Protein AF-A0A1V5U793-F1 (afdb_monomer_lite)

Foldseek 3Di:
DLLLCCLVVVPDQDAAADEALPPPDDDPDQVVCQSPQFPPQDNDPVHDDDLLLSVVVVCCQFQQSWAFNQAFIDGRDSPHHDYPDDDPVSVVVVVVSVVVCVVFPFGAFQAEEEQEDEVVLLVQDQAAFPVCDRPALDDPSPDQSGLLRVQSVLLQVLCQQLFTARYYYYYLVNLNSDALRRHQEYEHGACRPPDPVSVVSVVRRLQRNREYEYEQHDPPCCVVQQKDFADKDAFFKKAFDDDDDLCNVVRVDMFGADIPQRIFGIAHRQWDAGMDTPGRQKTWDADPRAIYMYGRGRQQRTQCVVCPPPPGDDCPRRGPSSSVVSSSVCVVSGPGQKGKPAAGWHWGQGPVRKIKIKGWQDPTSDFFAKDKIWMKGFQAQADPVQKDWPADKDFPDDDRGMTIIIDIAGGSDMIMMIGHDPDPPDD

Secondary structure (DSSP, 8-state):
-HHHHHHH-TT-----B---TT--S--S-HHHHHHS-TTS-SSSTTS---HHHHHHHHHIIIIISEEE-SS-EE-------B-S---HHHHHHHHHHHHHHHHS-EEEESSEEEEE--HHHHHH-----GGGTTT-S--TT----SHHHHHHHHHHHHHHHTTBBP-EEE-GGGGGG--TTTEEEEEE---TT--HHHHHHHHHHHHTT-EEEEES--TT-HHHHTEEEEEEEE--EEEEPSSSSTTGGGTT-EEE---TT-EEEEEESSPEEEEESSS--EEEEE-SS-EEEEESS-GGGTTGGGGTT--SS----S-HHHHHHHHHHHHHH---SEEESSSEEEEEEETTS-EEEEEE---TTSPP--B--EEEE--TT--GGGEEESS--EEEEE-SS-EEEE--B-TT-EEEEEE--------

Structure (mmCIF, N/CA/C/O backbone):
data_AF-A0A1V5U793-F1
#
_entry.id   AF-A0A1V5U793-F1
#
loop_
_atom_site.group_PDB
_atom_site.id
_atom_site.type_symbol
_atom_site.label_atom_id
_atom_site.label_alt_id
_atom_site.label_comp_id
_atom_site.label_asym_id
_atom_site.label_entity_id
_atom_site.label_seq_id
_atom_site.pdbx_PDB_ins_code
_atom_site.Cartn_x
_atom_site.Cartn_y
_atom_site.Cartn_z
_atom_site.occupancy
_atom_site.B_iso_or_equiv
_atom_site.auth_seq_id
_atom_site.auth_comp_id
_atom_site.auth_asym_id
_atom_site.auth_atom_id
_atom_site.pdbx_PDB_model_num
ATOM 1 N N . MET A 1 1 ? 9.840 0.104 7.501 1.00 56.47 1 MET A N 1
ATOM 2 C CA . MET A 1 1 ? 11.126 -0.149 8.192 1.00 56.47 1 MET A CA 1
ATOM 3 C C . MET A 1 1 ? 10.964 -0.915 9.509 1.00 56.47 1 MET A C 1
ATOM 5 O O . MET A 1 1 ? 11.476 -2.018 9.599 1.00 56.47 1 MET A O 1
ATOM 9 N N . ALA A 1 2 ? 10.231 -0.424 10.521 1.00 69.25 2 ALA A N 1
ATOM 10 C CA . ALA A 1 2 ? 10.080 -1.166 11.789 1.00 69.25 2 ALA A CA 1
ATOM 11 C C . ALA A 1 2 ? 9.472 -2.575 11.601 1.00 69.25 2 ALA A C 1
ATOM 13 O O . ALA A 1 2 ? 9.986 -3.555 12.139 1.00 69.25 2 ALA A O 1
ATOM 14 N N . ALA A 1 3 ? 8.425 -2.684 10.775 1.00 73.44 3 ALA A N 1
ATOM 15 C CA . ALA A 1 3 ? 7.807 -3.964 10.429 1.00 73.44 3 ALA A CA 1
ATOM 16 C C . ALA A 1 3 ? 8.773 -4.924 9.707 1.00 73.44 3 ALA A C 1
ATOM 18 O O . ALA A 1 3 ? 8.816 -6.102 10.050 1.00 73.44 3 ALA A O 1
ATOM 19 N N . SER A 1 4 ? 9.582 -4.429 8.759 1.00 74.19 4 SER A N 1
ATOM 20 C CA . SER A 1 4 ? 10.545 -5.249 8.009 1.00 74.19 4 SER A CA 1
ATOM 21 C C . SER A 1 4 ? 11.715 -5.719 8.875 1.00 74.19 4 SER A C 1
ATOM 23 O O . SER A 1 4 ? 12.072 -6.890 8.819 1.00 74.19 4 SER A O 1
ATOM 25 N N . VAL A 1 5 ? 12.240 -4.870 9.766 1.00 76.12 5 VAL A N 1
ATOM 26 C CA . VAL A 1 5 ? 13.254 -5.284 10.755 1.00 76.12 5 VAL A CA 1
ATOM 27 C C . VAL A 1 5 ? 12.708 -6.390 11.657 1.00 76.12 5 VAL A C 1
ATOM 29 O O . VAL A 1 5 ? 13.386 -7.383 11.900 1.00 76.12 5 VAL A O 1
ATOM 32 N N . ARG A 1 6 ? 11.460 -6.271 12.126 1.00 79.56 6 ARG A N 1
ATOM 33 C CA . ARG A 1 6 ? 10.839 -7.306 12.967 1.00 79.56 6 ARG A CA 1
ATOM 34 C C . ARG A 1 6 ? 10.412 -8.564 12.220 1.00 79.56 6 ARG A C 1
ATOM 36 O O . ARG A 1 6 ? 10.172 -9.573 12.875 1.00 79.56 6 ARG A O 1
ATOM 43 N N . LEU A 1 7 ? 10.283 -8.531 10.895 1.00 81.44 7 LEU A N 1
ATOM 44 C CA . LEU A 1 7 ? 10.085 -9.757 10.121 1.00 81.44 7 LEU A CA 1
ATOM 45 C C . LEU A 1 7 ? 11.304 -10.670 10.232 1.00 81.44 7 LEU A C 1
ATOM 47 O O . LEU A 1 7 ? 11.138 -11.865 10.453 1.00 81.44 7 LEU A O 1
ATOM 51 N N . GLU A 1 8 ? 12.505 -10.102 10.127 1.00 75.62 8 GLU A N 1
ATOM 52 C CA . GLU A 1 8 ? 13.755 -10.865 10.220 1.00 75.62 8 GLU A CA 1
ATOM 53 C C . GLU A 1 8 ? 14.187 -11.083 11.677 1.00 75.62 8 GLU A C 1
ATOM 55 O O . GLU A 1 8 ? 14.657 -12.157 12.054 1.00 75.62 8 GLU A O 1
ATOM 60 N N . TYR A 1 9 ? 13.948 -10.093 12.540 1.00 78.94 9 TYR A N 1
ATOM 61 C CA . TYR A 1 9 ? 14.388 -10.089 13.933 1.00 78.94 9 TYR A CA 1
ATOM 62 C C . TYR A 1 9 ? 13.216 -9.927 14.906 1.00 78.94 9 TYR A C 1
ATOM 64 O O . TYR A 1 9 ? 13.189 -9.012 15.726 1.00 78.94 9 TYR A O 1
ATOM 72 N N . GLY A 1 10 ? 12.237 -10.835 14.859 1.00 74.50 10 GLY A N 1
ATOM 73 C CA . GLY A 1 10 ? 10.977 -10.723 15.617 1.00 74.50 10 GLY A CA 1
ATOM 74 C C . GLY A 1 10 ? 11.086 -10.619 17.146 1.00 74.50 10 GLY A C 1
ATOM 75 O O . GLY A 1 10 ? 10.102 -10.280 17.796 1.00 74.50 10 GLY A O 1
ATOM 76 N N . LYS A 1 11 ? 12.266 -10.880 17.727 1.00 80.62 11 LYS A N 1
ATOM 77 C CA . LYS A 1 11 ? 12.548 -10.714 19.165 1.00 80.62 11 LYS A CA 1
ATOM 78 C C . LYS A 1 11 ? 13.169 -9.361 19.524 1.00 80.62 11 LYS A C 1
ATOM 80 O O . LYS A 1 11 ? 13.278 -9.049 20.709 1.00 80.62 11 LYS A O 1
ATOM 85 N N . VAL A 1 12 ? 13.629 -8.591 18.537 1.00 81.19 12 VAL A N 1
ATOM 86 C CA . VAL A 1 12 ? 14.253 -7.290 18.780 1.00 81.19 12 VAL A CA 1
ATOM 87 C C . VAL A 1 12 ? 13.184 -6.318 19.235 1.00 81.19 12 VAL A C 1
ATOM 89 O O . VAL A 1 12 ? 12.188 -6.099 18.540 1.00 81.19 12 VAL A O 1
ATOM 92 N N . LYS A 1 13 ? 13.428 -5.716 20.401 1.00 82.69 13 LYS A N 1
ATOM 93 C CA . LYS A 1 13 ? 12.599 -4.619 20.860 1.00 82.69 13 LYS A CA 1
ATOM 94 C C . LYS A 1 13 ? 12.983 -3.335 20.135 1.00 82.69 13 LYS A C 1
ATOM 96 O O . LYS A 1 13 ? 14.158 -2.984 20.075 1.00 82.69 13 LYS A O 1
ATOM 101 N N . LEU A 1 14 ? 11.988 -2.647 19.596 1.00 77.50 14 LEU A N 1
ATOM 102 C CA . LEU A 1 14 ? 12.117 -1.356 18.937 1.00 77.50 14 LEU A CA 1
ATOM 103 C C . LEU A 1 14 ? 11.331 -0.327 19.740 1.00 77.50 14 LEU A C 1
ATOM 105 O O . LEU A 1 14 ? 10.108 -0.434 19.856 1.00 77.50 14 LEU A O 1
ATOM 109 N N . TYR A 1 15 ? 12.053 0.674 20.231 1.00 80.81 15 TYR A N 1
ATOM 110 C CA . TYR A 1 15 ? 11.516 1.833 20.930 1.00 80.81 15 TYR A CA 1
ATOM 111 C C . TYR A 1 15 ? 11.723 3.065 20.050 1.00 80.81 15 TYR A C 1
ATOM 113 O O . TYR A 1 15 ? 12.804 3.657 20.081 1.00 80.81 15 TYR A O 1
ATOM 121 N N . PRO A 1 16 ? 10.740 3.420 19.202 1.00 77.25 16 PRO A N 1
ATOM 122 C CA . PRO A 1 16 ? 10.901 4.534 18.285 1.00 77.25 16 PRO A CA 1
ATOM 123 C C . PRO A 1 16 ? 11.096 5.840 19.048 1.00 77.25 16 PRO A C 1
ATOM 125 O O . PRO A 1 16 ? 10.426 6.083 20.057 1.00 77.25 16 PRO A O 1
ATOM 128 N N . GLU A 1 17 ? 11.989 6.693 18.553 1.00 74.19 17 GLU A N 1
ATOM 129 C CA . GLU A 1 17 ? 12.136 8.038 19.093 1.00 74.19 17 GLU A CA 1
ATOM 130 C C . GLU A 1 17 ? 11.014 8.946 18.554 1.00 74.19 17 GLU A C 1
ATOM 132 O O . GLU A 1 17 ? 10.833 9.127 17.347 1.00 74.19 17 GLU A O 1
ATOM 137 N N . ILE A 1 18 ? 10.222 9.508 19.464 1.00 74.31 18 ILE A N 1
ATOM 138 C CA . ILE A 1 18 ? 9.242 10.556 19.203 1.00 74.31 18 ILE A CA 1
ATOM 139 C C . ILE A 1 18 ? 9.900 11.881 19.550 1.00 74.31 18 ILE A C 1
ATOM 141 O O . ILE A 1 18 ? 10.110 12.212 20.717 1.00 74.31 18 ILE A O 1
ATOM 145 N N . TYR A 1 19 ? 10.179 12.671 18.522 1.00 67.19 19 TYR A N 1
ATOM 146 C CA . TYR A 1 19 ? 10.748 13.992 18.716 1.00 67.19 19 TYR A CA 1
ATOM 147 C C . TYR A 1 19 ? 9.677 15.008 19.120 1.00 67.19 19 TYR A C 1
ATOM 149 O O . TYR A 1 19 ? 8.578 15.020 18.560 1.00 67.19 19 TYR A O 1
ATOM 157 N N . THR A 1 20 ? 10.013 15.850 20.098 1.00 62.53 20 THR A N 1
ATOM 158 C CA . THR A 1 20 ? 9.179 16.926 20.650 1.00 62.53 20 THR A CA 1
ATOM 159 C C . THR A 1 20 ? 9.938 18.262 20.548 1.00 62.53 20 THR A C 1
ATOM 161 O O . THR A 1 20 ? 11.169 18.256 20.455 1.00 62.53 20 THR A O 1
ATOM 164 N N . PRO A 1 21 ? 9.246 19.420 20.530 1.00 56.38 21 PRO A N 1
ATOM 165 C CA . PRO A 1 21 ? 9.846 20.720 20.189 1.00 56.38 21 PRO A CA 1
ATOM 166 C C . PRO A 1 21 ? 10.982 21.180 21.122 1.00 56.38 21 PRO A C 1
ATOM 168 O O . PRO A 1 21 ? 11.791 22.009 20.724 1.00 56.38 21 PRO A O 1
ATOM 171 N N . ASN A 1 22 ? 11.093 20.618 22.330 1.00 53.22 22 ASN A N 1
ATOM 172 C CA . ASN A 1 22 ? 12.146 20.939 23.302 1.00 53.22 22 ASN A CA 1
ATOM 173 C C . ASN A 1 22 ? 13.391 20.032 23.209 1.00 53.22 22 ASN A C 1
ATOM 175 O O . ASN A 1 22 ? 14.230 20.019 24.112 1.00 53.22 22 ASN A O 1
ATOM 179 N N . ASN A 1 23 ? 13.540 19.270 22.124 1.00 52.50 23 ASN A N 1
ATOM 180 C CA . ASN A 1 23 ? 14.726 18.455 21.880 1.00 52.50 23 ASN A CA 1
ATOM 181 C C . ASN A 1 23 ? 15.894 19.339 21.422 1.00 52.50 23 ASN A C 1
ATOM 183 O O . ASN A 1 23 ? 16.125 19.508 20.231 1.00 52.50 23 ASN A O 1
ATOM 187 N N . GLY A 1 24 ? 16.618 19.909 22.390 1.00 45.47 24 GLY A N 1
ATOM 188 C CA . GLY A 1 24 ? 17.767 20.785 22.166 1.00 45.47 24 GLY A CA 1
ATOM 189 C C . GLY A 1 24 ? 18.736 20.282 21.086 1.00 45.47 24 GLY A C 1
ATOM 190 O O . GLY A 1 24 ? 19.243 19.159 21.164 1.00 45.47 24 GLY A O 1
ATOM 191 N N . GLY A 1 25 ? 18.995 21.161 20.114 1.00 49.38 25 GLY A N 1
ATOM 192 C CA . GLY A 1 25 ? 19.961 20.992 19.028 1.00 49.38 25 GLY A CA 1
ATOM 193 C C . GLY A 1 25 ? 19.456 20.167 17.841 1.00 49.38 25 GLY A C 1
ATOM 194 O O . GLY A 1 25 ? 18.827 19.124 18.006 1.00 49.38 25 GLY A O 1
ATOM 195 N N . ILE A 1 26 ? 19.799 20.622 16.631 1.00 49.03 26 ILE A N 1
ATOM 196 C CA . ILE A 1 26 ? 19.670 19.843 15.393 1.00 49.03 26 ILE A CA 1
ATOM 197 C C . ILE A 1 26 ? 20.497 18.568 15.586 1.00 49.03 26 ILE A C 1
ATOM 199 O O . ILE A 1 26 ? 21.712 18.640 15.770 1.00 49.03 26 ILE A O 1
ATOM 203 N N . CYS A 1 27 ? 19.851 17.402 15.599 1.00 46.81 27 CYS A N 1
ATOM 204 C CA . CYS A 1 27 ? 20.588 16.147 15.571 1.00 46.81 27 CYS A CA 1
ATOM 205 C C . CYS A 1 27 ? 21.292 16.045 14.207 1.00 46.81 27 CYS A C 1
ATOM 207 O O . CYS A 1 27 ? 20.613 16.155 13.187 1.00 46.81 27 CYS A O 1
ATOM 209 N N . PRO A 1 28 ? 22.622 15.855 14.159 1.00 41.47 28 PRO A N 1
ATOM 210 C CA . PRO A 1 28 ? 23.355 15.766 12.897 1.00 41.47 28 PRO A CA 1
ATOM 211 C C . PRO A 1 28 ? 23.113 14.442 12.153 1.00 41.47 28 PRO A C 1
ATOM 213 O O . PRO A 1 28 ? 23.589 14.278 11.034 1.00 41.47 28 PRO A O 1
ATOM 216 N N . ASP A 1 29 ? 22.394 13.493 12.760 1.00 43.62 29 ASP A N 1
ATOM 217 C CA . ASP A 1 29 ? 22.025 12.231 12.130 1.00 43.62 29 ASP A CA 1
ATOM 218 C C . ASP A 1 29 ? 20.860 12.445 11.146 1.00 43.62 29 ASP A C 1
ATOM 220 O O . ASP A 1 29 ? 19.750 12.838 11.515 1.00 43.62 29 ASP A O 1
ATOM 224 N N . ALA A 1 30 ? 21.109 12.166 9.866 1.00 35.91 30 ALA A N 1
ATOM 225 C CA . ALA A 1 30 ? 20.111 12.283 8.812 1.00 35.91 30 ALA A CA 1
ATOM 226 C C . ALA A 1 30 ? 18.932 11.310 9.001 1.00 35.91 30 ALA A C 1
ATOM 228 O O . ALA A 1 30 ? 17.816 11.641 8.610 1.00 35.91 30 ALA A O 1
ATOM 229 N N . ALA A 1 31 ? 19.130 10.143 9.625 1.00 39.19 31 ALA A N 1
ATOM 230 C CA . ALA A 1 31 ? 18.045 9.224 9.969 1.00 39.19 31 ALA A CA 1
ATOM 231 C C . ALA A 1 31 ? 17.141 9.803 11.070 1.00 39.19 31 ALA A C 1
ATOM 233 O O . ALA A 1 31 ? 15.921 9.635 11.032 1.00 39.19 31 ALA A O 1
ATOM 234 N N . VAL A 1 32 ? 17.721 10.573 11.993 1.00 43.75 32 VAL A N 1
ATOM 235 C CA . VAL A 1 32 ? 16.984 11.339 13.004 1.00 43.75 32 VAL A CA 1
ATOM 236 C C . VAL A 1 32 ? 16.239 12.515 12.373 1.00 43.75 32 VAL A C 1
ATOM 238 O O . VAL A 1 32 ? 15.061 12.715 12.664 1.00 43.75 32 VAL A O 1
ATOM 241 N N . ALA A 1 33 ? 16.863 13.244 11.445 1.00 35.78 33 ALA A N 1
ATOM 242 C CA . ALA A 1 33 ? 16.194 14.292 10.672 1.00 35.78 33 ALA A CA 1
ATOM 243 C C . ALA A 1 33 ? 15.023 13.755 9.816 1.00 35.78 33 ALA A C 1
ATOM 245 O O . ALA A 1 33 ? 14.050 14.472 9.611 1.00 35.78 33 ALA A O 1
ATOM 246 N N . ARG A 1 34 ? 15.071 12.482 9.378 1.00 39.66 34 ARG A N 1
ATOM 247 C CA . ARG A 1 34 ? 13.971 11.772 8.683 1.00 39.66 34 ARG A CA 1
ATOM 248 C C . ARG A 1 34 ? 12.814 11.370 9.615 1.00 39.66 34 ARG A C 1
ATOM 250 O O . ARG A 1 34 ? 11.687 11.228 9.155 1.00 39.66 34 ARG A O 1
ATOM 257 N N . ALA A 1 35 ? 13.075 11.166 10.910 1.00 40.72 35 ALA A N 1
ATOM 258 C CA . ALA A 1 35 ? 12.051 10.944 11.942 1.00 40.72 35 ALA A CA 1
ATOM 259 C C . ALA A 1 35 ? 11.513 12.263 12.549 1.00 40.72 35 ALA A C 1
ATOM 261 O O . ALA A 1 35 ? 10.553 12.271 13.339 1.00 40.72 35 ALA A O 1
ATOM 262 N N . TRP A 1 36 ? 12.128 13.387 12.172 1.00 39.53 36 TRP A N 1
ATOM 263 C CA . TRP A 1 36 ? 11.588 14.733 12.291 1.00 39.53 36 TRP A CA 1
ATOM 264 C C . TRP A 1 36 ? 10.764 15.088 11.056 1.00 39.53 36 TRP A C 1
ATOM 266 O O . TRP A 1 36 ? 11.062 14.633 9.954 1.00 39.53 36 TRP A O 1
ATOM 276 N N . PRO A 1 37 ? 9.762 15.965 11.204 1.00 39.75 37 PRO A N 1
ATOM 277 C CA . PRO A 1 37 ? 9.169 16.606 10.057 1.00 39.75 37 PRO A CA 1
ATOM 278 C C . PRO A 1 37 ? 10.225 17.314 9.201 1.00 39.75 37 PRO A C 1
ATOM 280 O O . PRO A 1 37 ? 10.932 18.203 9.681 1.00 39.75 37 PRO A O 1
ATOM 283 N N . SER A 1 38 ? 10.329 16.921 7.936 1.00 33.53 38 SER A N 1
ATOM 284 C CA . SER A 1 38 ? 11.509 17.123 7.095 1.00 33.53 38 SER A CA 1
ATOM 285 C C . SER A 1 38 ? 11.662 18.533 6.490 1.00 33.53 38 SER A C 1
ATOM 287 O O . SER A 1 38 ? 12.107 18.684 5.356 1.00 33.53 38 SER A O 1
ATOM 289 N N . LEU A 1 39 ? 11.311 19.593 7.222 1.00 36.50 39 LEU A N 1
ATOM 290 C CA . LEU A 1 39 ? 11.436 20.977 6.735 1.00 36.50 39 LEU A CA 1
ATOM 291 C C . LEU A 1 39 ? 11.905 21.989 7.789 1.00 36.50 39 LEU A C 1
ATOM 293 O O . LEU A 1 39 ? 11.764 23.188 7.578 1.00 36.50 39 LEU A O 1
ATOM 297 N N . GLY A 1 40 ? 12.417 21.558 8.952 1.00 39.47 40 GLY A N 1
ATOM 298 C CA . GLY A 1 40 ? 12.721 22.512 10.036 1.00 39.47 40 GLY A CA 1
ATOM 299 C C . GLY A 1 40 ? 11.495 23.349 10.439 1.00 39.47 40 GLY A C 1
ATOM 300 O O . GLY A 1 40 ? 11.620 24.406 11.046 1.00 39.47 40 GLY A O 1
ATOM 301 N N . MET A 1 41 ? 10.305 22.867 10.068 1.00 43.66 41 MET A N 1
ATOM 302 C CA . MET A 1 41 ? 9.052 23.607 10.090 1.00 43.66 41 MET A CA 1
ATOM 303 C C . MET A 1 41 ? 8.485 23.773 11.486 1.00 43.66 41 MET A C 1
ATOM 305 O O . MET A 1 41 ? 7.477 24.434 11.631 1.00 43.66 41 MET A O 1
ATOM 309 N N . TRP A 1 42 ? 9.091 23.175 12.506 1.00 52.41 42 TRP A N 1
ATOM 310 C CA . TRP A 1 42 ? 8.576 23.212 13.865 1.00 52.41 42 TRP A CA 1
ATOM 311 C C . TRP A 1 42 ? 9.754 23.458 14.803 1.00 52.41 42 TRP A C 1
ATOM 313 O O . TRP A 1 42 ? 10.694 22.666 14.853 1.00 52.41 42 TRP A O 1
ATOM 323 N N . GLY A 1 43 ? 9.724 24.596 15.494 1.00 45.25 43 GLY A N 1
ATOM 324 C CA . GLY A 1 43 ? 10.858 25.100 16.281 1.00 45.25 43 GLY A CA 1
ATOM 325 C C . GLY A 1 43 ? 10.838 26.610 16.549 1.00 45.25 43 GLY A C 1
ATOM 326 O O . GLY A 1 43 ? 11.667 27.100 17.311 1.00 45.25 43 GLY A O 1
ATOM 327 N N . GLY A 1 44 ? 9.886 27.348 15.963 1.00 50.41 44 GLY A N 1
ATOM 328 C CA . GLY A 1 44 ? 9.642 28.768 16.234 1.00 50.41 44 GLY A CA 1
ATOM 329 C C . GLY A 1 44 ? 8.239 29.026 16.791 1.00 50.41 44 GLY A C 1
ATOM 330 O O . GLY A 1 44 ? 7.370 28.157 16.739 1.00 50.41 44 GLY A O 1
ATOM 331 N N . LYS A 1 45 ? 8.003 30.245 17.296 1.00 48.97 45 LYS A N 1
ATOM 332 C CA . LYS A 1 45 ? 6.682 30.719 17.768 1.00 48.97 45 LYS A CA 1
ATOM 333 C C . LYS A 1 45 ? 5.566 30.544 16.727 1.00 48.97 45 LYS A C 1
ATOM 335 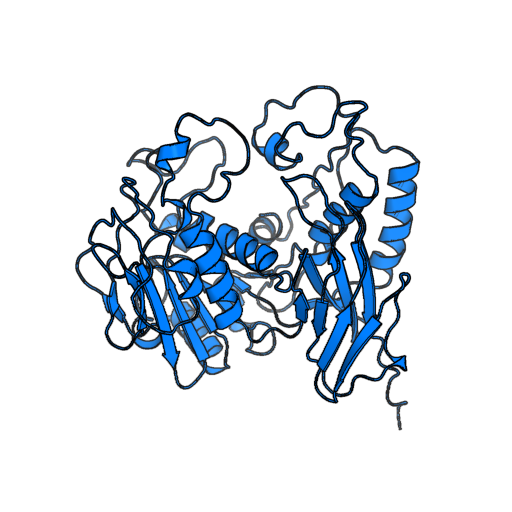O O . LYS A 1 45 ? 4.415 30.378 17.113 1.00 48.97 45 LYS A O 1
ATOM 340 N N . ASP A 1 46 ? 5.929 30.568 15.448 1.00 49.28 46 ASP A N 1
ATOM 341 C CA . ASP A 1 46 ? 4.996 30.603 14.318 1.00 49.28 46 ASP A CA 1
ATOM 342 C C . ASP A 1 46 ? 4.567 29.209 13.834 1.00 49.28 46 ASP A C 1
ATOM 344 O O . ASP A 1 46 ? 3.621 29.094 13.063 1.00 49.28 46 ASP A O 1
ATOM 348 N N . PHE A 1 47 ? 5.220 28.147 14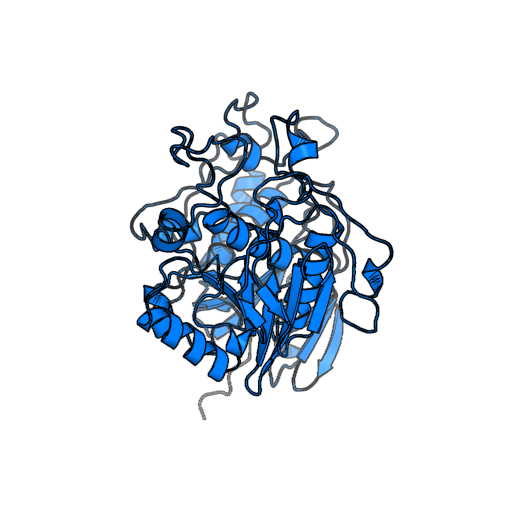.321 1.00 56.31 47 PHE A N 1
ATOM 349 C CA . PHE A 1 47 ? 4.864 26.764 14.011 1.00 56.31 47 PHE A CA 1
ATOM 350 C C . PHE A 1 47 ? 5.030 25.882 15.265 1.00 56.31 47 PHE A C 1
ATOM 352 O O . PHE A 1 47 ? 6.113 25.329 15.512 1.00 56.31 47 PHE A O 1
ATOM 359 N N . PRO A 1 48 ? 3.976 25.763 16.101 1.00 62.44 48 PRO A N 1
ATOM 360 C CA . PRO A 1 48 ? 3.996 24.994 17.348 1.00 62.44 48 PRO A CA 1
ATOM 361 C C . PRO A 1 48 ? 3.741 23.496 17.128 1.00 62.44 48 PRO A C 1
ATOM 363 O O . PRO A 1 48 ? 2.661 23.121 16.703 1.00 62.44 48 PRO A O 1
ATOM 366 N N . PHE A 1 49 ? 4.687 22.615 17.468 1.00 71.88 49 PHE A N 1
ATOM 367 C CA . PHE A 1 49 ? 4.551 21.165 17.239 1.00 71.88 49 PHE A CA 1
ATOM 368 C C . PHE A 1 49 ? 3.365 20.565 18.037 1.00 71.88 49 PHE A C 1
ATOM 370 O O . PHE A 1 49 ? 3.476 20.378 19.264 1.00 71.88 49 PHE A O 1
ATOM 377 N N . PRO A 1 50 ? 2.227 20.237 17.393 1.00 78.81 50 PRO A N 1
ATOM 378 C CA . PRO A 1 50 ? 0.992 19.984 18.122 1.00 78.81 50 PRO A CA 1
ATOM 379 C C . PRO A 1 50 ? 1.024 18.634 18.846 1.00 78.81 50 PRO A C 1
ATOM 381 O O . PRO A 1 50 ? 1.794 17.721 18.524 1.00 78.81 50 PRO A O 1
ATOM 384 N N . VAL A 1 51 ? 0.193 18.491 19.882 1.00 85.44 51 VAL A N 1
ATOM 385 C CA . VAL A 1 51 ? 0.061 17.223 20.623 1.00 85.44 51 VAL A CA 1
ATOM 386 C C . VAL A 1 51 ? -0.462 16.112 19.712 1.00 85.44 51 VAL A C 1
ATOM 388 O O . VAL A 1 51 ? 0.052 14.995 19.752 1.00 85.44 51 VAL A O 1
ATOM 391 N N . SER A 1 52 ? -1.424 16.434 18.846 1.00 84.75 52 SER A N 1
ATOM 392 C CA . SER A 1 52 ? -2.049 15.494 17.914 1.00 84.75 52 SER A CA 1
ATOM 393 C C . SER A 1 52 ? -1.056 14.856 16.942 1.00 84.75 52 SER A C 1
ATOM 395 O O . SER A 1 52 ? -1.168 13.665 16.673 1.00 84.75 52 SER A O 1
ATOM 397 N N . LEU A 1 53 ? -0.020 15.578 16.500 1.00 81.69 53 LEU A N 1
ATOM 398 C CA . LEU A 1 53 ? 1.024 15.019 15.638 1.00 81.69 53 LEU A CA 1
ATOM 399 C C . LEU A 1 53 ? 1.801 13.879 16.319 1.00 81.69 53 LEU A C 1
ATOM 401 O O . LEU A 1 53 ? 2.116 12.875 15.681 1.00 81.69 53 LEU A O 1
ATOM 405 N N . THR A 1 54 ? 2.075 13.982 17.626 1.00 84.06 54 THR A N 1
ATOM 406 C CA . THR A 1 54 ? 2.644 12.855 18.389 1.00 84.06 54 THR A CA 1
ATOM 407 C C . THR A 1 54 ? 1.687 11.673 18.429 1.00 84.06 54 THR A C 1
ATOM 409 O O . THR A 1 54 ? 2.128 10.540 18.268 1.00 84.06 54 THR A O 1
ATOM 412 N N . LEU A 1 55 ? 0.395 11.925 18.629 1.00 89.62 55 LEU A N 1
ATOM 413 C CA . LEU A 1 55 ? -0.610 10.868 18.699 1.00 89.62 55 LEU A CA 1
ATOM 414 C C . LEU A 1 55 ? -0.768 10.132 17.361 1.00 89.62 55 LEU A C 1
ATOM 416 O O . LEU A 1 55 ? -0.732 8.906 17.367 1.00 89.62 55 LEU A O 1
ATOM 420 N N . LYS A 1 56 ? -0.827 10.850 16.230 1.00 89.12 56 LYS A N 1
ATOM 421 C CA . LYS A 1 56 ? -0.808 10.266 14.874 1.00 89.12 56 LYS A CA 1
ATOM 422 C C . LYS A 1 56 ? 0.393 9.333 14.679 1.00 89.12 56 LYS A C 1
ATOM 424 O O . LYS A 1 56 ? 0.253 8.179 14.300 1.00 89.12 56 LYS A O 1
ATOM 429 N N . ARG A 1 57 ? 1.595 9.779 15.070 1.00 85.31 57 ARG A N 1
ATOM 430 C CA . ARG A 1 57 ? 2.817 8.948 15.005 1.00 85.31 57 ARG A CA 1
ATOM 431 C C . ARG A 1 57 ? 2.704 7.684 15.856 1.00 85.31 57 ARG A C 1
ATOM 433 O O . ARG A 1 57 ? 3.114 6.616 15.414 1.00 85.31 57 ARG A O 1
ATOM 440 N N . VAL A 1 58 ? 2.151 7.790 17.065 1.00 89.19 58 VAL A N 1
ATOM 441 C CA . VAL A 1 58 ? 1.897 6.626 17.928 1.00 89.19 58 VAL A CA 1
ATOM 442 C C . VAL A 1 58 ? 0.930 5.654 17.249 1.00 89.19 58 VAL A C 1
ATOM 444 O O . VAL A 1 58 ? 1.207 4.458 17.238 1.00 89.19 58 VAL A O 1
ATOM 447 N N . LEU A 1 59 ? -0.156 6.148 16.649 1.00 92.19 59 LEU A N 1
ATOM 448 C CA . LEU A 1 59 ? -1.131 5.333 15.917 1.00 92.19 59 LEU A CA 1
ATOM 449 C C . LEU A 1 59 ? -0.509 4.633 14.703 1.00 92.19 59 LEU A C 1
ATOM 451 O O . LEU A 1 59 ? -0.700 3.431 14.542 1.00 92.19 59 LEU A O 1
ATOM 455 N N . GLU A 1 60 ? 0.301 5.327 13.906 1.00 88.25 60 GLU A N 1
ATOM 456 C CA . GLU A 1 60 ? 1.032 4.744 12.771 1.00 88.25 60 GLU A CA 1
ATOM 457 C C . GLU A 1 60 ? 2.052 3.676 13.216 1.00 88.25 60 GLU A C 1
ATOM 459 O O . GLU A 1 60 ? 2.202 2.645 12.559 1.00 88.25 60 GLU A O 1
ATOM 464 N N . TYR A 1 61 ? 2.714 3.836 14.368 1.00 87.25 61 TYR A N 1
ATOM 465 C CA . TYR A 1 61 ? 3.540 2.754 14.916 1.00 87.25 61 TYR A CA 1
ATOM 466 C C . TYR A 1 61 ? 2.691 1.569 15.376 1.00 87.25 61 TYR A C 1
ATOM 468 O O . TYR A 1 61 ? 2.954 0.442 14.964 1.00 87.25 61 TYR A O 1
ATOM 476 N N . VAL A 1 62 ? 1.673 1.813 16.201 1.00 91.19 62 VAL A N 1
ATOM 477 C CA . VAL A 1 62 ? 0.845 0.761 16.811 1.00 91.19 62 VAL A CA 1
ATOM 478 C C . VAL A 1 62 ? 0.080 -0.028 15.751 1.00 91.19 62 VAL A C 1
ATOM 480 O O . VAL A 1 62 ? 0.149 -1.255 15.747 1.00 91.19 62 VAL A O 1
ATOM 483 N N . TYR A 1 63 ? -0.602 0.667 14.840 1.00 93.50 63 TYR A N 1
ATOM 484 C CA . TYR A 1 63 ? -1.533 0.083 13.873 1.00 93.50 63 TYR A CA 1
ATOM 485 C C . TYR A 1 63 ? -1.030 0.069 12.426 1.00 93.50 63 TYR A C 1
ATOM 487 O O . TYR A 1 63 ? -1.555 -0.706 11.635 1.00 93.50 63 TYR A O 1
ATOM 495 N N . GLY A 1 64 ? -0.030 0.877 12.064 1.00 89.12 64 GLY A N 1
ATOM 496 C CA . GLY A 1 64 ? 0.543 0.913 10.708 1.00 89.12 64 GLY A CA 1
ATOM 497 C C . GLY A 1 64 ? 1.802 0.055 10.526 1.00 89.12 64 GLY A C 1
ATOM 498 O O . GLY A 1 64 ? 2.141 -0.319 9.406 1.00 89.12 64 GLY A O 1
ATOM 499 N N . SER A 1 65 ? 2.495 -0.330 11.605 1.00 89.12 65 SER A N 1
ATOM 500 C CA . SER A 1 65 ? 3.700 -1.179 11.531 1.00 89.12 65 SER A CA 1
ATOM 501 C C . SER A 1 65 ? 3.372 -2.674 11.602 1.00 89.12 65 SER A C 1
ATOM 503 O O . SER A 1 65 ? 3.834 -3.386 12.495 1.00 89.12 65 SER A O 1
ATOM 505 N N . ILE A 1 66 ? 2.575 -3.151 10.647 1.00 92.38 66 ILE A N 1
ATOM 506 C CA . ILE A 1 66 ? 2.050 -4.521 10.618 1.00 92.38 66 ILE A CA 1
ATOM 507 C C . ILE A 1 66 ? 3.023 -5.463 9.899 1.00 92.38 66 ILE A C 1
ATOM 509 O O . ILE A 1 66 ? 3.571 -5.126 8.845 1.00 92.38 66 ILE A O 1
ATOM 513 N N . ARG A 1 67 ? 3.189 -6.682 10.421 1.00 93.88 67 ARG A N 1
ATOM 514 C CA . ARG A 1 67 ? 3.883 -7.777 9.725 1.00 93.88 67 ARG A CA 1
ATOM 515 C C . ARG A 1 67 ? 3.093 -9.085 9.761 1.00 93.88 67 ARG A C 1
ATOM 517 O O . ARG A 1 67 ? 2.372 -9.326 10.723 1.00 93.88 67 ARG A O 1
ATOM 524 N N . HIS A 1 68 ? 3.288 -9.952 8.768 1.00 95.12 68 HIS A N 1
ATOM 525 C CA . HIS A 1 68 ? 2.731 -11.311 8.752 1.00 95.12 68 HIS A CA 1
ATOM 526 C C . HIS A 1 68 ? 3.847 -12.368 8.729 1.00 95.12 68 HIS A C 1
ATOM 528 O O . HIS A 1 68 ? 4.712 -12.361 7.849 1.00 95.12 68 HIS A O 1
ATOM 534 N N . ASP A 1 69 ? 3.841 -13.295 9.689 1.00 92.69 69 ASP A N 1
ATOM 535 C CA . ASP A 1 69 ? 4.895 -14.315 9.855 1.00 92.69 69 ASP A CA 1
ATOM 536 C C . ASP A 1 69 ? 4.564 -15.680 9.224 1.00 92.69 69 ASP A C 1
ATOM 538 O O . ASP A 1 69 ? 5.310 -16.647 9.380 1.00 92.69 69 ASP A O 1
ATOM 542 N N . GLY A 1 70 ? 3.447 -15.751 8.498 1.00 92.69 70 GLY A N 1
ATOM 543 C CA . GLY A 1 70 ? 2.942 -16.975 7.880 1.00 92.69 70 GLY A CA 1
ATOM 544 C C . GLY A 1 70 ? 1.931 -17.721 8.748 1.00 92.69 70 GLY A C 1
ATOM 545 O O . GLY A 1 70 ? 1.434 -18.759 8.321 1.00 92.69 70 GLY A O 1
ATOM 546 N N . LYS A 1 71 ? 1.619 -17.206 9.939 1.00 94.12 71 LYS A N 1
ATOM 547 C CA . LYS A 1 71 ? 0.540 -17.712 10.789 1.00 94.12 71 LYS A CA 1
ATOM 548 C C . LYS A 1 71 ? -0.410 -16.600 11.189 1.00 94.12 71 LYS A C 1
ATOM 550 O O . LYS A 1 71 ? -1.609 -16.745 10.998 1.00 94.12 71 LYS A O 1
ATOM 555 N N . ASP A 1 72 ? 0.147 -15.507 11.702 1.00 94.88 72 ASP A N 1
ATOM 556 C CA . ASP A 1 72 ? -0.626 -14.435 12.311 1.00 94.88 72 ASP A CA 1
ATOM 557 C C . ASP A 1 72 ? -0.133 -13.055 11.860 1.00 94.88 72 ASP A C 1
ATOM 559 O O . ASP A 1 72 ? 1.017 -12.860 11.438 1.00 94.88 72 ASP A O 1
ATOM 563 N N . PHE A 1 73 ? -1.018 -12.068 11.995 1.00 96.12 73 PHE A N 1
ATOM 564 C CA . PHE A 1 73 ? -0.657 -10.660 11.915 1.00 96.12 73 PHE A CA 1
ATOM 565 C C . PHE A 1 73 ? -0.092 -10.192 13.252 1.00 96.12 73 PHE A C 1
ATOM 567 O O . PHE A 1 73 ? -0.682 -10.400 14.309 1.00 96.12 73 PHE A O 1
ATOM 574 N N . HIS A 1 74 ? 1.040 -9.501 13.195 1.00 94.25 74 HIS A N 1
ATOM 575 C CA . HIS A 1 74 ? 1.687 -8.916 14.359 1.00 94.25 74 HIS A CA 1
ATOM 576 C C . HIS A 1 74 ? 1.715 -7.406 14.206 1.00 94.25 74 HIS A C 1
ATOM 578 O O . HIS A 1 74 ? 2.300 -6.870 13.260 1.00 94.25 74 HIS A O 1
ATOM 584 N N . TYR A 1 75 ? 1.102 -6.743 15.174 1.00 92.56 75 TYR A N 1
ATOM 585 C CA . TYR A 1 75 ? 1.147 -5.302 15.355 1.00 92.56 75 TYR A CA 1
ATOM 586 C C . TYR A 1 75 ? 2.306 -4.919 16.276 1.00 92.56 75 TYR A C 1
ATOM 588 O O . TYR A 1 75 ? 2.976 -5.777 16.861 1.00 92.56 75 TYR A O 1
ATOM 596 N N . TRP A 1 76 ? 2.583 -3.625 16.401 1.00 87.62 76 TRP A N 1
ATOM 597 C CA . TRP A 1 76 ? 3.629 -3.171 17.305 1.00 87.62 76 TRP A CA 1
ATOM 598 C C . TRP A 1 76 ? 3.149 -3.265 18.762 1.00 87.62 76 TRP A C 1
ATOM 600 O O . TRP A 1 76 ? 2.192 -2.608 19.162 1.00 87.62 76 TRP A O 1
ATOM 610 N N . THR A 1 77 ? 3.833 -4.086 19.562 1.00 83.69 77 THR A N 1
ATOM 611 C CA . THR A 1 77 ? 3.458 -4.405 20.955 1.00 83.69 77 THR A CA 1
ATOM 612 C C . THR A 1 77 ? 4.606 -4.194 21.941 1.00 83.69 77 THR A C 1
ATOM 614 O O . THR A 1 77 ? 4.648 -4.815 22.999 1.00 83.69 77 THR A O 1
ATOM 617 N N . ASP A 1 78 ? 5.594 -3.368 21.597 1.00 80.81 78 ASP A N 1
ATOM 618 C CA . ASP A 1 78 ? 6.725 -3.121 22.509 1.00 80.81 78 ASP A CA 1
ATOM 619 C C . ASP A 1 78 ? 6.422 -2.044 23.540 1.00 80.81 78 ASP A C 1
ATOM 621 O O . ASP A 1 78 ? 7.158 -1.909 24.517 1.00 80.81 78 ASP A O 1
ATOM 625 N N . PHE A 1 79 ? 5.323 -1.316 23.330 1.00 77.19 79 PHE A N 1
ATOM 626 C CA . PHE A 1 79 ? 4.711 -0.427 24.306 1.00 77.19 79 PHE A CA 1
ATOM 627 C C . PHE A 1 79 ? 5.667 0.630 24.883 1.00 77.19 79 PHE A C 1
ATOM 629 O O . PHE A 1 79 ? 5.507 1.053 26.025 1.00 77.19 79 PHE A O 1
ATOM 636 N N . GLY A 1 80 ? 6.660 1.075 24.108 1.00 79.81 80 GLY A N 1
ATOM 637 C CA . GLY A 1 80 ? 7.586 2.119 24.536 1.00 79.81 80 GLY A CA 1
ATOM 638 C C . GLY A 1 80 ? 7.992 3.065 23.414 1.00 79.81 80 GLY A C 1
ATOM 639 O O . GLY A 1 80 ? 8.248 2.654 22.287 1.00 79.81 80 GLY A O 1
ATOM 640 N N . PHE A 1 81 ? 8.098 4.342 23.752 1.00 82.00 81 PHE A N 1
ATOM 641 C CA . PHE A 1 81 ? 8.634 5.372 22.875 1.00 82.00 81 PHE A CA 1
ATOM 642 C C . PHE A 1 81 ? 9.723 6.122 23.619 1.00 82.00 81 PHE A C 1
ATOM 644 O O . PHE A 1 81 ? 9.577 6.426 24.806 1.00 82.00 81 PHE A O 1
ATOM 651 N N . HIS A 1 82 ? 10.803 6.440 22.922 1.00 77.31 82 HIS A N 1
ATOM 652 C CA . HIS A 1 82 ? 11.825 7.322 23.457 1.00 77.31 82 HIS A CA 1
ATOM 653 C C . HIS A 1 82 ? 11.440 8.765 23.144 1.00 77.31 82 HIS A C 1
ATOM 655 O O . HIS A 1 82 ? 11.074 9.088 22.025 1.00 77.31 82 HIS A O 1
ATOM 661 N N . SER A 1 83 ? 11.503 9.648 24.128 1.00 75.00 83 SER A N 1
ATOM 662 C CA . SER A 1 83 ? 11.442 11.094 23.920 1.00 75.00 83 SER A CA 1
ATOM 663 C C . SER A 1 83 ? 12.338 11.720 24.971 1.00 75.00 83 SER A C 1
ATOM 665 O O . SER A 1 83 ? 12.318 11.271 26.120 1.00 75.00 83 SER A O 1
ATOM 667 N N . ARG A 1 84 ? 13.125 12.741 24.609 1.00 67.69 84 ARG A N 1
ATOM 668 C CA . ARG A 1 84 ? 13.985 13.411 25.598 1.00 67.69 84 ARG A CA 1
ATOM 669 C C . ARG A 1 84 ? 13.152 14.144 26.649 1.00 67.69 84 ARG A C 1
ATOM 671 O O . ARG A 1 84 ? 13.549 14.181 27.808 1.00 67.69 84 ARG A O 1
ATOM 678 N N . THR A 1 85 ? 11.985 14.662 26.253 1.00 71.12 85 THR A N 1
ATOM 679 C CA . THR A 1 85 ? 11.072 15.384 27.146 1.00 71.12 85 THR A CA 1
ATOM 680 C C . THR A 1 85 ? 9.614 15.033 26.848 1.00 71.12 85 THR A C 1
ATOM 682 O O . THR A 1 85 ? 9.122 15.230 25.731 1.00 71.12 85 THR A O 1
ATOM 685 N N . TRP A 1 86 ? 8.898 14.565 27.873 1.00 79.62 86 TRP A N 1
ATOM 686 C CA . TRP A 1 86 ? 7.443 14.406 27.861 1.00 79.62 86 TRP A CA 1
ATOM 687 C C . TRP A 1 86 ? 6.780 15.566 28.601 1.00 79.62 86 TRP A C 1
ATOM 689 O O . TRP A 1 86 ? 6.732 15.607 29.827 1.00 79.62 86 TRP A O 1
ATOM 699 N N . GLU A 1 87 ? 6.248 16.518 27.842 1.00 84.25 87 GLU A N 1
ATOM 700 C CA . GLU A 1 87 ? 5.399 17.578 28.386 1.00 84.25 87 GLU A CA 1
ATOM 701 C C . GLU A 1 87 ? 4.095 16.982 28.929 1.00 84.25 87 GLU A C 1
ATOM 703 O O . GLU A 1 87 ? 3.514 16.083 28.312 1.00 84.25 87 GLU A O 1
ATOM 708 N N . ARG A 1 88 ? 3.595 17.519 30.050 1.00 88.38 88 ARG A N 1
ATOM 709 C CA . ARG A 1 88 ? 2.399 17.004 30.737 1.00 88.38 88 ARG A CA 1
ATOM 710 C C . ARG A 1 88 ? 1.210 16.799 29.794 1.00 88.38 88 ARG A C 1
ATOM 712 O O . ARG A 1 88 ? 0.649 15.710 29.768 1.00 88.38 88 ARG A O 1
ATOM 719 N N . ALA A 1 89 ? 0.866 17.806 28.988 1.00 89.25 89 ALA A N 1
ATOM 720 C CA . ALA A 1 89 ? -0.264 17.732 28.058 1.00 89.25 89 ALA A CA 1
ATOM 721 C C . ALA A 1 89 ? -0.116 16.587 27.039 1.00 89.25 89 ALA A C 1
ATOM 723 O O . ALA A 1 89 ? -1.081 15.894 26.726 1.00 89.25 89 ALA A O 1
ATOM 724 N N . ARG A 1 90 ? 1.107 16.351 26.553 1.00 88.25 90 ARG A N 1
ATOM 725 C CA . ARG A 1 90 ? 1.412 15.287 25.592 1.00 88.25 90 ARG A CA 1
ATOM 726 C C . ARG A 1 90 ? 1.355 13.910 26.244 1.00 88.25 90 ARG A C 1
ATOM 728 O O . ARG A 1 90 ? 0.831 12.979 25.642 1.00 88.25 90 ARG A O 1
ATOM 735 N N . TYR A 1 91 ? 1.847 13.796 27.476 1.00 89.75 91 TYR A N 1
ATOM 736 C CA . TYR A 1 91 ? 1.781 12.558 28.246 1.00 89.75 91 TYR A CA 1
ATOM 737 C C . TYR A 1 91 ? 0.336 12.193 28.617 1.00 89.75 91 TYR A C 1
ATOM 739 O O . TYR A 1 91 ? -0.083 11.060 28.409 1.00 89.75 91 TYR A O 1
ATOM 747 N N . GLU A 1 92 ? -0.471 13.154 29.078 1.00 93.94 92 GLU A N 1
ATOM 748 C CA . GLU A 1 92 ? -1.898 12.937 29.357 1.00 93.94 92 GLU A CA 1
ATOM 749 C C . GLU A 1 92 ? -2.670 12.515 28.098 1.00 93.94 92 GLU A C 1
ATOM 751 O O . GLU A 1 92 ? -3.505 11.611 28.151 1.00 93.94 92 GLU A O 1
ATOM 756 N N . ALA A 1 93 ? -2.375 13.133 26.953 1.00 92.75 93 ALA A N 1
ATOM 757 C CA . ALA A 1 93 ? -2.989 12.766 25.684 1.00 92.75 93 ALA A CA 1
ATOM 758 C C . ALA A 1 93 ? -2.564 11.363 25.215 1.00 92.75 93 ALA A C 1
ATOM 760 O O . ALA A 1 93 ? -3.408 10.590 24.759 1.00 92.75 93 ALA A O 1
ATOM 761 N N . LEU A 1 94 ? -1.287 11.004 25.397 1.00 92.06 94 LEU A N 1
ATOM 762 C CA . LEU A 1 94 ? -0.791 9.651 25.151 1.00 92.06 94 LEU A CA 1
ATOM 763 C C . LEU A 1 94 ? -1.521 8.628 26.027 1.00 92.06 94 LEU A C 1
ATOM 765 O O . LEU A 1 94 ? -1.980 7.625 25.498 1.00 92.06 94 LEU A O 1
ATOM 769 N N . LEU A 1 95 ? -1.680 8.882 27.331 1.00 93.38 95 LEU A N 1
ATOM 770 C CA . LEU A 1 95 ? -2.386 7.971 28.242 1.00 93.38 95 LEU A CA 1
ATOM 771 C C . LEU A 1 95 ? -3.849 7.756 27.833 1.00 93.38 95 LEU A C 1
ATOM 773 O O . LEU A 1 95 ? -4.331 6.624 27.856 1.00 93.38 95 LEU A O 1
ATOM 777 N N . LYS A 1 96 ? -4.550 8.820 27.417 1.00 94.38 96 LYS A N 1
ATOM 778 C CA . LYS A 1 96 ? -5.925 8.718 26.899 1.00 94.38 96 LYS A CA 1
ATOM 779 C C . LYS A 1 96 ? -5.988 7.848 25.645 1.00 94.38 96 LYS A C 1
ATOM 781 O O . LYS A 1 96 ? -6.792 6.920 25.590 1.00 94.38 96 LYS A O 1
ATOM 786 N N . LEU A 1 97 ? -5.108 8.107 24.675 1.00 94.50 97 LEU A N 1
ATOM 787 C CA . LEU A 1 97 ? -4.998 7.299 23.460 1.00 94.50 97 LEU A CA 1
ATOM 788 C C . LEU A 1 97 ? -4.657 5.837 23.782 1.00 94.50 97 LEU A C 1
ATOM 790 O O . LEU A 1 97 ? -5.208 4.913 23.186 1.00 94.50 97 LEU A O 1
ATOM 794 N N . TRP A 1 98 ? -3.781 5.616 24.759 1.00 94.38 98 TRP A N 1
ATOM 795 C CA . TRP A 1 98 ? -3.385 4.280 25.183 1.00 94.38 98 TRP A CA 1
ATOM 796 C C . TRP A 1 98 ? -4.534 3.485 25.787 1.00 94.38 98 TRP A C 1
ATOM 798 O O . TRP A 1 98 ? -4.602 2.276 25.594 1.00 94.38 98 TRP A O 1
ATOM 808 N N . GLY A 1 99 ? -5.468 4.155 26.468 1.00 94.75 99 GLY A N 1
ATOM 809 C CA . GLY A 1 99 ? -6.704 3.533 26.938 1.00 94.75 99 GLY A CA 1
ATOM 810 C C . GLY A 1 99 ? -7.514 2.913 25.795 1.00 94.75 99 GLY A C 1
ATOM 811 O O . GLY A 1 99 ? -8.015 1.799 25.938 1.00 94.75 99 GLY A O 1
ATOM 812 N N . PHE A 1 100 ? -7.585 3.586 24.640 1.00 94.12 100 PHE A N 1
ATOM 813 C CA . PHE A 1 100 ? -8.186 3.016 23.430 1.00 94.12 100 PHE A CA 1
ATOM 814 C C . PHE A 1 100 ? -7.372 1.826 22.907 1.00 94.12 100 PHE A C 1
ATOM 816 O O . PHE A 1 100 ? -7.937 0.757 22.690 1.00 94.12 100 PHE A O 1
ATOM 823 N N . ILE A 1 101 ? -6.050 1.979 22.769 1.00 94.88 101 ILE A N 1
ATOM 824 C CA . ILE A 1 101 ? -5.156 0.924 22.256 1.00 94.88 101 ILE A CA 1
ATOM 825 C C . ILE A 1 101 ? -5.236 -0.354 23.099 1.00 94.88 101 ILE A C 1
ATOM 827 O O . ILE A 1 101 ? -5.356 -1.451 22.560 1.00 94.88 101 ILE A O 1
ATOM 831 N N . ALA A 1 102 ? -5.212 -0.221 24.424 1.00 94.62 102 ALA A N 1
ATOM 832 C CA . ALA A 1 102 ? -5.289 -1.352 25.341 1.00 94.62 102 ALA A CA 1
ATOM 833 C C . ALA A 1 102 ? -6.654 -2.057 25.295 1.00 94.62 102 ALA A C 1
ATOM 835 O O . ALA A 1 102 ? -6.723 -3.271 25.478 1.00 94.62 102 ALA A O 1
ATOM 836 N N . LYS A 1 103 ? -7.738 -1.309 25.051 1.00 95.00 103 LYS A N 1
ATOM 837 C CA . LYS A 1 103 ? -9.099 -1.853 24.954 1.00 95.00 103 LYS A CA 1
ATOM 838 C C . LYS A 1 103 ? -9.372 -2.533 23.610 1.00 95.00 103 LYS A C 1
ATOM 840 O O . LYS A 1 103 ? -10.179 -3.457 23.561 1.00 95.00 103 LYS A O 1
ATOM 845 N N . HIS A 1 104 ? -8.704 -2.087 22.548 1.00 95.31 104 HIS A N 1
ATOM 846 C CA . HIS A 1 104 ? -8.934 -2.532 21.174 1.00 95.31 104 HIS A CA 1
ATOM 847 C C . HIS A 1 104 ? -7.652 -3.081 20.529 1.00 95.31 104 HIS A C 1
ATOM 849 O O . HIS A 1 104 ? -7.189 -2.540 19.523 1.00 95.31 104 HIS A O 1
ATOM 855 N N . PRO A 1 105 ? -7.054 -4.157 21.080 1.00 95.50 105 PRO A N 1
ATOM 856 C CA . PRO A 1 105 ? -5.887 -4.775 20.466 1.00 95.50 105 PRO A CA 1
ATOM 857 C C . PRO A 1 105 ? -6.243 -5.267 19.059 1.00 95.50 105 PRO A C 1
ATOM 859 O O . PRO A 1 105 ? -7.206 -6.017 18.877 1.00 95.50 105 PRO A O 1
ATOM 862 N N . ALA A 1 106 ? -5.470 -4.836 18.062 1.00 96.12 106 ALA A N 1
ATOM 863 C CA . ALA A 1 106 ? -5.699 -5.214 16.675 1.00 96.12 106 ALA A CA 1
ATOM 864 C C . ALA A 1 106 ? -5.366 -6.691 16.438 1.00 96.12 106 ALA A C 1
ATOM 866 O O . ALA A 1 106 ? -4.333 -7.193 16.882 1.00 96.12 106 ALA A O 1
ATOM 867 N N . LYS A 1 107 ? -6.242 -7.364 15.695 1.00 96.31 107 LYS A N 1
ATOM 868 C CA . LYS A 1 107 ? -6.098 -8.760 15.284 1.00 96.31 107 LYS A CA 1
ATOM 869 C C . LYS A 1 107 ? -5.580 -8.877 13.858 1.00 96.31 107 LYS A C 1
ATOM 871 O O . LYS A 1 107 ? -4.708 -9.692 13.590 1.00 96.31 107 LYS A O 1
ATOM 876 N N . ARG A 1 108 ? -6.136 -8.092 12.929 1.00 96.19 108 ARG A N 1
ATOM 877 C CA . ARG A 1 108 ? -5.762 -8.111 11.504 1.00 96.19 108 ARG A CA 1
ATOM 878 C C . ARG A 1 108 ? -6.189 -6.831 10.786 1.00 96.19 108 ARG A C 1
ATOM 880 O O . ARG A 1 108 ? -7.204 -6.243 11.172 1.00 96.19 108 ARG A O 1
ATOM 887 N N . PRO A 1 109 ? -5.490 -6.419 9.716 1.00 95.88 109 PRO A N 1
ATOM 888 C CA . PRO A 1 109 ? -5.939 -5.304 8.898 1.00 95.88 109 PRO A CA 1
ATOM 889 C C . PRO A 1 109 ? -7.211 -5.688 8.135 1.00 95.88 109 PRO A C 1
ATOM 891 O O . PRO A 1 109 ? -7.428 -6.852 7.791 1.00 95.88 109 PRO A O 1
ATOM 894 N N . LEU A 1 110 ? -8.051 -4.704 7.816 1.00 94.25 110 LEU A N 1
ATOM 895 C CA . LEU A 1 110 ? -9.104 -4.906 6.824 1.00 94.25 110 LEU A CA 1
ATOM 896 C C . LEU A 1 110 ? -8.466 -4.986 5.440 1.00 94.25 110 LEU A C 1
ATOM 898 O O . LEU A 1 110 ? -8.141 -3.934 4.894 1.00 94.25 110 LEU A O 1
ATOM 902 N N . LYS A 1 111 ? -8.287 -6.211 4.923 1.00 92.81 111 LYS A N 1
ATOM 903 C CA . LYS A 1 111 ? -7.783 -6.565 3.579 1.00 92.81 111 LYS A CA 1
ATOM 904 C C . LYS A 1 111 ? -7.015 -5.425 2.891 1.00 92.81 111 LYS A C 1
ATOM 906 O O . LYS A 1 111 ? -7.628 -4.547 2.279 1.00 92.81 111 LYS A O 1
ATOM 911 N N . ALA A 1 112 ? -5.692 -5.452 3.014 1.00 93.75 112 ALA A N 1
ATOM 912 C CA . ALA A 1 112 ? -4.799 -4.370 2.599 1.00 93.75 112 ALA A CA 1
ATOM 913 C C . ALA A 1 112 ? -3.656 -4.876 1.705 1.00 93.75 112 ALA A C 1
ATOM 915 O O . ALA A 1 112 ? -3.475 -6.084 1.541 1.00 93.75 112 ALA A O 1
ATOM 916 N N . CYS A 1 113 ? -2.844 -3.956 1.178 1.00 96.94 113 CYS A N 1
ATOM 917 C CA . CYS A 1 113 ? -1.633 -4.309 0.444 1.00 96.94 113 CYS A CA 1
ATOM 918 C C . CYS A 1 113 ? -0.645 -5.085 1.327 1.00 96.94 113 CYS A C 1
ATOM 920 O O . CYS A 1 113 ? -0.358 -4.682 2.458 1.00 96.94 113 CYS A O 1
ATOM 922 N N . ALA A 1 114 ? -0.054 -6.139 0.771 1.00 97.62 114 ALA A N 1
ATOM 923 C CA . ALA A 1 114 ? 1.119 -6.789 1.334 1.00 97.62 114 ALA A CA 1
ATOM 924 C C . ALA A 1 114 ? 2.374 -6.357 0.573 1.00 97.62 114 ALA A C 1
ATOM 926 O O . ALA A 1 114 ? 2.402 -6.389 -0.659 1.00 97.62 114 ALA A O 1
ATOM 927 N N . PHE A 1 115 ? 3.427 -6.000 1.301 1.00 96.25 115 PHE A N 1
ATOM 928 C CA . PHE A 1 115 ? 4.709 -5.577 0.742 1.00 96.25 115 PHE A CA 1
ATOM 929 C C . PHE A 1 115 ? 5.746 -6.663 0.992 1.00 96.25 115 PHE A C 1
ATOM 931 O O . PHE A 1 115 ? 6.112 -6.927 2.142 1.00 96.25 115 PHE A O 1
ATOM 938 N N . LEU A 1 116 ? 6.192 -7.323 -0.079 1.00 95.31 116 LEU A N 1
ATOM 939 C CA . LEU A 1 116 ? 7.176 -8.390 0.025 1.00 95.31 116 LEU A CA 1
ATOM 940 C C . LEU A 1 116 ? 8.563 -7.799 0.320 1.00 95.31 116 LEU A C 1
ATOM 942 O O . LEU A 1 116 ? 9.178 -7.162 -0.529 1.00 95.31 116 LEU A O 1
ATOM 946 N N . CYS A 1 117 ? 9.069 -8.049 1.523 1.00 89.81 117 CYS A N 1
ATOM 947 C CA . CYS A 1 117 ? 10.432 -7.739 1.938 1.00 89.81 117 CYS A CA 1
ATOM 948 C C . CYS A 1 117 ? 11.263 -9.028 1.899 1.00 89.81 117 CYS A C 1
ATOM 950 O O . CYS A 1 117 ? 10.890 -10.034 2.504 1.00 89.81 117 CYS A O 1
ATOM 952 N N . SER A 1 118 ? 12.378 -9.029 1.169 1.00 86.62 118 SER A N 1
ATOM 953 C CA . SER A 1 118 ? 13.214 -10.222 1.017 1.00 86.62 118 SER A CA 1
ATOM 954 C C . SER A 1 118 ? 14.682 -9.844 0.903 1.00 86.62 118 SER A C 1
ATOM 956 O O . SER A 1 118 ? 15.122 -9.372 -0.142 1.00 86.62 118 SER A O 1
ATOM 958 N N . GLU A 1 119 ? 15.447 -10.134 1.957 1.00 84.00 119 GLU A N 1
ATOM 959 C CA . GLU A 1 119 ? 16.896 -9.917 1.980 1.00 84.00 119 GLU A CA 1
ATOM 960 C C . GLU A 1 119 ? 17.603 -10.632 0.819 1.00 84.00 119 GLU A C 1
ATOM 962 O O . GLU A 1 119 ? 18.527 -10.090 0.228 1.00 84.00 119 GLU A O 1
ATOM 967 N N . GLU A 1 120 ? 17.150 -11.829 0.438 1.00 86.00 120 GLU A N 1
ATOM 968 C CA . GLU A 1 120 ? 17.723 -12.561 -0.700 1.00 86.00 120 GLU A CA 1
ATOM 969 C C . GLU A 1 120 ? 17.501 -11.826 -2.028 1.00 86.00 120 GLU A C 1
ATOM 971 O O . GLU A 1 120 ? 18.408 -11.787 -2.854 1.00 86.00 120 GLU A O 1
ATOM 976 N N . CYS A 1 121 ? 16.328 -11.207 -2.219 1.00 89.00 121 CYS A N 1
ATOM 977 C CA . CYS A 1 121 ? 16.073 -10.404 -3.418 1.00 89.00 121 CYS A CA 1
ATOM 978 C C . CYS A 1 121 ? 16.994 -9.182 -3.416 1.00 89.00 121 CYS A C 1
ATOM 980 O O . CYS A 1 121 ? 17.642 -8.921 -4.423 1.00 89.00 121 CYS A O 1
ATOM 982 N N . CYS A 1 122 ? 17.155 -8.513 -2.268 1.00 86.50 122 CYS A N 1
ATOM 983 C CA . CYS A 1 122 ? 18.125 -7.430 -2.126 1.00 86.50 122 CYS A CA 1
ATOM 984 C C . CYS A 1 122 ? 19.552 -7.909 -2.445 1.00 86.50 122 CYS A C 1
ATOM 986 O O . CYS A 1 122 ? 20.208 -7.326 -3.293 1.00 86.50 122 CYS A O 1
ATOM 988 N N . ARG A 1 123 ? 20.037 -9.007 -1.855 1.00 83.94 123 ARG A N 1
ATOM 989 C CA . ARG A 1 123 ? 21.408 -9.516 -2.074 1.00 83.94 123 ARG A CA 1
ATOM 990 C C . ARG A 1 123 ? 21.683 -9.931 -3.525 1.00 83.94 123 ARG A C 1
ATOM 992 O O . ARG A 1 123 ? 22.804 -9.749 -4.017 1.00 83.94 123 ARG A O 1
ATOM 999 N N . ASN A 1 124 ? 20.689 -10.507 -4.200 1.00 87.69 124 ASN A N 1
ATOM 1000 C CA . ASN A 1 124 ? 20.823 -10.996 -5.572 1.00 87.69 124 ASN A CA 1
ATOM 1001 C C . ASN A 1 124 ? 20.629 -9.897 -6.620 1.00 87.69 124 ASN A C 1
ATOM 1003 O O . ASN A 1 124 ? 21.243 -9.979 -7.684 1.00 87.69 124 ASN A O 1
ATOM 1007 N N . HIS A 1 125 ? 19.841 -8.865 -6.321 1.00 89.31 125 HIS A N 1
ATOM 1008 C CA . HIS A 1 125 ? 19.622 -7.737 -7.220 1.00 89.31 125 HIS A CA 1
ATOM 1009 C C . HIS A 1 125 ? 20.859 -6.834 -7.283 1.00 89.31 125 HIS A C 1
ATOM 1011 O O . HIS A 1 125 ? 21.400 -6.416 -6.259 1.00 89.31 125 HIS A O 1
ATOM 1017 N N . LYS A 1 126 ? 21.353 -6.556 -8.493 1.00 84.56 126 LYS A N 1
ATOM 1018 C CA . LYS A 1 126 ? 22.619 -5.822 -8.707 1.00 84.56 126 LYS A CA 1
ATOM 1019 C C . LYS A 1 126 ? 22.429 -4.385 -9.189 1.00 84.56 126 LYS A C 1
ATOM 1021 O O . LYS A 1 126 ? 23.415 -3.688 -9.410 1.00 84.56 126 LYS A O 1
ATOM 1026 N N . VAL A 1 127 ? 21.186 -3.932 -9.349 1.00 83.06 127 VAL A N 1
ATOM 1027 C CA . VAL A 1 127 ? 20.894 -2.554 -9.757 1.00 83.06 127 VAL A CA 1
ATOM 1028 C C . VAL A 1 127 ? 20.968 -1.648 -8.532 1.00 83.06 127 VAL A C 1
ATOM 1030 O O . VAL A 1 127 ? 20.039 -1.578 -7.732 1.00 83.06 127 VAL A O 1
ATOM 1033 N N . CYS A 1 128 ? 22.101 -0.970 -8.377 1.00 74.88 128 CYS A N 1
ATOM 1034 C CA . CYS A 1 128 ? 22.368 -0.051 -7.274 1.00 74.88 128 CYS A CA 1
ATOM 1035 C C . CYS A 1 128 ? 22.479 1.391 -7.780 1.00 74.88 128 CYS A C 1
ATOM 1037 O O . CYS A 1 128 ? 22.686 1.640 -8.972 1.00 74.88 128 CYS A O 1
ATOM 1039 N N . TYR A 1 129 ? 22.338 2.351 -6.870 1.00 72.75 129 TYR A N 1
ATOM 1040 C CA . TYR A 1 129 ? 22.374 3.767 -7.227 1.00 72.75 129 TYR A CA 1
ATOM 1041 C C . TYR A 1 129 ? 23.776 4.224 -7.632 1.00 72.75 129 TYR A C 1
ATOM 1043 O O . TYR A 1 129 ? 24.783 3.637 -7.229 1.00 72.75 129 TYR A O 1
ATOM 1051 N N . ASP A 1 130 ? 23.847 5.282 -8.439 1.00 68.56 130 ASP A N 1
ATOM 1052 C CA . ASP A 1 130 ? 25.112 5.819 -8.968 1.00 68.56 130 ASP A CA 1
ATOM 1053 C C . ASP A 1 130 ? 26.049 6.279 -7.841 1.00 68.56 130 ASP A C 1
ATOM 1055 O O . ASP A 1 130 ? 27.270 6.189 -7.956 1.00 68.56 130 ASP A O 1
ATOM 1059 N N . GLU A 1 131 ? 25.456 6.662 -6.710 1.00 62.47 131 GLU A N 1
ATOM 1060 C CA . GLU A 1 131 ? 26.115 7.121 -5.487 1.00 62.47 131 GLU A CA 1
ATOM 1061 C C . GLU A 1 131 ? 26.985 6.039 -4.810 1.00 62.47 131 GLU A C 1
ATOM 1063 O O . GLU A 1 131 ? 27.906 6.375 -4.069 1.00 62.47 131 GLU A O 1
ATOM 1068 N N . TYR A 1 132 ? 26.728 4.748 -5.067 1.00 59.03 132 TYR A N 1
ATOM 1069 C CA . TYR A 1 132 ? 27.342 3.633 -4.327 1.00 59.03 132 TYR A CA 1
ATOM 1070 C C . TYR A 1 132 ? 28.432 2.864 -5.097 1.00 59.03 132 TYR A C 1
ATOM 1072 O O . TYR A 1 132 ? 28.956 1.868 -4.602 1.00 59.03 132 TYR A O 1
ATOM 1080 N N . GLY A 1 133 ? 28.845 3.340 -6.278 1.00 55.25 133 GLY A N 1
ATOM 1081 C CA . GLY A 1 133 ? 29.848 2.652 -7.103 1.00 55.25 133 GLY A CA 1
ATOM 1082 C C . GLY A 1 133 ? 29.390 1.257 -7.563 1.00 55.25 133 GLY A C 1
ATOM 1083 O O . GLY A 1 133 ? 28.293 0.804 -7.261 1.00 55.25 133 GLY A O 1
ATOM 1084 N N . GLU A 1 134 ? 30.193 0.571 -8.376 1.00 55.12 134 GLU A N 1
ATOM 1085 C CA . GLU A 1 134 ? 29.826 -0.757 -8.914 1.00 55.12 134 GLU A CA 1
ATOM 1086 C C . GLU A 1 134 ? 30.225 -1.924 -8.004 1.00 55.12 134 GLU A C 1
ATOM 1088 O O . GLU A 1 134 ? 29.827 -3.058 -8.260 1.00 55.12 134 GLU A O 1
ATOM 1093 N N . LYS A 1 135 ? 31.065 -1.679 -6.989 1.00 52.69 135 LYS A N 1
ATOM 1094 C CA . LYS A 1 135 ? 31.847 -2.762 -6.383 1.00 52.69 135 LYS A CA 1
ATOM 1095 C C . LYS A 1 135 ? 31.248 -3.397 -5.146 1.00 52.69 135 LYS A C 1
ATOM 1097 O O . LYS A 1 135 ? 31.464 -4.584 -4.999 1.00 52.69 135 LYS A O 1
ATOM 1102 N N . ASP A 1 136 ? 30.467 -2.688 -4.342 1.00 52.75 136 ASP A N 1
ATOM 1103 C CA . ASP A 1 136 ? 29.753 -3.277 -3.212 1.00 52.75 136 ASP A CA 1
ATOM 1104 C C . ASP A 1 136 ? 28.645 -2.309 -2.800 1.00 52.75 136 ASP A C 1
ATOM 1106 O O . ASP A 1 136 ? 28.926 -1.227 -2.291 1.00 52.75 136 ASP A O 1
ATOM 1110 N N . CYS A 1 137 ? 27.376 -2.687 -2.978 1.00 51.91 137 CYS A N 1
ATOM 1111 C CA . CYS A 1 137 ? 26.218 -1.888 -2.541 1.00 51.91 137 CYS A CA 1
ATOM 1112 C C . CYS A 1 137 ? 26.061 -1.868 -1.002 1.00 51.91 137 CYS A C 1
ATOM 1114 O O . CYS A 1 137 ? 24.970 -1.719 -0.465 1.00 51.91 137 CYS A O 1
ATOM 1116 N N . TYR A 1 138 ? 27.168 -2.070 -0.286 1.00 48.81 138 TYR A N 1
ATOM 1117 C CA . TYR A 1 138 ? 27.281 -2.097 1.157 1.00 48.81 138 TYR A CA 1
ATOM 1118 C C . TYR A 1 138 ? 28.025 -0.839 1.594 1.00 48.81 138 TYR A C 1
ATOM 1120 O O . TYR A 1 138 ? 29.257 -0.802 1.604 1.00 48.81 138 TYR A O 1
ATOM 1128 N N . THR A 1 139 ? 27.289 0.211 1.956 1.00 48.56 139 THR A N 1
ATOM 1129 C CA . THR A 1 139 ? 27.902 1.318 2.689 1.00 48.56 139 THR A CA 1
ATOM 1130 C C . THR A 1 139 ? 27.827 1.080 4.196 1.00 48.56 139 THR A C 1
ATOM 1132 O O . THR A 1 139 ? 26.810 0.603 4.701 1.00 48.56 139 THR A O 1
ATOM 1135 N N . PRO A 1 140 ? 28.869 1.461 4.958 1.00 39.91 140 PRO A N 1
ATOM 1136 C CA . PRO A 1 140 ? 28.877 1.353 6.420 1.00 39.91 140 PRO A CA 1
ATOM 1137 C C . PRO A 1 140 ? 27.818 2.214 7.132 1.00 39.91 140 PRO A C 1
ATOM 1139 O O . PRO A 1 140 ? 27.668 2.095 8.343 1.00 39.91 140 PRO A O 1
ATOM 1142 N N . PHE A 1 141 ? 27.116 3.098 6.412 1.00 41.44 141 PHE A N 1
ATOM 1143 C CA . PHE A 1 141 ? 26.184 4.074 6.985 1.00 41.44 141 PHE A CA 1
ATOM 1144 C C . PHE A 1 141 ? 24.736 3.574 7.113 1.00 41.44 141 PHE A C 1
ATOM 1146 O O . PHE A 1 141 ? 23.893 4.314 7.609 1.00 41.44 141 PHE A O 1
ATOM 1153 N N . GLY A 1 142 ? 24.440 2.327 6.723 1.00 47.94 142 GLY A N 1
ATOM 1154 C CA . GLY A 1 142 ? 23.110 1.737 6.925 1.00 47.94 142 GLY A CA 1
ATOM 1155 C C . GLY A 1 142 ? 22.007 2.330 6.036 1.00 47.94 142 GLY A C 1
ATOM 1156 O O . GLY A 1 142 ? 20.852 2.380 6.456 1.00 47.94 142 GLY A O 1
ATOM 1157 N N . ASP A 1 143 ? 22.356 2.796 4.834 1.00 54.19 143 ASP A N 1
ATOM 1158 C CA . ASP A 1 143 ? 21.389 3.229 3.817 1.00 54.19 143 ASP A CA 1
ATOM 1159 C C . ASP A 1 143 ? 20.750 2.038 3.069 1.00 54.19 143 ASP A C 1
ATOM 1161 O O . ASP A 1 143 ? 21.202 0.898 3.183 1.00 54.19 143 ASP A O 1
ATOM 1165 N N . LEU A 1 144 ? 19.694 2.323 2.291 1.00 59.53 144 LEU A N 1
ATOM 1166 C CA . LEU A 1 144 ? 19.011 1.361 1.414 1.00 59.53 144 LEU A CA 1
ATOM 1167 C C . LEU A 1 144 ? 20.016 0.638 0.501 1.00 59.53 144 LEU A C 1
ATOM 1169 O O . LEU A 1 144 ? 20.766 1.282 -0.232 1.00 59.53 144 LEU A O 1
ATOM 1173 N N . PHE A 1 145 ? 19.969 -0.692 0.499 1.00 66.38 145 PHE A N 1
ATOM 1174 C CA . PHE A 1 145 ? 20.916 -1.575 -0.176 1.00 66.38 145 PHE A CA 1
ATOM 1175 C C . PHE A 1 145 ? 20.896 -1.398 -1.701 1.00 66.38 145 PHE A C 1
ATOM 1177 O O . PHE A 1 145 ? 21.938 -1.258 -2.336 1.00 66.38 145 PHE A O 1
ATOM 1184 N N . ASN A 1 146 ? 19.707 -1.397 -2.307 1.00 81.31 146 ASN A N 1
ATOM 1185 C CA . ASN A 1 146 ? 19.495 -1.229 -3.747 1.00 81.31 146 ASN A CA 1
ATOM 1186 C C . ASN A 1 146 ? 18.015 -0.941 -4.055 1.00 81.31 146 ASN A C 1
ATOM 1188 O O . ASN A 1 146 ? 17.206 -0.766 -3.138 1.00 81.31 146 ASN A O 1
ATOM 1192 N N . THR A 1 147 ? 17.638 -0.894 -5.338 1.00 86.88 147 THR A N 1
ATOM 1193 C CA . THR A 1 147 ? 16.245 -0.612 -5.725 1.00 86.88 147 THR A CA 1
ATOM 1194 C C . THR A 1 147 ? 15.269 -1.679 -5.228 1.00 86.88 147 THR A C 1
ATOM 1196 O O . THR A 1 147 ? 14.133 -1.345 -4.907 1.00 86.88 147 THR A O 1
ATOM 1199 N N . ALA A 1 148 ? 15.705 -2.931 -5.032 1.00 89.06 148 ALA A N 1
ATOM 1200 C CA . ALA A 1 148 ? 14.847 -3.991 -4.503 1.00 89.06 148 ALA A CA 1
ATOM 1201 C C . ALA A 1 148 ? 14.418 -3.764 -3.044 1.00 89.06 148 ALA A C 1
ATOM 1203 O O . ALA A 1 148 ? 13.329 -4.194 -2.660 1.00 89.06 148 ALA A O 1
ATOM 1204 N N . GLU A 1 149 ? 15.227 -3.066 -2.243 1.00 84.31 149 GLU A N 1
ATOM 1205 C CA . GLU A 1 149 ? 14.822 -2.628 -0.903 1.00 84.31 149 GLU A CA 1
ATOM 1206 C C . GLU A 1 149 ? 13.927 -1.378 -0.943 1.00 84.31 149 GLU A C 1
ATOM 1208 O O . GLU A 1 149 ? 13.000 -1.249 -0.141 1.00 84.31 149 GLU A O 1
ATOM 1213 N N . GLU A 1 150 ? 14.182 -0.459 -1.879 1.00 83.56 150 GLU A N 1
ATOM 1214 C CA . GLU A 1 150 ? 13.502 0.840 -1.950 1.00 83.56 150 GLU A CA 1
ATOM 1215 C C . GLU A 1 150 ? 12.084 0.739 -2.529 1.00 83.56 150 GLU A C 1
ATOM 1217 O O . GLU A 1 150 ? 11.156 1.346 -1.987 1.00 83.56 150 GLU A O 1
ATOM 1222 N N . VAL A 1 151 ? 11.871 -0.043 -3.594 1.00 87.81 151 VAL A N 1
ATOM 1223 C CA . VAL A 1 151 ? 10.584 -0.044 -4.313 1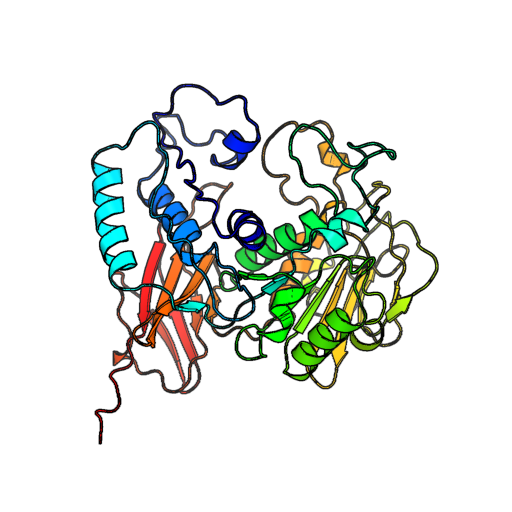.00 87.81 151 VAL A CA 1
ATOM 1224 C C . VAL A 1 151 ? 9.381 -0.529 -3.488 1.00 87.81 151 VAL A C 1
ATOM 1226 O O . VAL A 1 151 ? 8.308 0.059 -3.646 1.00 87.81 151 VAL A O 1
ATOM 1229 N N . PRO A 1 152 ? 9.483 -1.501 -2.551 1.00 89.38 152 PRO A N 1
ATOM 1230 C CA . PRO A 1 152 ? 8.362 -1.825 -1.668 1.00 89.38 152 PRO A CA 1
ATOM 1231 C C . PRO A 1 152 ? 8.025 -0.681 -0.702 1.00 89.38 152 PRO A C 1
ATOM 1233 O O . PRO A 1 152 ? 6.850 -0.442 -0.428 1.00 89.38 152 PRO A O 1
ATOM 1236 N N . ALA A 1 153 ? 9.032 0.046 -0.203 1.00 85.62 153 ALA A N 1
ATOM 1237 C CA . ALA A 1 153 ? 8.821 1.201 0.670 1.00 85.62 153 ALA A CA 1
ATOM 1238 C C . ALA A 1 153 ? 8.185 2.373 -0.095 1.00 85.62 153 ALA A C 1
ATOM 1240 O O . ALA A 1 153 ? 7.227 2.974 0.390 1.00 85.62 153 ALA A O 1
ATOM 1241 N N . TYR A 1 154 ? 8.650 2.627 -1.320 1.00 87.75 154 TYR A N 1
ATOM 1242 C CA . TYR A 1 154 ? 8.039 3.580 -2.244 1.00 87.75 154 TYR A CA 1
ATOM 1243 C C . TYR A 1 154 ? 6.570 3.242 -2.527 1.00 87.75 154 TYR A C 1
ATOM 1245 O O . TYR A 1 154 ? 5.689 4.090 -2.394 1.00 87.75 154 TYR A O 1
ATOM 1253 N N . ALA A 1 155 ? 6.276 1.983 -2.861 1.00 92.00 155 ALA A N 1
ATOM 1254 C CA . ALA A 1 155 ? 4.910 1.537 -3.107 1.00 92.00 155 ALA A CA 1
ATOM 1255 C C . ALA A 1 155 ? 4.023 1.671 -1.860 1.00 92.00 155 ALA A C 1
ATOM 1257 O O . ALA A 1 155 ? 2.848 2.017 -1.986 1.00 92.00 155 ALA A O 1
ATOM 1258 N N . TYR A 1 156 ? 4.572 1.427 -0.662 1.00 91.31 156 TYR A N 1
ATOM 1259 C CA . TYR A 1 156 ? 3.863 1.673 0.593 1.00 91.31 156 TYR A CA 1
ATOM 1260 C C . TYR A 1 156 ? 3.470 3.142 0.697 1.00 91.31 156 TYR A C 1
ATOM 1262 O O . TYR A 1 156 ? 2.284 3.433 0.831 1.00 91.31 156 TYR A O 1
ATOM 1270 N N . GLU A 1 157 ? 4.418 4.063 0.552 1.00 87.94 157 GLU A N 1
ATOM 1271 C CA . GLU A 1 157 ? 4.152 5.500 0.608 1.00 87.94 157 GLU A CA 1
ATOM 1272 C C . GLU A 1 157 ? 3.103 5.936 -0.424 1.00 87.94 157 GLU A C 1
ATOM 1274 O O . GLU A 1 157 ? 2.111 6.575 -0.068 1.00 87.94 157 GLU A O 1
ATOM 1279 N N . MET A 1 158 ? 3.240 5.498 -1.680 1.00 91.62 158 MET A N 1
ATOM 1280 C CA . MET A 1 158 ? 2.263 5.804 -2.727 1.00 91.62 158 MET A CA 1
ATOM 1281 C C . MET A 1 158 ? 0.879 5.223 -2.422 1.00 91.62 158 MET A C 1
ATOM 1283 O O . MET A 1 158 ? -0.122 5.873 -2.711 1.00 91.62 158 MET A O 1
ATOM 1287 N N . SER A 1 159 ? 0.790 4.049 -1.788 1.00 92.62 159 SER A N 1
ATOM 1288 C CA . SER A 1 159 ? -0.497 3.491 -1.349 1.00 92.62 159 SER A CA 1
ATOM 1289 C C . SER A 1 159 ? -1.156 4.343 -0.259 1.00 92.62 159 SER A C 1
ATOM 1291 O O . SER A 1 159 ? -2.374 4.532 -0.281 1.00 92.62 159 SER A O 1
ATOM 1293 N N . ARG A 1 160 ? -0.360 4.919 0.659 1.00 89.88 160 ARG A N 1
ATOM 1294 C CA . ARG A 1 160 ? -0.857 5.829 1.703 1.00 89.88 160 ARG A CA 1
ATOM 1295 C C . ARG A 1 160 ? -1.406 7.110 1.083 1.00 89.88 160 ARG A C 1
ATOM 1297 O O . ARG A 1 160 ? -2.534 7.478 1.388 1.00 89.88 160 ARG A O 1
ATOM 1304 N N . ILE A 1 161 ? -0.659 7.727 0.163 1.00 89.69 161 ILE A N 1
ATOM 1305 C CA . ILE A 1 161 ? -1.093 8.936 -0.562 1.00 89.69 161 ILE A CA 1
ATOM 1306 C C . ILE A 1 161 ? -2.321 8.643 -1.435 1.00 89.69 161 ILE A C 1
ATOM 1308 O O . ILE A 1 161 ? -3.211 9.480 -1.574 1.00 89.69 161 ILE A O 1
ATOM 1312 N N . ALA A 1 162 ? -2.418 7.430 -1.987 1.00 92.00 162 ALA A N 1
ATOM 1313 C CA . ALA A 1 162 ? -3.582 6.989 -2.746 1.00 92.00 162 ALA A CA 1
ATOM 1314 C C . ALA A 1 162 ? -4.851 6.803 -1.889 1.00 92.00 162 ALA A C 1
ATOM 1316 O O . ALA A 1 162 ? -5.911 6.526 -2.459 1.00 92.00 162 ALA A O 1
ATOM 1317 N N . GLY A 1 163 ? -4.751 6.961 -0.562 1.00 93.88 163 GLY A N 1
ATOM 1318 C CA . GLY A 1 163 ? -5.851 6.835 0.389 1.00 93.88 163 GLY A CA 1
ATOM 1319 C C . GLY A 1 163 ? -6.215 5.388 0.718 1.00 93.88 163 GLY A C 1
ATOM 1320 O O . GLY A 1 163 ? -7.319 5.110 1.188 1.00 93.88 163 GLY A O 1
ATOM 1321 N N . MET A 1 164 ? -5.317 4.439 0.452 1.00 95.19 164 MET A N 1
ATOM 1322 C CA . MET A 1 164 ? -5.540 3.029 0.762 1.00 95.19 164 MET A CA 1
ATOM 1323 C C . MET A 1 164 ? -5.317 2.742 2.249 1.00 95.19 164 MET A C 1
ATOM 1325 O O . MET A 1 164 ? -4.598 3.467 2.943 1.00 95.19 164 MET A O 1
ATOM 1329 N N . ASN A 1 165 ? -5.912 1.649 2.738 1.00 95.44 165 ASN A N 1
ATOM 1330 C CA . ASN A 1 165 ? -5.642 1.153 4.084 1.00 95.44 165 ASN A CA 1
ATOM 1331 C C . ASN A 1 165 ? -4.136 0.893 4.297 1.00 95.44 165 ASN A C 1
ATOM 1333 O O . ASN A 1 165 ? -3.434 0.482 3.371 1.00 95.44 165 ASN A O 1
ATOM 1337 N N . GLY A 1 166 ? -3.651 1.108 5.521 1.00 91.75 166 GLY A N 1
ATOM 1338 C CA . GLY A 1 166 ? -2.290 0.761 5.918 1.00 91.75 166 GLY A CA 1
ATOM 1339 C C . GLY A 1 166 ? -2.035 -0.722 5.669 1.00 91.75 166 GLY A C 1
ATOM 1340 O O . GLY A 1 166 ? -2.741 -1.578 6.203 1.00 91.75 166 GLY A O 1
ATOM 1341 N N . GLY A 1 167 ? -1.066 -1.019 4.806 1.00 93.94 167 GLY A N 1
ATOM 1342 C CA . GLY A 1 167 ? -0.707 -2.394 4.487 1.00 93.94 167 GLY A CA 1
ATOM 1343 C C . GLY A 1 167 ? 0.302 -2.991 5.462 1.00 93.94 167 GLY A C 1
ATOM 1344 O O . GLY A 1 167 ? 0.614 -2.414 6.502 1.00 93.94 167 GLY A O 1
ATOM 1345 N N . PHE A 1 168 ? 0.814 -4.168 5.123 1.00 95.44 168 PHE A N 1
ATOM 1346 C CA . PHE A 1 168 ? 1.682 -4.940 6.008 1.00 95.44 168 PHE A CA 1
ATOM 1347 C C . PHE A 1 168 ? 2.896 -5.503 5.278 1.00 95.44 168 PHE A C 1
ATOM 1349 O O . PHE A 1 168 ? 2.852 -5.801 4.085 1.00 95.44 168 PHE A O 1
ATOM 1356 N N . ALA A 1 169 ? 3.993 -5.672 6.008 1.00 94.56 169 ALA A N 1
ATOM 1357 C CA . ALA A 1 169 ? 5.183 -6.318 5.482 1.00 94.56 169 ALA A CA 1
ATOM 1358 C C . ALA A 1 169 ? 5.045 -7.847 5.563 1.00 94.56 169 ALA A C 1
ATOM 1360 O O . ALA A 1 169 ? 4.538 -8.397 6.547 1.00 94.56 169 ALA A O 1
ATOM 1361 N N . VAL A 1 170 ? 5.567 -8.551 4.563 1.00 95.56 170 VAL A N 1
ATOM 1362 C CA . VAL A 1 170 ? 5.637 -10.016 4.545 1.00 95.56 170 VAL A CA 1
ATOM 1363 C C . VAL A 1 170 ? 6.955 -10.469 3.923 1.00 95.56 170 VAL A C 1
ATOM 1365 O O . VAL A 1 170 ? 7.500 -9.773 3.076 1.00 95.56 170 VAL A O 1
ATOM 1368 N N . ASN A 1 171 ? 7.479 -11.629 4.320 1.00 92.44 171 ASN A N 1
ATOM 1369 C CA . ASN A 1 171 ? 8.621 -12.252 3.644 1.00 92.44 171 ASN A CA 1
ATOM 1370 C C . ASN A 1 171 ? 8.177 -13.452 2.790 1.00 92.44 171 ASN A C 1
ATOM 1372 O O . ASN A 1 171 ? 7.063 -13.959 2.929 1.00 92.44 171 ASN A O 1
ATOM 1376 N N . ARG A 1 172 ? 9.052 -13.946 1.907 1.00 91.25 172 ARG A N 1
ATOM 1377 C CA . ARG A 1 172 ? 8.709 -15.052 0.987 1.00 91.25 172 ARG A CA 1
ATOM 1378 C C . ARG A 1 172 ? 8.265 -16.324 1.711 1.00 91.25 172 ARG A C 1
ATOM 1380 O O . ARG A 1 172 ? 7.329 -16.986 1.270 1.00 91.25 172 ARG A O 1
ATOM 1387 N N . LYS A 1 173 ? 8.894 -16.641 2.848 1.00 90.94 173 LYS A N 1
ATOM 1388 C CA . LYS A 1 173 ? 8.589 -17.844 3.642 1.00 90.94 173 LYS A CA 1
ATOM 1389 C C . LYS A 1 173 ? 7.178 -17.791 4.238 1.00 90.94 173 LYS A C 1
ATOM 1391 O O . LYS A 1 173 ? 6.560 -18.838 4.408 1.00 90.94 173 LYS A O 1
ATOM 1396 N N . SER A 1 174 ? 6.666 -16.590 4.496 1.00 94.50 174 SER A N 1
ATOM 1397 C CA . SER A 1 174 ? 5.331 -16.342 5.042 1.00 94.50 174 SER A CA 1
ATOM 1398 C C . SER A 1 174 ? 4.204 -16.374 4.003 1.00 94.50 174 SER A C 1
ATOM 1400 O O . SER A 1 174 ? 3.039 -16.393 4.396 1.00 94.50 174 SER A O 1
ATOM 1402 N N . LEU A 1 175 ? 4.500 -16.387 2.694 1.00 96.06 175 LEU A N 1
ATOM 1403 C CA . LEU A 1 175 ? 3.470 -16.312 1.641 1.00 96.06 175 LEU A CA 1
ATOM 1404 C C . LEU A 1 175 ? 2.491 -17.493 1.668 1.00 96.06 175 LEU A C 1
ATOM 1406 O O . LEU A 1 175 ? 1.310 -17.321 1.376 1.00 96.06 175 LEU A O 1
ATOM 1410 N N . ALA A 1 176 ? 2.959 -18.683 2.053 1.00 96.00 176 ALA A N 1
ATOM 1411 C CA . ALA A 1 176 ? 2.121 -19.879 2.148 1.00 96.00 176 ALA A CA 1
ATOM 1412 C C . ALA A 1 176 ? 1.004 -19.754 3.203 1.00 96.00 176 ALA A C 1
ATOM 1414 O O . ALA A 1 176 ? -0.005 -20.444 3.103 1.00 96.00 176 ALA A O 1
ATOM 1415 N N . GLY A 1 177 ? 1.183 -18.879 4.198 1.00 96.00 177 GLY A N 1
ATOM 1416 C CA . GLY A 1 177 ? 0.202 -18.624 5.252 1.00 96.00 177 GLY A CA 1
ATOM 1417 C C . GLY A 1 177 ? -0.841 -17.563 4.913 1.00 96.00 177 GLY A C 1
ATOM 1418 O O . GLY A 1 177 ? -1.719 -17.316 5.726 1.00 96.00 177 GLY A O 1
ATOM 1419 N N . LEU A 1 178 ? -0.733 -16.914 3.751 1.00 97.12 178 LEU A N 1
ATOM 1420 C CA . LEU A 1 178 ? -1.680 -15.893 3.307 1.00 97.12 178 LEU A CA 1
ATOM 1421 C C . LEU A 1 178 ? -2.737 -16.476 2.365 1.00 97.12 178 LEU A C 1
ATOM 1423 O O . LEU A 1 178 ? -2.479 -17.420 1.610 1.00 97.12 178 LEU A O 1
ATOM 1427 N N . SER A 1 179 ? -3.903 -15.844 2.349 1.00 95.75 179 SER A N 1
ATOM 1428 C CA . SER A 1 179 ? -5.009 -16.126 1.438 1.00 95.75 179 SER A CA 1
ATOM 1429 C C . SER A 1 179 ? -5.552 -14.851 0.796 1.00 95.75 179 SER A C 1
ATOM 1431 O O . SER A 1 179 ? -5.344 -13.752 1.305 1.00 95.75 179 SER A O 1
ATOM 1433 N N . GLY A 1 180 ? -6.349 -14.978 -0.265 1.00 94.69 180 GLY A N 1
ATOM 1434 C CA . GLY A 1 180 ? -7.058 -13.846 -0.883 1.00 94.69 180 GLY A CA 1
ATOM 1435 C C . GLY A 1 180 ? -8.026 -13.073 0.037 1.00 94.69 180 GLY A C 1
ATOM 1436 O O . GLY A 1 180 ? -8.556 -12.039 -0.373 1.00 94.69 180 GLY A O 1
ATOM 1437 N N . ASN A 1 181 ? -8.271 -13.533 1.270 1.00 93.56 181 ASN A N 1
ATOM 1438 C CA . ASN A 1 181 ? -9.026 -12.783 2.281 1.00 93.56 181 ASN A CA 1
ATOM 1439 C C . ASN A 1 181 ? -8.153 -11.811 3.090 1.00 93.56 181 ASN A C 1
ATOM 1441 O O . ASN A 1 181 ? -8.681 -10.856 3.658 1.00 93.56 181 ASN A O 1
ATOM 1445 N N . ASP A 1 182 ? -6.842 -12.043 3.127 1.00 95.38 182 ASP A N 1
ATOM 1446 C CA . ASP A 1 182 ? -5.886 -11.300 3.952 1.00 95.38 182 ASP A CA 1
ATOM 1447 C C . ASP A 1 182 ? -5.371 -10.038 3.247 1.00 95.38 182 ASP A C 1
ATOM 1449 O O . ASP A 1 182 ? -5.137 -9.006 3.877 1.00 95.38 182 ASP A O 1
ATOM 1453 N N . LEU A 1 183 ? -5.237 -10.111 1.921 1.00 96.25 183 LEU A N 1
ATOM 1454 C CA . LEU A 1 183 ? -4.714 -9.046 1.070 1.00 96.25 183 LEU A CA 1
ATOM 1455 C C . LEU A 1 183 ? -5.472 -8.942 -0.252 1.00 96.25 183 LEU A C 1
ATOM 1457 O O . LEU A 1 183 ? -6.039 -9.915 -0.746 1.00 96.25 183 LEU A O 1
ATOM 1461 N N . ASP A 1 184 ? -5.472 -7.751 -0.838 1.00 95.38 184 ASP A N 1
ATOM 1462 C CA . ASP A 1 184 ? -6.010 -7.479 -2.173 1.00 95.38 184 ASP A CA 1
ATOM 1463 C C . ASP A 1 184 ? -4.919 -7.223 -3.218 1.00 95.38 184 ASP A C 1
ATOM 1465 O O . ASP A 1 184 ? -5.108 -7.569 -4.383 1.00 95.38 184 ASP A O 1
ATOM 1469 N N . VAL A 1 185 ? -3.774 -6.675 -2.807 1.00 98.38 185 VAL A N 1
ATOM 1470 C CA . VAL A 1 185 ? -2.603 -6.468 -3.665 1.00 98.38 185 VAL A CA 1
ATOM 1471 C C . VAL A 1 185 ? -1.356 -7.039 -2.995 1.00 98.38 185 VAL A C 1
ATOM 1473 O O . VAL A 1 185 ? -1.094 -6.769 -1.825 1.00 98.38 185 VAL A O 1
ATOM 1476 N N . LEU A 1 186 ? -0.557 -7.794 -3.748 1.00 98.56 186 LEU A N 1
ATOM 1477 C CA . LEU A 1 186 ? 0.800 -8.176 -3.370 1.00 98.56 186 LEU A CA 1
ATOM 1478 C C . LEU A 1 186 ? 1.802 -7.355 -4.185 1.00 98.56 186 LEU A C 1
ATOM 1480 O O . LEU A 1 186 ? 1.859 -7.454 -5.413 1.00 98.56 186 LEU A O 1
ATOM 1484 N N . VAL A 1 187 ? 2.599 -6.556 -3.483 1.00 98.50 187 VAL A N 1
ATOM 1485 C CA . VAL A 1 187 ? 3.687 -5.767 -4.056 1.00 98.50 187 VAL A CA 1
ATOM 1486 C C . VAL A 1 187 ? 4.973 -6.584 -4.025 1.00 98.50 187 VAL A C 1
ATOM 1488 O O . VAL A 1 187 ? 5.394 -7.062 -2.970 1.00 98.50 187 VAL A O 1
ATOM 1491 N N . LEU A 1 188 ? 5.584 -6.743 -5.195 1.00 98.38 188 LEU A N 1
ATOM 1492 C CA . LEU A 1 188 ? 6.734 -7.597 -5.449 1.00 98.38 188 LEU A CA 1
ATOM 1493 C C . LEU A 1 188 ? 7.961 -6.729 -5.773 1.00 98.38 188 LEU A C 1
ATOM 1495 O O . LEU A 1 188 ? 7.912 -5.984 -6.756 1.00 98.38 188 LEU A O 1
ATOM 1499 N N . PRO A 1 189 ? 9.065 -6.828 -5.007 1.00 95.62 189 PRO A N 1
ATOM 1500 C CA . PRO A 1 189 ? 10.349 -6.291 -5.442 1.00 95.62 189 PRO A CA 1
ATOM 1501 C C . PRO A 1 189 ? 10.826 -7.049 -6.698 1.00 95.62 189 PRO A C 1
ATOM 1503 O O . PRO A 1 189 ? 10.229 -8.073 -7.055 1.00 95.62 189 PRO A O 1
ATOM 1506 N N . PRO A 1 190 ? 11.924 -6.610 -7.336 1.00 95.81 190 PRO A N 1
ATOM 1507 C CA . PRO A 1 190 ? 12.601 -7.393 -8.361 1.00 95.81 190 PRO A CA 1
ATOM 1508 C C . PRO A 1 190 ? 12.845 -8.822 -7.864 1.00 95.81 190 PRO A C 1
ATOM 1510 O O . PRO A 1 190 ? 13.449 -9.049 -6.812 1.00 95.81 190 PRO A O 1
ATOM 1513 N N . LEU A 1 191 ? 12.326 -9.805 -8.600 1.00 95.44 191 LEU A N 1
ATOM 1514 C CA . LEU A 1 191 ? 12.312 -11.216 -8.201 1.00 95.44 191 LEU A CA 1
ATOM 1515 C C . LEU A 1 191 ? 13.615 -11.951 -8.562 1.00 95.44 191 LEU A C 1
ATOM 1517 O O . LEU A 1 191 ? 13.618 -13.170 -8.761 1.00 95.44 191 LEU A O 1
ATOM 1521 N N . THR A 1 192 ? 14.736 -11.232 -8.621 1.00 89.38 192 THR A N 1
ATOM 1522 C CA . THR A 1 192 ? 16.055 -11.788 -8.926 1.00 89.38 192 THR A CA 1
ATOM 1523 C C . THR A 1 192 ? 16.423 -12.884 -7.923 1.00 89.38 192 THR A C 1
ATOM 1525 O O . THR A 1 192 ? 16.469 -12.667 -6.710 1.00 89.38 192 THR A O 1
ATOM 1528 N N . GLY A 1 193 ? 16.684 -14.092 -8.427 1.00 83.44 193 GLY A N 1
ATOM 1529 C CA . GLY A 1 193 ? 17.061 -15.248 -7.605 1.00 83.44 193 GLY A CA 1
ATOM 1530 C C . GLY A 1 193 ? 15.925 -15.855 -6.771 1.00 83.44 193 GLY A C 1
ATOM 1531 O O . GLY A 1 193 ? 16.192 -16.654 -5.878 1.00 83.44 193 GLY A O 1
ATOM 1532 N N . VAL A 1 194 ? 14.659 -15.516 -7.038 1.00 90.44 194 VAL A N 1
ATOM 1533 C CA . VAL A 1 194 ? 13.517 -16.113 -6.328 1.00 90.44 194 VAL A CA 1
ATOM 1534 C C . VAL A 1 194 ? 13.306 -17.571 -6.744 1.00 90.44 194 VAL A C 1
ATOM 1536 O O . VAL A 1 194 ? 13.372 -17.935 -7.918 1.00 90.44 194 VAL A O 1
ATOM 1539 N N . THR A 1 195 ? 13.031 -18.437 -5.764 1.00 91.31 195 THR A N 1
ATOM 1540 C CA . THR A 1 195 ? 12.896 -19.878 -6.001 1.00 91.31 195 THR A CA 1
ATOM 1541 C C . THR A 1 195 ? 11.574 -20.232 -6.682 1.00 91.31 195 THR A C 1
ATOM 1543 O O . THR A 1 195 ? 10.538 -19.604 -6.460 1.00 91.31 195 THR A O 1
ATOM 1546 N N . GLY A 1 196 ? 11.551 -21.345 -7.423 1.00 94.31 196 GLY A N 1
ATOM 1547 C CA . GLY A 1 196 ? 10.312 -21.854 -8.020 1.00 94.31 196 GLY A CA 1
ATOM 1548 C C . GLY A 1 196 ? 9.213 -22.191 -7.000 1.00 94.31 196 GLY A C 1
ATOM 1549 O O . GLY A 1 196 ? 8.042 -22.233 -7.368 1.00 94.31 196 GLY A O 1
ATOM 1550 N N . LYS A 1 197 ? 9.557 -22.428 -5.724 1.00 94.94 197 LYS A N 1
ATOM 1551 C CA . LYS A 1 197 ? 8.571 -22.612 -4.647 1.00 94.94 197 LYS A CA 1
ATOM 1552 C C . LYS A 1 197 ? 7.852 -21.301 -4.335 1.00 94.94 197 LYS A C 1
ATOM 1554 O O . LYS A 1 197 ? 6.627 -21.288 -4.328 1.00 94.94 197 LYS A O 1
ATOM 1559 N N . ASP A 1 198 ? 8.597 -20.218 -4.148 1.00 95.50 198 ASP A N 1
ATOM 1560 C CA . ASP A 1 198 ? 8.026 -18.907 -3.825 1.00 95.50 198 ASP A CA 1
ATOM 1561 C C . ASP A 1 198 ? 7.172 -18.374 -4.990 1.00 95.50 198 ASP A C 1
ATOM 1563 O O . ASP A 1 198 ? 6.068 -17.876 -4.777 1.00 95.50 198 ASP A O 1
ATOM 1567 N N . LEU A 1 199 ? 7.616 -18.579 -6.240 1.00 97.56 199 LEU A N 1
ATOM 1568 C CA . LEU A 1 199 ? 6.834 -18.227 -7.435 1.00 97.56 199 LEU A CA 1
ATOM 1569 C C . LEU A 1 199 ? 5.485 -18.964 -7.497 1.00 97.56 199 LEU A C 1
ATOM 1571 O O . LEU A 1 199 ? 4.488 -18.403 -7.956 1.00 97.56 199 LEU A O 1
ATOM 1575 N N . ARG A 1 200 ? 5.423 -20.220 -7.027 1.00 98.00 200 ARG A N 1
ATOM 1576 C CA . ARG A 1 200 ? 4.157 -20.965 -6.943 1.00 98.00 200 ARG A CA 1
ATOM 1577 C C . ARG A 1 200 ? 3.208 -20.369 -5.909 1.00 98.00 200 ARG A C 1
ATOM 1579 O O . ARG A 1 200 ? 2.015 -20.316 -6.192 1.00 98.00 200 ARG A O 1
ATOM 1586 N N . GLU A 1 201 ? 3.713 -19.889 -4.775 1.00 98.12 201 GLU A N 1
ATOM 1587 C CA . GLU A 1 201 ? 2.879 -19.219 -3.769 1.00 98.12 201 GLU A CA 1
ATOM 1588 C C . GLU A 1 201 ? 2.335 -17.880 -4.280 1.00 98.12 201 GLU A C 1
ATOM 1590 O O . GLU A 1 201 ? 1.146 -17.611 -4.130 1.00 98.12 201 GLU A O 1
ATOM 1595 N N . ILE A 1 202 ? 3.148 -17.089 -4.992 1.00 98.44 202 ILE A N 1
ATOM 1596 C CA . ILE A 1 202 ? 2.677 -15.858 -5.655 1.00 98.44 202 ILE A CA 1
ATOM 1597 C C . ILE A 1 202 ? 1.560 -16.184 -6.660 1.00 98.44 202 ILE A C 1
ATOM 1599 O O . ILE A 1 202 ? 0.504 -15.549 -6.664 1.00 98.44 202 ILE A O 1
ATOM 1603 N N . ARG A 1 203 ? 1.748 -17.224 -7.485 1.00 98.56 203 ARG A N 1
ATOM 1604 C CA . ARG A 1 203 ? 0.720 -17.696 -8.427 1.00 98.56 203 ARG A CA 1
ATOM 1605 C C . ARG A 1 203 ? -0.544 -18.174 -7.722 1.00 98.56 203 ARG A C 1
ATOM 1607 O O . ARG A 1 203 ? -1.632 -17.943 -8.242 1.00 98.56 203 ARG A O 1
ATOM 1614 N N . ARG A 1 204 ? -0.419 -18.870 -6.588 1.00 98.38 204 ARG A N 1
ATOM 1615 C CA . ARG A 1 204 ? -1.563 -19.329 -5.792 1.00 98.38 204 ARG A CA 1
ATOM 1616 C C . ARG A 1 204 ? -2.380 -18.136 -5.302 1.00 98.38 204 ARG A C 1
ATOM 1618 O O . ARG A 1 204 ? -3.571 -18.093 -5.585 1.00 98.38 204 ARG A O 1
ATOM 1625 N N . LEU A 1 205 ? -1.736 -17.146 -4.684 1.00 98.31 205 LEU A N 1
ATOM 1626 C CA . LEU A 1 205 ? -2.400 -15.922 -4.228 1.00 98.31 205 LEU A CA 1
ATOM 1627 C C . LEU A 1 205 ? -3.094 -15.189 -5.383 1.00 98.31 205 LEU A C 1
ATOM 1629 O O . LEU A 1 205 ? -4.254 -14.802 -5.262 1.00 98.31 205 LEU A O 1
ATOM 1633 N N . HIS A 1 206 ? -2.438 -15.070 -6.542 1.00 98.56 206 HIS A N 1
ATOM 1634 C CA . HIS A 1 206 ? -3.069 -14.450 -7.707 1.00 98.56 206 HIS A CA 1
ATOM 1635 C C . HIS A 1 206 ? -4.318 -15.207 -8.179 1.00 98.56 206 HIS A C 1
ATOM 1637 O O . HIS A 1 206 ? -5.329 -14.589 -8.502 1.00 98.56 206 HIS A O 1
ATOM 1643 N N . LYS A 1 207 ? -4.289 -16.548 -8.161 1.00 98.19 207 LYS A N 1
ATOM 1644 C CA . LYS A 1 207 ? -5.455 -17.391 -8.483 1.00 98.19 207 LYS A CA 1
ATOM 1645 C C . LYS A 1 207 ? -6.613 -17.233 -7.494 1.00 98.19 207 LYS A C 1
ATOM 1647 O O . LYS A 1 207 ? -7.751 -17.490 -7.873 1.00 98.19 207 LYS A O 1
ATOM 1652 N N . GLU A 1 208 ? -6.330 -16.809 -6.266 1.00 97.38 208 GLU A N 1
ATOM 1653 C CA . GLU A 1 208 ? -7.324 -16.474 -5.237 1.00 97.38 208 GLU A CA 1
ATOM 1654 C C . GLU A 1 208 ? -7.868 -15.040 -5.366 1.00 97.38 208 GLU A C 1
ATOM 1656 O O . GLU A 1 208 ? -8.676 -14.608 -4.547 1.00 97.38 208 GLU A O 1
ATOM 1661 N N . GLY A 1 209 ? -7.454 -14.300 -6.399 1.00 96.94 209 GLY A N 1
ATOM 1662 C CA . GLY A 1 209 ? -7.942 -12.953 -6.685 1.00 96.94 209 GLY A CA 1
ATOM 1663 C C . GLY A 1 209 ? -7.063 -11.823 -6.156 1.00 96.94 209 GLY A C 1
ATOM 1664 O O . GLY A 1 209 ? -7.491 -10.671 -6.182 1.00 96.94 209 GLY A O 1
ATOM 1665 N N . VAL A 1 210 ? -5.848 -12.122 -5.685 1.00 98.06 210 VAL A N 1
ATOM 1666 C CA . VAL A 1 210 ? -4.877 -11.095 -5.281 1.00 98.06 210 VAL A CA 1
ATOM 1667 C C . VAL A 1 210 ? -4.256 -10.452 -6.523 1.00 98.06 210 VAL A C 1
ATOM 1669 O O . VAL A 1 210 ? -3.672 -11.131 -7.371 1.00 98.06 210 VAL A O 1
ATOM 1672 N N . SER A 1 211 ? -4.353 -9.132 -6.639 1.00 98.62 211 SER A N 1
ATOM 1673 C CA . SER A 1 211 ? -3.679 -8.375 -7.695 1.00 98.62 211 SER A CA 1
ATOM 1674 C C . SER A 1 211 ? -2.172 -8.283 -7.435 1.00 98.62 211 SER A C 1
ATOM 1676 O O . SER A 1 211 ? -1.734 -8.310 -6.287 1.00 98.62 211 SER A O 1
ATOM 1678 N N . LEU A 1 212 ? -1.358 -8.153 -8.485 1.00 98.81 212 LEU A N 1
ATOM 1679 C CA . LEU A 1 212 ? 0.106 -8.077 -8.358 1.00 98.81 212 LEU A CA 1
ATOM 1680 C C . LEU A 1 212 ? 0.645 -6.732 -8.853 1.00 98.81 212 LEU A C 1
ATOM 1682 O O . LEU A 1 212 ? 0.287 -6.292 -9.945 1.00 98.81 212 LEU A O 1
ATOM 1686 N N . LEU A 1 213 ? 1.556 -6.123 -8.097 1.00 98.81 213 LEU A N 1
ATOM 1687 C CA . LEU A 1 213 ? 2.381 -5.005 -8.562 1.00 98.81 213 LEU A CA 1
ATOM 1688 C C . LEU A 1 213 ? 3.846 -5.437 -8.539 1.00 98.81 213 LEU A C 1
ATOM 1690 O O . LEU A 1 213 ? 4.386 -5.666 -7.463 1.00 98.81 213 LEU A O 1
ATOM 1694 N N . GLY A 1 214 ? 4.466 -5.574 -9.708 1.00 98.44 214 GLY A N 1
ATOM 1695 C CA . GLY A 1 214 ? 5.879 -5.922 -9.849 1.00 98.44 214 GLY A CA 1
ATOM 1696 C C . GLY A 1 214 ? 6.750 -4.726 -10.219 1.00 98.44 214 GLY A C 1
ATOM 1697 O O . GLY A 1 214 ? 6.290 -3.791 -10.882 1.00 98.44 214 GLY A O 1
ATOM 1698 N N . PHE A 1 215 ? 8.024 -4.799 -9.840 1.00 97.75 215 PHE A N 1
ATOM 1699 C CA . PHE A 1 215 ? 9.053 -3.829 -10.207 1.00 97.75 215 PHE A CA 1
ATOM 1700 C C . PHE A 1 215 ? 10.248 -4.528 -10.857 1.00 97.75 215 PHE A C 1
ATOM 1702 O O . PHE A 1 215 ? 10.746 -5.512 -10.320 1.00 97.75 215 PHE A O 1
ATOM 1709 N N . GLU A 1 216 ? 10.710 -3.977 -11.979 1.00 96.38 216 GLU A N 1
ATOM 1710 C CA . GLU A 1 216 ? 11.926 -4.280 -12.751 1.00 96.38 216 GLU A CA 1
ATOM 1711 C C . GLU A 1 216 ? 12.037 -5.704 -13.307 1.00 96.38 216 GLU A C 1
ATOM 1713 O O . GLU A 1 216 ? 12.196 -5.878 -14.512 1.00 96.38 216 GLU A O 1
ATOM 1718 N N . GLU A 1 217 ? 11.959 -6.722 -12.450 1.00 95.94 217 GLU A N 1
ATOM 1719 C CA . GLU A 1 217 ? 12.179 -8.126 -12.775 1.00 95.94 217 GLU A CA 1
ATOM 1720 C C . GLU A 1 217 ? 11.083 -9.021 -12.192 1.00 95.94 217 GLU A C 1
ATOM 1722 O O . GLU A 1 217 ? 10.918 -9.138 -10.980 1.00 95.94 217 GLU A O 1
ATOM 1727 N N . VAL A 1 218 ? 10.355 -9.707 -13.073 1.00 97.38 218 VAL A N 1
ATOM 1728 C CA . VAL A 1 218 ? 9.281 -10.655 -12.728 1.00 97.38 218 VAL A CA 1
ATOM 1729 C C . VAL A 1 218 ? 9.544 -12.029 -13.343 1.00 97.38 218 VAL A C 1
ATOM 1731 O O . VAL A 1 218 ? 8.627 -12.703 -13.816 1.00 97.38 218 VAL A O 1
ATOM 1734 N N . ALA A 1 219 ? 10.819 -12.426 -13.374 1.00 95.81 219 ALA A N 1
ATOM 1735 C CA . ALA A 1 219 ? 11.274 -13.664 -13.992 1.00 95.81 219 ALA A CA 1
ATOM 1736 C C . ALA A 1 219 ? 10.463 -14.880 -13.508 1.00 95.81 219 ALA A C 1
ATOM 1738 O O . ALA A 1 219 ? 10.310 -15.119 -12.308 1.00 95.81 219 ALA A O 1
ATOM 1739 N N . GLY A 1 220 ? 9.924 -15.648 -14.455 1.00 96.81 220 GLY A N 1
ATOM 1740 C CA . GLY A 1 220 ? 9.073 -16.805 -14.180 1.00 96.81 220 GLY A CA 1
ATOM 1741 C C . GLY A 1 220 ? 7.603 -16.482 -13.882 1.00 96.81 220 GLY A C 1
ATOM 1742 O O . GLY A 1 220 ? 6.851 -17.409 -13.560 1.00 96.81 220 GLY A O 1
ATOM 1743 N N . LEU A 1 221 ? 7.176 -15.218 -13.984 1.00 98.44 221 LEU A N 1
ATOM 1744 C CA . LEU A 1 221 ? 5.781 -14.752 -13.890 1.00 98.44 221 LEU A CA 1
ATOM 1745 C C . LEU A 1 221 ? 5.342 -13.937 -15.122 1.00 98.44 221 LEU A C 1
ATOM 1747 O O . LEU A 1 221 ? 4.309 -13.269 -15.081 1.00 98.44 221 LEU A O 1
ATOM 1751 N N . GLU A 1 222 ? 6.096 -13.974 -16.220 1.00 98.50 222 GLU A N 1
ATOM 1752 C CA . GLU A 1 222 ? 5.868 -13.146 -17.411 1.00 98.50 222 GLU A CA 1
ATOM 1753 C C . GLU A 1 222 ? 4.470 -13.334 -18.016 1.00 98.50 222 GLU A C 1
ATOM 1755 O O . GLU A 1 222 ? 3.871 -12.374 -18.500 1.00 98.50 222 GLU A O 1
ATOM 1760 N N . ASP A 1 223 ? 3.923 -14.549 -17.945 1.00 98.50 223 ASP A N 1
ATOM 1761 C CA . ASP A 1 223 ? 2.557 -14.873 -18.363 1.00 98.50 223 ASP A CA 1
ATOM 1762 C C . ASP A 1 223 ? 1.495 -14.152 -17.521 1.00 98.50 223 ASP A C 1
ATOM 1764 O O . ASP A 1 223 ? 0.484 -13.713 -18.066 1.00 98.50 223 ASP A O 1
ATOM 1768 N N . LEU A 1 224 ? 1.721 -13.981 -16.212 1.00 98.62 224 LEU A N 1
ATOM 1769 C CA . LEU A 1 224 ? 0.792 -13.238 -15.357 1.00 98.62 224 LEU A CA 1
ATOM 1770 C C . LEU A 1 224 ? 0.796 -11.751 -15.706 1.00 98.62 224 LEU A C 1
ATOM 1772 O O . LEU A 1 224 ? -0.267 -11.137 -15.766 1.00 98.62 224 LEU A O 1
ATOM 1776 N N . PHE A 1 225 ? 1.978 -11.197 -15.978 1.00 98.75 225 PHE A N 1
ATOM 1777 C CA . PHE A 1 225 ? 2.151 -9.788 -16.329 1.00 98.75 225 PHE A CA 1
ATOM 1778 C C . PHE A 1 225 ? 1.913 -9.490 -17.814 1.00 98.75 225 PHE A C 1
ATOM 1780 O O . PHE A 1 225 ? 1.927 -8.325 -18.194 1.00 98.75 225 PHE A O 1
ATOM 1787 N N . GLY A 1 226 ? 1.683 -10.502 -18.658 1.00 98.62 226 GLY A N 1
ATOM 1788 C CA . GLY A 1 226 ? 1.413 -10.325 -20.088 1.00 98.62 226 GLY A CA 1
ATOM 1789 C C . GLY A 1 226 ? 2.615 -9.796 -20.879 1.00 98.62 226 GLY A C 1
ATOM 1790 O O . GLY A 1 226 ? 2.444 -9.102 -21.888 1.00 98.62 226 GLY A O 1
ATOM 1791 N N . VAL A 1 227 ? 3.835 -10.096 -20.434 1.00 98.75 227 VAL A N 1
ATOM 1792 C CA . VAL A 1 227 ? 5.083 -9.580 -21.017 1.00 98.75 227 VAL A CA 1
ATOM 1793 C C . VAL A 1 227 ? 5.972 -10.698 -21.558 1.00 98.75 227 VAL A C 1
ATOM 1795 O O . VAL A 1 227 ? 5.707 -11.884 -21.387 1.00 98.75 227 VAL A O 1
ATOM 1798 N N . LYS A 1 228 ? 7.043 -10.318 -22.254 1.00 98.44 228 LYS A N 1
ATOM 1799 C CA . LYS A 1 228 ? 8.148 -11.203 -22.634 1.00 98.44 228 LYS A CA 1
ATOM 1800 C C . LYS A 1 228 ? 9.479 -10.513 -22.365 1.00 98.44 228 LYS A C 1
ATOM 1802 O O . LYS A 1 228 ? 9.611 -9.319 -22.642 1.00 98.44 228 LYS A O 1
ATOM 1807 N N . ALA A 1 229 ? 10.445 -11.255 -21.834 1.00 97.50 229 ALA A N 1
ATOM 1808 C CA . ALA A 1 229 ? 11.796 -10.751 -21.623 1.00 97.50 229 ALA A CA 1
ATOM 1809 C C . ALA A 1 229 ? 12.510 -10.507 -22.963 1.00 97.50 229 ALA A C 1
ATOM 1811 O O . ALA A 1 229 ? 12.228 -11.150 -23.979 1.00 97.50 229 ALA A O 1
ATOM 1812 N N . GLY A 1 230 ? 13.443 -9.566 -22.964 1.00 96.00 230 GLY A N 1
ATOM 1813 C CA . GLY A 1 230 ? 14.289 -9.234 -24.098 1.00 96.00 230 GLY A CA 1
ATOM 1814 C C . GLY A 1 230 ? 15.576 -8.566 -23.630 1.00 96.00 230 GLY A C 1
ATOM 1815 O O . GLY A 1 230 ? 15.903 -8.569 -22.448 1.00 96.00 230 GLY A O 1
ATOM 1816 N N . ARG A 1 231 ? 16.325 -7.982 -24.569 1.00 96.06 231 ARG A N 1
ATOM 1817 C CA . ARG A 1 231 ? 17.520 -7.208 -24.219 1.00 96.06 231 ARG A CA 1
ATOM 1818 C C . ARG A 1 231 ? 17.122 -5.959 -23.432 1.00 96.06 231 ARG A C 1
ATOM 1820 O O . ARG A 1 231 ? 16.226 -5.242 -23.881 1.00 96.06 231 ARG A O 1
ATOM 1827 N N . ALA A 1 232 ? 17.843 -5.682 -22.347 1.00 96.06 232 ALA A N 1
ATOM 1828 C CA . ALA A 1 232 ? 17.723 -4.438 -21.601 1.00 96.06 232 ALA A CA 1
ATOM 1829 C C . ALA A 1 232 ? 17.976 -3.210 -22.499 1.00 96.06 232 ALA A C 1
ATOM 1831 O O . ALA A 1 232 ? 18.854 -3.222 -23.371 1.00 96.06 232 ALA A O 1
ATOM 1832 N N . VAL A 1 233 ? 17.188 -2.158 -22.294 1.00 97.50 233 VAL A N 1
ATOM 1833 C CA . VAL A 1 233 ? 17.245 -0.881 -23.012 1.00 97.50 233 VAL A CA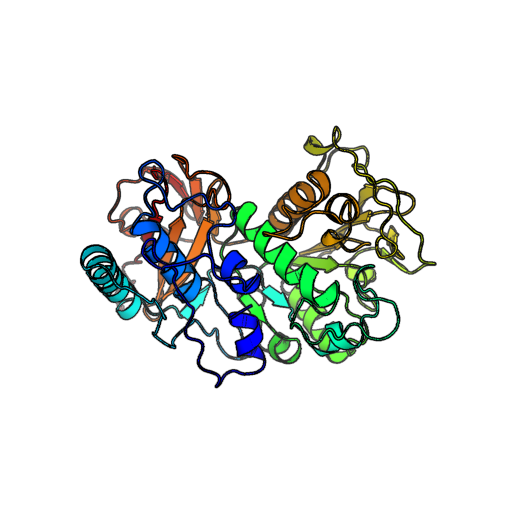 1
ATOM 1834 C C . VAL A 1 233 ? 17.176 0.242 -21.985 1.00 97.50 233 VAL A C 1
ATOM 1836 O O . VAL A 1 233 ? 16.277 0.248 -21.145 1.00 97.50 233 VAL A O 1
ATOM 1839 N N . ARG A 1 234 ? 18.126 1.180 -22.054 1.00 96.06 234 ARG A N 1
ATOM 1840 C CA . ARG A 1 234 ? 18.103 2.391 -21.229 1.00 96.06 234 ARG A CA 1
ATOM 1841 C C . ARG A 1 234 ? 16.919 3.268 -21.615 1.00 96.06 234 ARG A C 1
ATOM 1843 O O . ARG A 1 234 ? 16.649 3.436 -22.802 1.00 96.06 234 ARG A O 1
ATOM 1850 N N . VAL A 1 235 ? 16.253 3.808 -20.607 1.00 95.81 235 VAL A N 1
ATOM 1851 C CA . VAL A 1 235 ? 15.137 4.734 -20.747 1.00 95.81 235 VAL A CA 1
ATOM 1852 C C . VAL A 1 235 ? 15.621 6.122 -20.370 1.00 95.81 235 VAL A C 1
ATOM 1854 O O . VAL A 1 235 ? 16.145 6.295 -19.272 1.00 95.81 235 VAL A O 1
ATOM 1857 N N . HIS A 1 236 ? 15.433 7.087 -21.265 1.00 94.62 236 HIS A N 1
ATOM 1858 C CA . HIS A 1 236 ? 15.784 8.486 -21.023 1.00 94.62 236 HIS A CA 1
ATOM 1859 C C . HIS A 1 236 ? 14.576 9.404 -20.991 1.00 94.62 236 HIS A C 1
ATOM 1861 O O . HIS A 1 236 ? 14.631 10.471 -20.385 1.00 94.62 236 HIS A O 1
ATOM 1867 N N . ARG A 1 237 ? 13.474 9.001 -21.625 1.00 95.56 237 ARG A N 1
ATOM 1868 C CA . ARG A 1 237 ? 12.235 9.774 -21.658 1.00 95.56 237 ARG A CA 1
ATOM 1869 C C . ARG A 1 237 ? 11.054 8.878 -21.335 1.00 95.56 237 ARG A C 1
ATOM 1871 O O . ARG A 1 237 ? 10.935 7.786 -21.878 1.00 95.56 237 ARG A O 1
ATOM 1878 N N . ILE A 1 238 ? 10.157 9.377 -20.493 1.00 97.12 238 ILE A N 1
ATOM 1879 C CA . ILE A 1 238 ? 8.954 8.668 -20.064 1.00 97.12 238 ILE A CA 1
ATOM 1880 C C . ILE A 1 238 ? 7.745 9.564 -20.279 1.00 97.12 238 ILE A C 1
ATOM 1882 O O . ILE A 1 238 ? 7.722 10.715 -19.845 1.00 97.12 238 ILE A O 1
ATOM 1886 N N . GLN A 1 239 ? 6.721 9.028 -20.926 1.00 97.12 239 GLN A N 1
ATOM 1887 C CA . GLN A 1 239 ? 5.458 9.717 -21.166 1.00 97.12 239 GLN A CA 1
ATOM 1888 C C . GLN A 1 239 ? 4.287 8.744 -21.075 1.00 97.12 239 GLN A C 1
ATOM 1890 O O . GLN A 1 239 ? 4.462 7.528 -21.140 1.00 97.12 239 GLN A O 1
ATOM 1895 N N . VAL A 1 240 ? 3.080 9.278 -20.936 1.00 97.81 240 VAL A N 1
ATOM 1896 C CA . VAL A 1 240 ? 1.855 8.474 -20.951 1.00 97.81 240 VAL A CA 1
ATOM 1897 C C . VAL A 1 240 ? 1.584 7.962 -22.364 1.00 97.81 240 VAL A C 1
ATOM 1899 O O . VAL A 1 240 ? 1.674 8.725 -23.328 1.00 97.81 240 VAL A O 1
ATOM 1902 N N . SER A 1 241 ? 1.251 6.677 -22.489 1.00 96.12 241 SER A N 1
ATOM 1903 C CA . SER A 1 241 ? 0.795 6.106 -23.759 1.00 96.12 241 SER A CA 1
ATOM 1904 C C . SER A 1 241 ? -0.501 6.786 -24.226 1.00 96.12 241 SER A C 1
ATOM 1906 O O . SER A 1 241 ? -1.323 7.194 -23.408 1.00 96.12 241 SER A O 1
ATOM 1908 N N . PRO A 1 242 ? -0.739 6.927 -25.537 1.00 92.06 242 PRO A N 1
ATOM 1909 C CA . PRO A 1 242 ? -2.008 7.450 -26.022 1.00 92.06 242 PRO A CA 1
ATOM 1910 C C . PRO A 1 242 ? -3.150 6.449 -25.776 1.00 92.06 242 PRO A C 1
ATOM 1912 O O . PRO A 1 242 ? -2.998 5.249 -25.996 1.00 92.06 242 PRO A O 1
ATOM 1915 N N . GLY A 1 243 ? -4.330 6.947 -25.393 1.00 89.25 243 GLY A N 1
ATOM 1916 C CA . GLY A 1 243 ? -5.557 6.150 -25.284 1.00 89.25 243 GLY A CA 1
ATOM 1917 C C . GLY A 1 243 ? -6.347 6.385 -23.996 1.00 89.25 243 GLY A C 1
ATOM 1918 O O . GLY A 1 243 ? -5.945 7.144 -23.118 1.00 89.25 243 GLY A O 1
ATOM 1919 N N . ALA A 1 244 ? -7.502 5.726 -23.884 1.00 88.12 244 ALA A N 1
ATOM 1920 C CA . ALA A 1 244 ? -8.342 5.780 -22.690 1.00 88.12 244 ALA A CA 1
ATOM 1921 C C . ALA A 1 244 ? -7.915 4.693 -21.691 1.00 88.12 244 ALA A C 1
ATOM 1923 O O . ALA A 1 244 ? -8.208 3.513 -21.879 1.00 88.12 244 ALA A O 1
ATOM 1924 N N . HIS A 1 245 ? -7.214 5.090 -20.632 1.00 91.75 245 HIS A N 1
ATOM 1925 C CA . HIS A 1 245 ? -6.750 4.201 -19.564 1.00 91.75 245 HIS A CA 1
ATOM 1926 C C . HIS A 1 245 ? -6.581 4.984 -18.246 1.00 91.75 245 HIS A C 1
ATOM 1928 O O . HIS A 1 245 ? -6.704 6.211 -18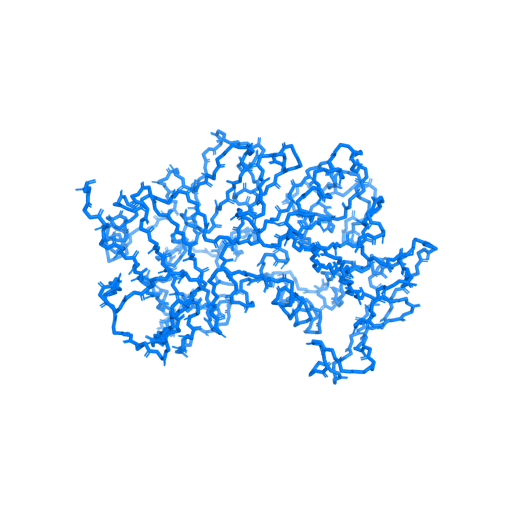.259 1.00 91.75 245 HIS A O 1
ATOM 1934 N N . PRO A 1 246 ? -6.280 4.327 -17.105 1.00 92.25 246 PRO A N 1
ATOM 1935 C CA . PRO A 1 246 ? -6.263 4.983 -15.790 1.00 92.25 246 PRO A CA 1
ATOM 1936 C C . PRO A 1 246 ? -5.302 6.171 -15.638 1.00 92.25 246 PRO A C 1
ATOM 1938 O O . PRO A 1 246 ? -5.409 6.902 -14.664 1.00 92.25 246 PRO A O 1
ATOM 1941 N N . LEU A 1 247 ? -4.362 6.368 -16.571 1.00 96.12 247 LEU A N 1
ATOM 1942 C CA . LEU A 1 247 ? -3.374 7.452 -16.519 1.00 96.12 247 LEU A CA 1
ATOM 1943 C C . LEU A 1 247 ? -3.641 8.561 -17.544 1.00 96.12 247 LEU A C 1
ATOM 1945 O O . LEU A 1 247 ? -2.811 9.453 -17.682 1.00 96.12 247 LEU A O 1
ATOM 1949 N N . ALA A 1 248 ? -4.764 8.527 -18.270 1.00 93.62 248 ALA A N 1
ATOM 1950 C CA . ALA A 1 248 ? -5.046 9.481 -19.347 1.00 93.62 248 ALA A CA 1
ATOM 1951 C C . ALA A 1 248 ? -5.000 10.952 -18.880 1.00 93.62 248 ALA A C 1
ATOM 1953 O O . ALA A 1 248 ? -4.544 11.828 -19.617 1.00 93.62 248 ALA A O 1
ATOM 1954 N N . GLU A 1 249 ? -5.389 11.225 -17.630 1.00 93.88 249 GLU A N 1
ATOM 1955 C CA . GLU A 1 249 ? -5.322 12.561 -17.014 1.00 93.88 249 GLU A CA 1
ATOM 1956 C C . GLU A 1 249 ? -3.888 13.063 -16.771 1.00 93.88 249 GLU A C 1
ATOM 1958 O O . GLU A 1 249 ? -3.678 14.245 -16.506 1.00 93.88 249 GLU A O 1
ATOM 1963 N N . LEU A 1 250 ? -2.891 12.180 -16.861 1.00 96.06 250 LEU A N 1
ATOM 1964 C CA . LEU A 1 250 ? -1.473 12.499 -16.695 1.00 96.06 250 LEU A CA 1
ATOM 1965 C C . LEU A 1 250 ? -0.772 12.764 -18.036 1.00 96.06 250 LEU A C 1
ATOM 1967 O O . LEU A 1 250 ? 0.438 12.964 -18.052 1.00 96.06 250 LEU A O 1
ATOM 1971 N N . SER A 1 251 ? -1.502 12.762 -19.158 1.00 94.75 251 SER A N 1
ATOM 1972 C CA . SER A 1 251 ? -0.947 12.854 -20.522 1.00 94.75 251 SER A CA 1
ATOM 1973 C C . SER A 1 251 ? -0.152 14.129 -20.822 1.00 94.75 251 SER A C 1
ATOM 1975 O O . SER A 1 251 ? 0.637 14.147 -21.764 1.00 94.75 251 SER A O 1
ATOM 1977 N N . SER A 1 252 ? -0.317 15.181 -20.016 1.00 94.62 252 SER A N 1
ATOM 1978 C CA . SER A 1 252 ? 0.482 16.410 -20.099 1.00 94.62 252 SER A CA 1
ATOM 1979 C C . SER A 1 252 ? 1.856 16.304 -19.431 1.00 94.62 252 SER A C 1
ATOM 1981 O O . SER A 1 252 ? 2.693 17.185 -19.626 1.00 94.62 252 SER A O 1
ATOM 1983 N N . LEU A 1 253 ? 2.098 15.262 -18.632 1.00 94.06 253 LEU A N 1
ATOM 1984 C CA . LEU A 1 253 ? 3.360 15.052 -17.937 1.00 94.06 253 LEU A CA 1
ATOM 1985 C C . LEU A 1 253 ? 4.322 14.246 -18.813 1.00 94.06 253 LEU A C 1
ATOM 1987 O O . LEU A 1 253 ? 3.960 13.271 -19.471 1.00 94.06 253 LEU A O 1
ATOM 1991 N N . THR A 1 254 ? 5.584 14.649 -18.798 1.00 94.06 254 THR A N 1
ATOM 1992 C CA . THR A 1 254 ? 6.697 13.924 -19.410 1.00 94.06 254 THR A CA 1
ATOM 1993 C C . THR A 1 254 ? 7.886 14.062 -18.483 1.00 94.06 254 THR A C 1
ATOM 1995 O O . THR A 1 254 ? 8.116 15.137 -17.932 1.00 94.06 254 THR A O 1
ATOM 1998 N N . GLU A 1 255 ? 8.630 12.980 -18.320 1.00 92.62 255 GLU A N 1
ATOM 1999 C CA . GLU A 1 255 ? 9.799 12.928 -17.454 1.00 92.62 255 GLU A CA 1
ATOM 2000 C C . GLU A 1 255 ? 11.017 12.516 -18.252 1.00 92.62 255 GLU A C 1
ATOM 2002 O O . GLU A 1 255 ? 10.915 11.816 -19.265 1.00 92.62 255 GLU A O 1
ATOM 2007 N N . TYR A 1 256 ? 12.170 12.924 -17.748 1.00 90.62 256 TYR A N 1
ATOM 2008 C CA . TYR A 1 256 ? 13.460 12.584 -18.310 1.00 90.62 256 TYR A CA 1
ATOM 2009 C C . TYR A 1 256 ? 14.322 11.976 -17.218 1.00 90.62 256 TYR A C 1
ATOM 2011 O O . TYR A 1 256 ? 14.167 12.325 -16.045 1.00 90.62 256 TYR A O 1
ATOM 2019 N N . THR A 1 257 ? 15.194 11.044 -17.591 1.00 88.44 257 THR A N 1
ATOM 2020 C CA . THR A 1 257 ? 16.214 10.570 -16.666 1.00 88.44 257 THR A CA 1
ATOM 2021 C C . THR A 1 257 ? 17.504 10.149 -17.350 1.00 88.44 257 THR A C 1
ATOM 2023 O O . THR A 1 257 ? 17.481 9.549 -18.418 1.00 88.44 257 THR A O 1
ATOM 2026 N N . ASP A 1 258 ? 18.634 10.406 -16.704 1.00 86.06 258 ASP A N 1
ATOM 2027 C CA . ASP A 1 258 ? 19.946 9.918 -17.130 1.00 86.06 258 ASP A CA 1
ATOM 2028 C C . ASP A 1 258 ? 20.536 8.855 -16.198 1.00 86.06 258 ASP A C 1
ATOM 2030 O O . ASP A 1 258 ? 21.649 8.372 -16.438 1.00 86.06 258 ASP A O 1
ATOM 2034 N N . HIS A 1 259 ? 19.792 8.405 -15.183 1.00 85.88 259 HIS A N 1
ATOM 2035 C CA . HIS A 1 259 ? 20.281 7.392 -14.251 1.00 85.88 259 HIS A CA 1
ATOM 2036 C C . HIS A 1 259 ? 20.494 6.042 -14.957 1.00 85.88 259 HIS A C 1
ATOM 2038 O O . HIS A 1 259 ? 19.635 5.537 -15.686 1.00 85.88 259 HIS A O 1
ATOM 2044 N N . ARG A 1 260 ? 21.650 5.397 -14.731 1.00 87.31 260 ARG A N 1
ATOM 2045 C CA . ARG A 1 260 ? 21.982 4.102 -15.371 1.00 87.31 260 ARG A CA 1
ATOM 2046 C C . ARG A 1 260 ? 21.039 2.946 -15.004 1.00 87.31 260 ARG A C 1
ATOM 2048 O O . ARG A 1 260 ? 20.926 1.998 -15.773 1.00 87.31 260 ARG A O 1
ATOM 2055 N N . ALA A 1 261 ? 20.369 3.037 -13.854 1.00 87.56 261 ALA A N 1
ATOM 2056 C CA . ALA A 1 261 ? 19.413 2.053 -13.357 1.00 87.56 261 ALA A CA 1
ATOM 2057 C C . ALA A 1 261 ? 18.050 2.127 -14.068 1.00 87.56 261 ALA A C 1
ATOM 2059 O O . ALA A 1 261 ? 17.272 1.180 -13.990 1.00 87.56 261 ALA A O 1
ATOM 2060 N N . ALA A 1 262 ? 17.758 3.216 -14.791 1.00 92.00 262 ALA A N 1
ATOM 2061 C CA . ALA A 1 262 ? 16.565 3.331 -15.622 1.00 92.00 262 ALA A CA 1
ATOM 2062 C C . ALA A 1 262 ? 16.735 2.501 -16.907 1.00 92.00 262 ALA A C 1
ATOM 2064 O O . ALA A 1 262 ? 16.961 3.031 -17.994 1.00 92.00 262 ALA A O 1
ATOM 2065 N N . ALA A 1 263 ? 16.682 1.175 -16.784 1.00 95.00 263 ALA A N 1
ATOM 2066 C CA . ALA A 1 263 ? 16.807 0.250 -17.902 1.00 95.00 263 ALA A CA 1
ATOM 2067 C C . ALA A 1 263 ? 15.742 -0.845 -17.814 1.00 95.00 263 ALA A C 1
ATOM 2069 O O . ALA A 1 263 ? 15.685 -1.582 -16.835 1.00 95.00 263 ALA A O 1
ATOM 2070 N N . GLY A 1 264 ? 14.907 -0.949 -18.848 1.00 96.75 264 GLY A N 1
ATOM 2071 C CA . GLY A 1 264 ? 13.839 -1.945 -18.925 1.00 96.75 264 GLY A CA 1
ATOM 2072 C C . GLY A 1 264 ? 14.197 -3.099 -19.846 1.00 96.75 264 GLY A C 1
ATOM 2073 O O . GLY A 1 264 ? 14.912 -2.914 -20.831 1.00 96.75 264 GLY A O 1
ATOM 2074 N N . GLN A 1 265 ? 13.679 -4.294 -19.561 1.00 97.38 265 GLN A N 1
ATOM 2075 C CA . GLN A 1 265 ? 13.958 -5.507 -20.347 1.00 97.38 265 GLN A CA 1
ATOM 2076 C C . GLN A 1 265 ? 12.710 -6.186 -20.914 1.00 97.38 265 GLN A C 1
ATOM 2078 O O . GLN A 1 265 ? 12.808 -6.987 -21.847 1.00 97.38 265 GLN A O 1
ATOM 2083 N N . TYR A 1 266 ? 11.526 -5.862 -20.398 1.00 98.62 266 TYR A N 1
ATOM 2084 C CA . TYR A 1 266 ? 10.284 -6.479 -20.840 1.00 98.62 266 TYR A CA 1
ATOM 2085 C C . TYR A 1 266 ? 9.637 -5.742 -22.009 1.00 98.62 266 TYR A C 1
ATOM 2087 O O . TYR A 1 266 ? 9.721 -4.523 -22.144 1.00 98.62 266 TYR A O 1
ATOM 2095 N N . ARG A 1 267 ? 8.949 -6.505 -22.858 1.00 98.50 267 ARG A N 1
ATOM 2096 C CA . ARG A 1 267 ? 8.093 -6.002 -23.937 1.00 98.50 267 ARG A CA 1
ATOM 2097 C C . ARG A 1 267 ? 6.687 -6.548 -23.756 1.00 98.50 267 ARG A C 1
ATOM 2099 O O . ARG A 1 267 ? 6.522 -7.678 -23.297 1.00 98.50 267 ARG A O 1
ATOM 2106 N N . ALA A 1 268 ? 5.691 -5.776 -24.176 1.00 98.25 268 ALA A N 1
ATOM 2107 C CA . ALA A 1 268 ? 4.312 -6.238 -24.180 1.00 98.25 268 ALA A CA 1
ATOM 2108 C C . ALA A 1 268 ? 4.161 -7.478 -25.080 1.00 98.25 268 ALA A C 1
ATOM 2110 O O . ALA A 1 268 ? 4.702 -7.535 -26.191 1.00 98.25 268 ALA A O 1
ATOM 2111 N N . LYS A 1 269 ? 3.437 -8.477 -24.576 1.00 98.19 269 LYS A N 1
ATOM 2112 C CA . LYS A 1 269 ? 2.920 -9.609 -25.354 1.00 98.19 269 LYS 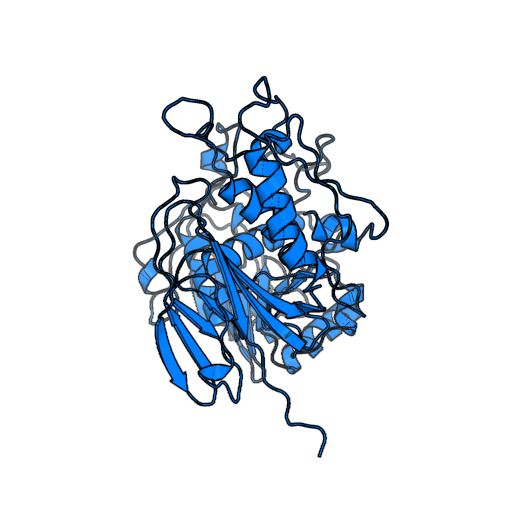A CA 1
ATOM 2113 C C . LYS A 1 269 ? 1.394 -9.545 -25.392 1.00 98.19 269 LYS A C 1
ATOM 2115 O O . LYS A 1 269 ? 0.812 -9.556 -26.467 1.00 98.19 269 LYS A O 1
ATOM 2120 N N . GLU A 1 270 ? 0.789 -9.444 -24.213 1.00 98.06 270 GLU A N 1
ATOM 2121 C CA . GLU A 1 270 ? -0.660 -9.342 -23.979 1.00 98.06 270 GLU A CA 1
ATOM 2122 C C . GLU A 1 270 ? -1.004 -8.145 -23.071 1.00 98.06 270 GLU A C 1
ATOM 2124 O O . GLU A 1 270 ? -2.159 -7.737 -22.979 1.00 98.06 270 GLU A O 1
ATOM 2129 N N . ALA A 1 271 ? -0.001 -7.555 -22.413 1.00 98.25 271 ALA A N 1
ATOM 2130 C CA . ALA A 1 271 ? -0.171 -6.401 -21.546 1.00 98.25 271 ALA A CA 1
ATOM 2131 C C . ALA A 1 271 ? -0.452 -5.108 -22.319 1.00 98.25 271 ALA A C 1
ATOM 2133 O O . ALA A 1 271 ? 0.167 -4.832 -23.349 1.00 98.25 271 ALA A O 1
ATOM 2134 N N . ALA A 1 272 ? -1.318 -4.270 -21.753 1.00 98.12 272 ALA A N 1
ATOM 2135 C CA . ALA A 1 272 ? -1.469 -2.883 -22.158 1.00 98.12 272 ALA A CA 1
ATOM 2136 C C . ALA A 1 272 ? -0.297 -2.056 -21.615 1.00 98.12 272 ALA A C 1
ATOM 2138 O O . ALA A 1 272 ? 0.085 -2.198 -20.451 1.00 98.12 272 ALA A O 1
ATOM 2139 N N . VAL A 1 273 ? 0.255 -1.177 -22.448 1.00 98.44 273 VAL A N 1
ATOM 2140 C CA . VAL A 1 273 ? 1.292 -0.222 -22.048 1.00 98.44 273 VAL A CA 1
ATOM 2141 C C . VAL A 1 273 ? 0.616 1.080 -21.631 1.00 98.44 273 VAL A C 1
ATOM 2143 O O . VAL A 1 273 ? -0.251 1.574 -22.344 1.00 98.44 273 VAL A O 1
ATOM 2146 N N . LEU A 1 274 ? 0.972 1.592 -20.454 1.00 98.31 274 LEU A N 1
ATOM 2147 C CA . LEU A 1 274 ? 0.407 2.825 -19.895 1.00 98.31 274 LEU A CA 1
ATOM 2148 C C . LEU A 1 274 ? 1.418 3.970 -19.851 1.00 98.31 274 LEU A C 1
ATOM 2150 O O . LEU A 1 274 ? 1.021 5.130 -19.937 1.00 98.31 274 LEU A O 1
ATOM 2154 N N . LEU A 1 275 ? 2.703 3.643 -19.690 1.00 98.38 275 LEU A N 1
ATOM 2155 C CA . LEU A 1 275 ? 3.813 4.580 -19.830 1.00 98.38 275 LEU A CA 1
ATOM 2156 C C . LEU A 1 275 ? 4.808 4.027 -20.848 1.00 98.38 275 LEU A C 1
ATOM 2158 O O . LEU A 1 275 ? 5.190 2.853 -20.781 1.00 98.38 275 LEU A O 1
ATOM 2162 N N . GLU A 1 276 ? 5.263 4.891 -21.743 1.00 97.50 276 GLU A N 1
ATOM 2163 C CA . GLU A 1 276 ? 6.203 4.601 -22.819 1.00 97.50 276 GLU A CA 1
ATOM 2164 C C . GLU A 1 276 ? 7.496 5.395 -22.672 1.00 97.50 276 GLU A C 1
ATOM 2166 O O . GLU A 1 276 ? 7.500 6.535 -22.209 1.00 97.50 276 GLU A O 1
ATOM 2171 N N . GLY A 1 277 ? 8.576 4.777 -23.136 1.00 96.62 277 GLY A N 1
ATOM 2172 C CA . GLY A 1 277 ? 9.870 5.390 -23.403 1.00 96.62 277 GLY A CA 1
ATOM 2173 C C . GLY A 1 277 ? 10.533 4.659 -24.568 1.00 96.62 277 GLY A C 1
ATOM 2174 O O . GLY A 1 277 ? 9.854 4.106 -25.435 1.00 96.62 277 GLY A O 1
ATOM 2175 N N . GLU A 1 278 ? 11.857 4.564 -24.563 1.00 97.88 278 GLU A N 1
ATOM 2176 C CA . GLU A 1 278 ? 12.629 3.745 -25.512 1.00 97.88 278 GLU A CA 1
ATOM 2177 C C . GLU A 1 278 ? 12.257 2.249 -25.444 1.00 97.88 278 GLU A C 1
ATOM 2179 O O . GLU A 1 278 ? 12.438 1.484 -26.397 1.00 97.88 278 GLU A O 1
ATOM 2184 N N . ILE A 1 279 ? 11.701 1.832 -24.307 1.00 98.31 279 ILE A N 1
ATOM 2185 C CA . ILE A 1 279 ? 11.003 0.570 -24.080 1.00 98.31 279 ILE A CA 1
ATOM 2186 C C . ILE A 1 279 ? 9.770 0.866 -23.202 1.00 98.31 279 ILE A C 1
ATOM 2188 O O . ILE A 1 279 ? 9.803 1.836 -22.444 1.00 98.31 279 ILE A O 1
ATOM 2192 N N . PRO A 1 280 ? 8.672 0.086 -23.277 1.00 98.38 280 PRO A N 1
ATOM 2193 C CA . PRO A 1 280 ? 7.541 0.263 -22.366 1.00 98.38 280 PRO A CA 1
ATOM 2194 C C . PRO A 1 280 ? 7.964 0.297 -20.890 1.00 98.38 280 PRO A C 1
ATOM 2196 O O . PRO A 1 280 ? 8.741 -0.550 -20.448 1.00 98.38 280 PRO A O 1
ATOM 2199 N N . VAL A 1 281 ? 7.448 1.269 -20.138 1.00 98.31 281 VAL A N 1
ATOM 2200 C CA . VAL A 1 281 ? 7.862 1.577 -18.759 1.00 98.31 281 VAL A CA 1
ATOM 2201 C C . VAL A 1 281 ? 6.878 1.032 -17.734 1.00 98.31 281 VAL A C 1
ATOM 2203 O O . VAL A 1 281 ? 7.301 0.525 -16.700 1.00 98.31 281 VAL A O 1
ATOM 2206 N N . LEU A 1 282 ? 5.578 1.103 -18.013 1.00 98.62 282 LEU A N 1
ATOM 2207 C CA . LEU A 1 282 ? 4.535 0.597 -17.123 1.00 98.62 282 LEU A CA 1
ATOM 2208 C C . LEU A 1 282 ? 3.516 -0.208 -17.916 1.00 98.62 282 LEU A C 1
ATOM 2210 O O . LEU A 1 282 ? 2.929 0.289 -18.878 1.00 98.62 282 LEU A O 1
ATOM 2214 N N . PHE A 1 283 ? 3.288 -1.436 -17.471 1.00 98.62 283 PHE A N 1
ATOM 2215 C CA . PHE A 1 283 ? 2.326 -2.361 -18.047 1.00 98.62 283 PHE A CA 1
ATOM 2216 C C . PHE A 1 283 ? 1.136 -2.573 -17.122 1.00 98.62 283 PHE A C 1
ATOM 2218 O O . PHE A 1 283 ? 1.286 -2.540 -15.901 1.00 98.62 283 PHE A O 1
ATOM 2225 N N . THR A 1 284 ? -0.014 -2.912 -17.700 1.00 98.50 284 THR A N 1
ATOM 2226 C CA . THR A 1 284 ? -1.101 -3.595 -16.991 1.00 98.50 284 THR A CA 1
ATOM 2227 C C . THR A 1 284 ? -1.583 -4.805 -17.769 1.00 98.50 284 THR A C 1
ATOM 2229 O O . THR A 1 284 ? -1.616 -4.802 -18.998 1.00 98.50 284 THR A O 1
ATOM 2232 N N . HIS A 1 285 ? -1.987 -5.845 -17.051 1.00 98.44 285 HIS A N 1
ATOM 2233 C CA . HIS A 1 285 ? -2.569 -7.038 -17.647 1.00 98.44 285 HIS A CA 1
ATOM 2234 C C . HIS A 1 285 ? -3.663 -7.598 -16.738 1.00 98.44 285 HIS A C 1
ATOM 2236 O O . HIS A 1 285 ? -3.514 -7.647 -15.516 1.00 98.44 285 HIS A O 1
ATOM 2242 N N . THR A 1 286 ? -4.785 -7.997 -17.335 1.00 97.69 286 THR A N 1
ATOM 2243 C CA . THR A 1 286 ? -5.904 -8.611 -16.612 1.00 97.69 286 THR A CA 1
ATOM 2244 C C . THR A 1 286 ? -5.951 -10.084 -16.965 1.00 97.69 286 THR A C 1
ATOM 2246 O O . THR A 1 286 ? -6.162 -10.444 -18.119 1.00 97.69 286 THR A O 1
ATOM 2249 N N . THR A 1 287 ? -5.769 -10.935 -15.963 1.00 97.88 287 THR A N 1
ATOM 2250 C CA . THR A 1 287 ? -5.952 -12.377 -16.104 1.00 97.88 287 THR A CA 1
ATOM 2251 C C . THR A 1 287 ? -7.394 -12.744 -15.750 1.00 97.88 287 THR A C 1
ATOM 2253 O O . THR A 1 287 ? -8.173 -11.918 -15.274 1.00 97.88 287 THR A O 1
ATOM 2256 N N . ARG A 1 288 ? -7.762 -14.020 -15.905 1.00 96.81 288 ARG A N 1
ATOM 2257 C CA . ARG A 1 288 ? -9.066 -14.512 -15.427 1.00 96.81 288 ARG A CA 1
ATOM 2258 C C . ARG A 1 288 ? -9.241 -14.457 -13.902 1.00 96.81 288 ARG A C 1
ATOM 2260 O O . ARG A 1 288 ? -10.348 -14.685 -13.430 1.00 96.81 288 ARG A O 1
ATOM 2267 N N . TRP A 1 289 ? -8.161 -14.249 -13.147 1.00 96.19 289 TRP A N 1
ATOM 2268 C CA . TRP A 1 289 ? -8.178 -14.280 -11.684 1.00 96.19 289 TRP A CA 1
ATOM 2269 C C . TRP A 1 289 ? -8.047 -12.897 -11.054 1.00 96.19 289 TRP A C 1
ATOM 2271 O O . TRP A 1 289 ? -8.612 -12.664 -9.994 1.00 96.19 289 TRP A O 1
ATOM 2281 N N . GLY A 1 290 ? -7.335 -11.971 -11.692 1.00 94.69 290 GLY A N 1
ATOM 2282 C CA . GLY A 1 290 ? -7.106 -10.647 -11.131 1.00 94.69 290 GLY A CA 1
ATOM 2283 C C . GLY A 1 290 ? -6.320 -9.745 -12.068 1.00 94.69 290 GLY A C 1
ATOM 2284 O O . GLY A 1 290 ? -6.125 -10.047 -13.247 1.00 94.69 290 GLY A O 1
ATOM 2285 N N . LYS A 1 291 ? -5.850 -8.625 -11.527 1.00 98.00 291 LYS A N 1
ATOM 2286 C CA . LYS A 1 291 ? -5.095 -7.623 -12.278 1.00 98.00 291 LYS A CA 1
ATOM 2287 C C . LYS A 1 291 ? -3.622 -7.682 -11.909 1.00 98.00 291 LYS A C 1
ATOM 2289 O O . LYS A 1 291 ? -3.255 -8.059 -10.798 1.00 98.00 291 LYS A O 1
ATOM 2294 N N . THR A 1 292 ? -2.778 -7.279 -12.839 1.00 98.75 292 THR A N 1
ATOM 2295 C CA . THR A 1 292 ? -1.345 -7.134 -12.616 1.00 98.75 292 THR A CA 1
ATOM 2296 C C . THR A 1 292 ? -0.858 -5.827 -13.223 1.00 98.75 292 THR A C 1
ATOM 2298 O O . THR A 1 292 ? -1.430 -5.341 -14.205 1.00 98.75 292 THR A O 1
ATOM 2301 N N . ALA A 1 293 ? 0.187 -5.253 -12.638 1.00 98.81 293 ALA A N 1
ATOM 2302 C CA . ALA A 1 293 ? 0.923 -4.144 -13.219 1.00 98.81 293 ALA A CA 1
ATOM 2303 C C . ALA A 1 293 ? 2.423 -4.321 -12.992 1.00 98.81 293 ALA A C 1
ATOM 2305 O O . ALA A 1 293 ? 2.838 -4.834 -11.955 1.00 98.81 293 ALA A O 1
ATOM 2306 N N . LEU A 1 294 ? 3.230 -3.891 -13.955 1.00 98.81 294 LEU A N 1
ATOM 2307 C CA . LEU A 1 294 ? 4.685 -4.005 -13.896 1.00 98.81 294 LEU A CA 1
ATOM 2308 C C . LEU A 1 294 ? 5.317 -2.672 -14.266 1.00 98.81 294 LEU A C 1
ATOM 2310 O O . LEU A 1 294 ? 5.137 -2.210 -15.391 1.00 98.81 294 LEU A O 1
ATOM 2314 N N . PHE A 1 295 ? 6.103 -2.105 -13.357 1.00 98.50 295 PHE A N 1
ATOM 2315 C CA . PHE A 1 295 ? 7.082 -1.088 -13.719 1.00 98.50 295 PHE A CA 1
ATOM 2316 C C . PHE A 1 295 ? 8.335 -1.788 -14.245 1.00 98.50 295 PHE A C 1
ATOM 2318 O O . PHE A 1 295 ? 8.981 -2.525 -13.514 1.00 98.50 295 PHE A O 1
ATOM 2325 N N . ASN A 1 296 ? 8.673 -1.584 -15.516 1.00 98.00 296 ASN A N 1
ATOM 2326 C CA . ASN A 1 296 ? 9.824 -2.202 -16.185 1.00 98.00 296 ASN A CA 1
ATOM 2327 C C . ASN A 1 296 ? 11.170 -1.595 -15.755 1.00 98.00 296 ASN A C 1
ATOM 2329 O O . ASN A 1 296 ? 12.215 -2.113 -16.116 1.00 98.00 296 ASN A O 1
ATOM 2333 N N . ILE A 1 297 ? 11.134 -0.478 -15.032 1.00 95.56 297 ILE A N 1
ATOM 2334 C CA . ILE A 1 297 ? 12.284 0.243 -14.477 1.00 95.56 297 ILE A CA 1
ATOM 2335 C C . ILE A 1 297 ? 11.977 0.580 -13.010 1.00 95.56 297 ILE A C 1
ATOM 2337 O O . ILE A 1 297 ? 10.794 0.636 -12.657 1.00 95.56 297 ILE A O 1
ATOM 2341 N N . PRO A 1 298 ? 12.978 0.857 -12.158 1.00 92.25 298 PRO A N 1
ATOM 2342 C CA . PRO A 1 298 ? 12.715 1.305 -10.797 1.00 92.25 298 PRO A CA 1
ATOM 2343 C C . PRO A 1 298 ? 12.153 2.734 -10.820 1.00 92.25 298 PRO A C 1
ATOM 2345 O O . PRO A 1 298 ? 12.841 3.645 -11.278 1.00 92.25 298 PRO A O 1
ATOM 2348 N N . PRO A 1 299 ? 10.933 2.998 -10.316 1.00 92.12 299 PRO A N 1
ATOM 2349 C CA . PRO A 1 299 ? 10.363 4.347 -10.375 1.00 92.12 299 PRO A CA 1
ATOM 2350 C C . PRO A 1 299 ? 11.173 5.396 -9.612 1.00 92.12 299 PRO A C 1
ATOM 2352 O O . PRO A 1 299 ? 11.151 6.580 -9.932 1.00 92.12 299 PRO A O 1
ATOM 2355 N N . THR A 1 300 ? 11.905 4.948 -8.600 1.00 86.19 300 THR A N 1
ATOM 2356 C CA . THR A 1 300 ? 12.629 5.779 -7.642 1.00 86.19 300 THR A CA 1
ATOM 2357 C C . THR A 1 300 ? 13.953 6.332 -8.169 1.00 86.19 300 THR A C 1
ATOM 2359 O O . THR A 1 300 ? 14.575 7.162 -7.504 1.00 86.19 300 THR A O 1
ATOM 2362 N N . VAL A 1 301 ? 14.395 5.901 -9.356 1.00 86.00 301 VAL A N 1
ATOM 2363 C CA . VAL A 1 301 ? 15.614 6.428 -9.994 1.00 86.00 301 VAL A CA 1
ATOM 2364 C C . VAL A 1 301 ? 15.325 7.518 -11.020 1.00 86.00 301 VAL A C 1
ATOM 2366 O O . VAL A 1 301 ? 16.241 8.233 -11.412 1.00 86.00 301 VAL A O 1
ATOM 2369 N N . VAL A 1 302 ? 14.071 7.666 -11.453 1.00 87.31 302 VAL A N 1
ATOM 2370 C CA . VAL A 1 302 ? 13.690 8.662 -12.460 1.00 87.31 302 VAL A CA 1
ATOM 2371 C C . VAL A 1 302 ? 13.808 10.053 -11.863 1.00 87.31 302 VAL A C 1
ATOM 2373 O O . VAL A 1 302 ? 13.191 10.307 -10.837 1.00 87.31 302 VAL A O 1
ATOM 2376 N N . ARG A 1 303 ? 14.568 10.939 -12.523 1.00 80.50 303 ARG A N 1
ATOM 2377 C CA . ARG A 1 303 ? 14.938 12.297 -12.077 1.00 80.50 303 ARG A CA 1
ATOM 2378 C C . ARG A 1 303 ? 15.860 12.367 -10.856 1.00 80.50 303 ARG A C 1
ATOM 2380 O O . ARG A 1 303 ? 16.095 13.450 -10.320 1.00 80.50 303 ARG A O 1
ATOM 2387 N N . ARG A 1 304 ? 16.400 11.242 -10.379 1.00 75.25 304 ARG A N 1
ATOM 2388 C CA . ARG A 1 304 ? 17.244 11.204 -9.169 1.00 75.25 304 ARG A CA 1
ATOM 2389 C C . ARG A 1 304 ? 18.497 12.059 -9.278 1.00 75.25 304 ARG A C 1
ATOM 2391 O O . ARG A 1 304 ? 18.959 12.605 -8.281 1.00 75.25 304 ARG A O 1
ATOM 2398 N N . GLU A 1 305 ? 19.004 12.227 -10.486 1.00 66.44 305 GLU A N 1
ATOM 2399 C CA . GLU A 1 305 ? 20.120 13.103 -10.805 1.00 66.44 305 GLU A CA 1
ATOM 2400 C C . GLU A 1 305 ? 19.866 14.581 -10.458 1.00 66.44 305 GLU A C 1
ATOM 2402 O O . GLU A 1 305 ? 20.804 15.268 -10.049 1.00 66.44 305 GLU A O 1
ATOM 2407 N N . ASP A 1 306 ? 18.608 15.048 -10.482 1.00 59.47 306 ASP A N 1
ATOM 2408 C CA . ASP A 1 306 ? 18.222 16.404 -10.056 1.00 59.47 306 ASP A CA 1
ATOM 2409 C C . ASP A 1 306 ? 18.501 16.639 -8.555 1.00 59.47 306 ASP A C 1
ATOM 2411 O O . ASP A 1 306 ? 18.378 17.758 -8.046 1.00 59.47 306 ASP A O 1
ATOM 2415 N N . GLN A 1 307 ? 18.858 15.583 -7.817 1.00 58.03 307 GLN A N 1
ATOM 2416 C CA . GLN A 1 307 ? 19.009 15.583 -6.367 1.00 58.03 307 GLN A CA 1
ATOM 2417 C C . GLN A 1 307 ? 20.463 15.443 -5.884 1.00 58.03 307 GLN A C 1
ATOM 2419 O O . GLN A 1 307 ? 20.681 15.483 -4.674 1.00 58.03 307 GLN A O 1
ATOM 2424 N N . PHE A 1 308 ? 21.467 15.377 -6.776 1.00 48.16 308 PHE A N 1
ATOM 2425 C CA . PHE A 1 308 ? 22.888 15.207 -6.399 1.00 48.16 308 PHE A CA 1
ATOM 2426 C C . PHE A 1 308 ? 23.424 16.276 -5.423 1.00 48.16 308 PHE A C 1
ATOM 2428 O O . PHE A 1 308 ? 24.320 15.992 -4.633 1.00 48.16 308 PHE A O 1
ATOM 2435 N N . ASN A 1 309 ? 22.860 17.491 -5.430 1.00 40.81 309 ASN A N 1
ATOM 2436 C CA . ASN A 1 309 ? 23.267 18.590 -4.540 1.00 40.81 309 ASN A CA 1
ATOM 2437 C C . ASN A 1 309 ? 22.377 18.754 -3.291 1.00 40.81 309 ASN A C 1
ATOM 2439 O O . ASN A 1 309 ? 22.540 19.722 -2.547 1.00 40.81 309 ASN A O 1
ATOM 2443 N N . ARG A 1 310 ? 21.419 17.850 -3.041 1.00 40.62 310 ARG A N 1
ATOM 2444 C CA . ARG A 1 310 ? 20.525 17.918 -1.875 1.00 40.62 310 ARG A CA 1
ATOM 2445 C C . ARG A 1 310 ? 20.922 16.879 -0.832 1.00 40.62 310 ARG A C 1
ATOM 2447 O O . ARG A 1 310 ? 20.373 15.785 -0.770 1.00 40.62 310 ARG A O 1
ATOM 2454 N N . VAL A 1 311 ? 21.865 17.246 0.032 1.00 33.88 311 VAL A N 1
ATOM 2455 C CA . VAL A 1 311 ? 22.102 16.513 1.281 1.00 33.88 311 VAL A CA 1
ATOM 2456 C C . VAL A 1 311 ? 20.991 16.900 2.262 1.00 33.88 311 VAL A C 1
ATOM 2458 O O . VAL A 1 311 ? 21.084 17.925 2.931 1.00 33.88 311 VAL A O 1
ATOM 2461 N N . GLY A 1 312 ? 19.908 16.122 2.319 1.00 37.09 312 GLY A N 1
ATOM 2462 C CA . GLY A 1 312 ? 18.878 16.265 3.354 1.00 37.09 312 GLY A CA 1
ATOM 2463 C C . GLY A 1 312 ? 17.440 16.025 2.891 1.00 37.09 312 GLY A C 1
ATOM 2464 O O . GLY A 1 312 ? 17.068 16.430 1.796 1.00 37.09 312 GLY A O 1
ATOM 2465 N N . ASN A 1 313 ? 16.665 15.431 3.813 1.00 33.28 313 ASN A N 1
ATOM 2466 C CA . ASN A 1 313 ? 15.219 15.174 3.818 1.00 33.28 313 ASN A CA 1
ATOM 2467 C C . ASN A 1 313 ? 14.670 14.327 2.666 1.00 33.28 313 ASN A C 1
ATOM 2469 O O . ASN A 1 313 ? 15.208 14.342 1.568 1.00 33.28 313 ASN A O 1
ATOM 2473 N N . GLY A 1 314 ? 13.645 13.517 2.980 1.00 42.09 314 GLY A N 1
ATOM 2474 C CA . GLY A 1 314 ? 13.014 12.562 2.068 1.00 42.09 314 GLY A CA 1
ATOM 2475 C C . GLY A 1 314 ? 12.980 13.131 0.664 1.00 42.09 314 GLY A C 1
ATOM 2476 O O . GLY A 1 314 ? 12.455 14.223 0.459 1.00 42.09 314 GLY A O 1
ATOM 2477 N N . ARG A 1 315 ? 13.661 12.435 -0.249 1.00 43.94 315 ARG A N 1
ATOM 2478 C CA . ARG A 1 315 ? 13.649 12.723 -1.673 1.00 43.94 315 ARG A CA 1
ATOM 2479 C C . ARG A 1 315 ? 12.184 12.804 -2.071 1.00 43.94 315 ARG A C 1
ATOM 2481 O O . ARG A 1 315 ? 11.595 11.753 -2.301 1.00 43.94 315 ARG A O 1
ATOM 2488 N N . ASP A 1 316 ? 11.590 14.001 -2.073 1.00 42.53 316 ASP A N 1
ATOM 2489 C CA . ASP A 1 316 ? 10.238 14.202 -2.583 1.00 42.53 316 ASP A CA 1
ATOM 2490 C C . ASP A 1 316 ? 10.240 13.514 -3.940 1.00 42.53 316 ASP A C 1
ATOM 2492 O O . ASP A 1 316 ? 11.079 13.797 -4.804 1.00 42.53 316 ASP A O 1
ATOM 2496 N N . SER A 1 317 ? 9.449 12.450 -3.988 1.00 46.84 317 SER A N 1
ATOM 2497 C CA . SER A 1 317 ? 9.643 11.329 -4.887 1.00 46.84 317 SER A CA 1
ATOM 2498 C C . SER A 1 317 ? 9.660 11.831 -6.323 1.00 46.84 317 SER A C 1
ATOM 2500 O O . SER A 1 317 ? 8.857 12.656 -6.749 1.00 46.84 317 SER A O 1
ATOM 2502 N N . ILE A 1 318 ? 10.688 11.417 -7.037 1.00 67.62 318 ILE A N 1
ATOM 2503 C CA . ILE A 1 318 ? 11.485 12.347 -7.834 1.00 67.62 318 ILE A CA 1
ATOM 2504 C C . ILE A 1 318 ? 10.802 12.724 -9.168 1.00 67.62 318 ILE A C 1
ATOM 2506 O O . ILE A 1 318 ? 11.106 13.742 -9.791 1.00 67.62 318 ILE A O 1
ATOM 2510 N N . SER A 1 319 ? 9.776 11.962 -9.545 1.00 86.06 319 SER A N 1
ATOM 2511 C CA . SER A 1 319 ? 8.948 12.170 -10.726 1.00 86.06 319 SER A CA 1
ATOM 2512 C C . SER A 1 319 ? 7.462 12.329 -10.354 1.00 86.06 319 SER A C 1
ATOM 2514 O O . SER A 1 319 ? 6.820 11.352 -9.949 1.00 86.06 319 SER A O 1
ATOM 2516 N N . PRO A 1 320 ? 6.862 13.521 -10.563 1.00 89.62 320 PRO A N 1
ATOM 2517 C CA . PRO A 1 320 ? 5.414 13.713 -10.497 1.00 89.62 320 PRO A CA 1
ATOM 2518 C C . PRO A 1 320 ? 4.610 12.689 -11.309 1.00 89.62 320 PRO A C 1
ATOM 2520 O O . PRO A 1 320 ? 3.581 12.205 -10.829 1.00 89.62 320 PRO A O 1
ATOM 2523 N N . LEU A 1 321 ? 5.073 12.333 -12.513 1.00 94.25 321 LEU A N 1
ATOM 2524 C CA . LEU A 1 321 ? 4.412 11.333 -13.352 1.00 94.25 321 LEU A CA 1
ATOM 2525 C C . LEU A 1 321 ? 4.421 9.954 -12.692 1.00 94.25 321 LEU A C 1
ATOM 2527 O O . LEU A 1 321 ? 3.362 9.340 -12.585 1.00 94.25 321 LEU A O 1
ATOM 2531 N N . LEU A 1 322 ? 5.577 9.462 -12.235 1.00 94.88 322 LEU A N 1
ATOM 2532 C CA . LEU A 1 322 ? 5.675 8.107 -11.691 1.00 94.88 322 LEU A CA 1
ATOM 2533 C C . LEU A 1 322 ? 4.944 7.960 -10.359 1.00 94.88 322 LEU A C 1
ATOM 2535 O O . LEU A 1 322 ? 4.306 6.933 -10.131 1.00 94.88 322 LEU A O 1
ATOM 2539 N N . ASN A 1 323 ? 4.946 8.994 -9.519 1.00 92.69 323 ASN A N 1
ATOM 2540 C CA . ASN A 1 323 ? 4.193 8.983 -8.265 1.00 92.69 323 ASN A CA 1
ATOM 2541 C C . ASN A 1 323 ? 2.695 8.900 -8.508 1.00 92.69 323 ASN A C 1
ATOM 2543 O O . ASN A 1 323 ? 2.023 8.022 -7.965 1.00 92.69 323 ASN A O 1
ATOM 2547 N N . ARG A 1 324 ? 2.168 9.791 -9.356 1.00 94.62 324 ARG A N 1
ATOM 2548 C CA . ARG A 1 324 ? 0.742 9.785 -9.686 1.00 94.62 324 ARG A CA 1
ATOM 2549 C C . ARG A 1 324 ? 0.361 8.502 -10.416 1.00 94.62 324 ARG A C 1
ATOM 2551 O O . ARG A 1 324 ? -0.656 7.910 -10.078 1.00 94.62 324 ARG A O 1
ATOM 2558 N N . ALA A 1 325 ? 1.200 8.017 -11.331 1.00 97.12 325 ALA A N 1
ATOM 2559 C CA . ALA A 1 325 ? 0.982 6.734 -11.987 1.00 97.12 325 ALA A CA 1
ATOM 2560 C C . ALA A 1 325 ? 0.904 5.588 -10.971 1.00 97.12 325 ALA A C 1
ATOM 2562 O O . ALA A 1 325 ? -0.045 4.814 -11.004 1.00 97.12 325 ALA A O 1
ATOM 2563 N N . THR A 1 326 ? 1.838 5.506 -10.022 1.00 97.06 326 THR A N 1
ATOM 2564 C CA . THR A 1 326 ? 1.831 4.462 -8.986 1.00 97.06 326 THR A CA 1
ATOM 2565 C C . THR A 1 326 ? 0.573 4.535 -8.120 1.00 97.06 326 THR A C 1
ATOM 2567 O O . THR A 1 326 ? -0.036 3.498 -7.859 1.00 97.06 326 THR A O 1
ATOM 2570 N N . GLN A 1 327 ? 0.133 5.736 -7.730 1.00 95.50 327 GLN A N 1
ATOM 2571 C CA . GLN A 1 327 ? -1.117 5.931 -6.986 1.00 95.50 327 GLN A CA 1
ATOM 2572 C C . GLN A 1 327 ? -2.332 5.416 -7.770 1.00 95.50 327 GLN A C 1
ATOM 2574 O O . GLN A 1 327 ? -3.109 4.620 -7.241 1.00 95.50 327 GLN A O 1
ATOM 2579 N N . GLU A 1 328 ? -2.480 5.813 -9.038 1.00 96.88 328 GLU A N 1
ATOM 2580 C CA . GLU A 1 328 ? -3.608 5.367 -9.866 1.00 96.88 328 GLU A CA 1
ATOM 2581 C C . GLU A 1 328 ? -3.571 3.860 -10.138 1.00 96.88 328 GLU A C 1
ATOM 2583 O O . GLU A 1 328 ? -4.609 3.198 -10.111 1.00 96.88 328 GLU A O 1
ATOM 2588 N N . ILE A 1 329 ? -2.384 3.281 -10.339 1.00 97.88 329 ILE A N 1
ATOM 2589 C CA . ILE A 1 329 ? -2.235 1.833 -10.510 1.00 97.88 329 ILE A CA 1
ATOM 2590 C C . ILE A 1 329 ? -2.602 1.080 -9.244 1.00 97.88 329 ILE A C 1
ATOM 2592 O O . ILE A 1 329 ? -3.331 0.095 -9.321 1.00 97.88 329 ILE A O 1
ATOM 2596 N N . LEU A 1 330 ? -2.161 1.535 -8.076 1.00 97.56 330 LEU A N 1
ATOM 2597 C CA . LEU A 1 330 ? -2.528 0.899 -6.817 1.00 97.56 330 LEU A CA 1
ATOM 2598 C C . LEU A 1 330 ? -4.048 0.936 -6.596 1.00 97.56 330 LEU A C 1
ATOM 2600 O O . LEU A 1 330 ? -4.630 -0.098 -6.265 1.00 97.56 330 LEU A O 1
ATOM 2604 N N . ARG A 1 331 ? -4.720 2.060 -6.894 1.00 95.62 331 ARG A N 1
ATOM 2605 C CA . ARG A 1 331 ? -6.196 2.131 -6.876 1.00 95.62 331 ARG A CA 1
ATOM 2606 C C . ARG A 1 331 ? -6.839 1.200 -7.901 1.00 95.62 331 ARG A C 1
ATOM 2608 O O . ARG A 1 331 ? -7.839 0.555 -7.598 1.00 95.62 331 ARG A O 1
ATOM 2615 N N . PHE A 1 332 ? -6.275 1.109 -9.104 1.00 95.81 332 PHE A N 1
ATOM 2616 C CA . PHE A 1 332 ? -6.762 0.220 -10.157 1.00 95.81 332 PHE A CA 1
ATOM 2617 C C . PHE A 1 332 ? -6.642 -1.264 -9.777 1.00 95.81 332 PHE A C 1
ATOM 2619 O O . PHE A 1 332 ? -7.548 -2.049 -10.082 1.00 95.81 332 PHE A O 1
ATOM 2626 N N . LEU A 1 333 ? -5.537 -1.651 -9.137 1.00 97.25 333 LEU A N 1
ATOM 2627 C CA . LEU A 1 333 ? -5.262 -3.018 -8.692 1.00 97.25 333 LEU A CA 1
ATOM 2628 C C . LEU A 1 333 ? -6.083 -3.404 -7.459 1.00 97.25 333 LEU A C 1
ATOM 2630 O O . LEU A 1 333 ? -6.483 -4.563 -7.338 1.00 97.25 333 LEU A O 1
ATOM 2634 N N . SER A 1 334 ? -6.320 -2.450 -6.560 1.00 94.25 334 SER A N 1
ATOM 2635 C CA . SER A 1 334 ? -6.963 -2.684 -5.274 1.00 94.25 334 SER A CA 1
ATOM 2636 C C . SER A 1 334 ? -8.442 -3.043 -5.398 1.00 94.25 334 SER A C 1
ATOM 2638 O O . SER A 1 334 ? -9.215 -2.451 -6.152 1.00 94.25 334 SER A O 1
ATOM 2640 N N . ALA A 1 335 ? -8.848 -4.000 -4.570 1.00 86.38 335 ALA A N 1
ATOM 2641 C CA . ALA A 1 335 ? -10.241 -4.308 -4.267 1.00 86.38 335 ALA A CA 1
ATOM 2642 C C . ALA A 1 335 ? -10.502 -4.130 -2.761 1.00 86.38 335 ALA A C 1
ATOM 2644 O O . ALA A 1 335 ? -11.303 -4.863 -2.175 1.00 86.38 335 ALA A O 1
ATOM 2645 N N . GLY A 1 336 ? -9.784 -3.186 -2.143 1.00 87.06 336 GLY A N 1
ATOM 2646 C CA . GLY A 1 336 ? -9.719 -2.991 -0.702 1.00 87.06 336 GLY A CA 1
ATOM 2647 C C . GLY A 1 336 ? -11.088 -2.803 -0.056 1.00 87.06 336 GLY A C 1
ATOM 2648 O O . GLY A 1 336 ? -12.041 -2.296 -0.659 1.00 87.06 336 GLY A O 1
ATOM 2649 N N . ILE A 1 337 ? -11.181 -3.224 1.206 1.00 94.00 337 ILE A N 1
ATOM 2650 C CA . ILE A 1 337 ? -12.406 -3.084 2.003 1.00 94.00 337 ILE A CA 1
ATOM 2651 C C . ILE A 1 337 ? -12.600 -1.634 2.437 1.00 94.00 337 ILE A C 1
ATOM 2653 O O . ILE A 1 337 ? -13.738 -1.182 2.521 1.00 94.00 337 ILE A O 1
ATOM 2657 N N . ALA A 1 338 ? -11.521 -0.899 2.703 1.00 95.62 338 ALA A N 1
ATOM 2658 C CA . ALA A 1 338 ? -11.590 0.470 3.187 1.00 95.62 338 ALA A CA 1
ATOM 2659 C C . ALA A 1 338 ? -10.615 1.390 2.436 1.00 95.62 338 ALA A C 1
ATOM 2661 O O . ALA A 1 338 ? -9.503 0.979 2.105 1.00 95.62 338 ALA A O 1
ATOM 2662 N N . GLY A 1 339 ? -11.035 2.630 2.183 1.00 96.50 339 GLY A N 1
ATOM 2663 C CA . GLY A 1 339 ? -10.214 3.665 1.548 1.00 96.50 339 GLY A CA 1
ATOM 2664 C C . GLY A 1 339 ? -10.752 5.072 1.810 1.00 96.50 339 GLY A C 1
ATOM 2665 O O . GLY A 1 339 ? -11.899 5.223 2.233 1.00 96.50 339 GLY A O 1
ATOM 2666 N N . THR A 1 340 ? -9.934 6.092 1.561 1.00 96.94 340 THR A N 1
ATOM 2667 C CA . THR A 1 340 ? -10.257 7.519 1.724 1.00 96.94 340 THR A CA 1
ATOM 2668 C C . THR A 1 340 ? -9.863 8.324 0.480 1.00 96.94 340 THR A C 1
ATOM 2670 O O . THR A 1 340 ? -8.966 7.921 -0.253 1.00 96.94 340 THR A O 1
ATOM 2673 N N . ASP A 1 341 ? -10.532 9.449 0.214 1.00 95.62 341 ASP A N 1
ATOM 2674 C CA . ASP A 1 341 ? -10.160 10.390 -0.862 1.00 95.62 341 ASP A CA 1
ATOM 2675 C C . ASP A 1 341 ? -9.121 11.441 -0.419 1.00 95.62 341 ASP A C 1
ATOM 2677 O O . ASP A 1 341 ? -8.518 12.110 -1.259 1.00 95.62 341 ASP A O 1
ATOM 2681 N N . ALA A 1 342 ? -8.902 11.584 0.890 1.00 94.06 342 ALA A N 1
ATOM 2682 C CA . ALA A 1 342 ? -7.967 12.529 1.486 1.00 94.06 342 ALA A CA 1
ATOM 2683 C C . ALA A 1 342 ? -7.402 11.998 2.812 1.00 94.06 342 ALA A C 1
ATOM 2685 O O . ALA A 1 342 ? -8.081 11.274 3.545 1.00 94.06 342 ALA A O 1
ATOM 2686 N N . GLY A 1 343 ? -6.176 12.413 3.138 1.00 92.81 343 GLY A N 1
ATOM 2687 C CA . GLY A 1 343 ? -5.476 11.975 4.345 1.00 92.81 343 GLY A CA 1
ATOM 2688 C C . GLY A 1 343 ? -5.055 10.503 4.298 1.00 92.81 343 GLY A C 1
ATOM 2689 O O . GLY A 1 343 ? -4.999 9.888 3.233 1.00 92.81 343 GLY A O 1
ATOM 2690 N N . LYS A 1 344 ? -4.772 9.942 5.474 1.00 93.06 344 LYS A N 1
ATOM 2691 C CA . LYS A 1 344 ? -4.374 8.543 5.679 1.00 93.06 344 LYS A CA 1
ATOM 2692 C C . LYS A 1 344 ? -5.477 7.742 6.366 1.00 93.06 344 LYS A C 1
ATOM 2694 O O . LYS A 1 344 ? -6.286 8.291 7.111 1.00 93.06 344 LYS A O 1
ATOM 2699 N N . LEU A 1 345 ? -5.480 6.426 6.139 1.00 95.75 345 LEU A N 1
ATOM 2700 C CA . LEU A 1 345 ? -6.440 5.494 6.738 1.00 95.75 345 LEU A CA 1
ATOM 2701 C C . LEU A 1 345 ? -5.743 4.275 7.350 1.00 95.75 345 LEU A C 1
ATOM 2703 O O . LEU A 1 345 ? -5.041 3.558 6.643 1.00 95.75 345 LEU A O 1
ATOM 2707 N N . LEU A 1 346 ? -5.971 3.987 8.627 1.00 96.81 346 LEU A N 1
ATOM 2708 C CA . LEU A 1 346 ? -5.644 2.694 9.239 1.00 96.81 346 LEU A CA 1
ATOM 2709 C C . LEU A 1 346 ? -6.952 2.001 9.613 1.00 96.81 346 LEU A C 1
ATOM 2711 O O . LEU A 1 346 ? -7.751 2.550 10.364 1.00 96.81 346 LEU A O 1
ATOM 2715 N N . ALA A 1 347 ? -7.189 0.810 9.082 1.00 97.25 347 ALA A N 1
ATOM 2716 C CA . ALA A 1 347 ? -8.415 0.060 9.289 1.00 97.25 347 ALA A CA 1
ATOM 2717 C C . ALA A 1 347 ? -8.110 -1.389 9.672 1.00 97.25 347 ALA A C 1
ATOM 2719 O O . ALA A 1 347 ? -7.392 -2.097 8.957 1.00 97.25 347 ALA A O 1
ATOM 2720 N N . PHE A 1 348 ? -8.674 -1.841 10.789 1.00 97.44 348 PHE A N 1
ATOM 2721 C CA . PHE A 1 348 ? -8.399 -3.160 11.357 1.00 97.44 348 PHE A CA 1
ATOM 2722 C C . PHE A 1 348 ? -9.619 -3.757 12.064 1.00 97.44 348 PHE A C 1
ATOM 2724 O O . PHE A 1 348 ? -10.545 -3.046 12.452 1.00 97.44 348 PHE A O 1
ATOM 2731 N N . GLU A 1 349 ? -9.604 -5.079 12.215 1.00 97.25 349 GLU A N 1
ATOM 2732 C CA . GLU A 1 349 ? -10.474 -5.830 13.124 1.00 97.25 349 GLU A CA 1
ATOM 2733 C C . GLU A 1 349 ? -9.743 -6.001 14.464 1.00 97.25 349 GLU A C 1
ATOM 2735 O O . GLU A 1 349 ? -8.566 -6.379 14.472 1.00 97.25 349 GLU A O 1
ATOM 2740 N N . ASP A 1 350 ? -10.406 -5.717 15.586 1.00 97.06 350 ASP A N 1
ATOM 2741 C CA . ASP A 1 350 ? -9.873 -5.975 16.927 1.00 97.06 350 ASP A CA 1
ATOM 2742 C C . ASP A 1 350 ? -10.094 -7.436 17.365 1.00 97.06 350 ASP A C 1
ATOM 2744 O O . ASP A 1 350 ? -10.771 -8.229 16.707 1.00 97.06 350 ASP A O 1
ATOM 2748 N N . MET A 1 351 ? -9.515 -7.822 18.502 1.00 95.81 351 MET A N 1
ATOM 2749 C CA . MET A 1 351 ? -9.681 -9.175 19.055 1.00 95.81 351 MET A CA 1
ATOM 2750 C C . MET A 1 351 ? -11.130 -9.521 19.443 1.00 95.81 351 MET A C 1
ATOM 2752 O O . MET A 1 351 ? -11.442 -10.701 19.595 1.00 95.81 351 MET A O 1
ATOM 2756 N N . SER A 1 352 ? -12.013 -8.526 19.578 1.00 95.44 352 SER A N 1
ATOM 2757 C CA . SER A 1 352 ? -13.447 -8.712 19.850 1.00 95.44 352 SER A CA 1
ATOM 2758 C C . SER A 1 352 ? -14.285 -8.809 18.568 1.00 95.44 352 SER A C 1
ATOM 2760 O O . SER A 1 352 ? -15.496 -9.006 18.638 1.00 95.44 352 SER A O 1
ATOM 2762 N N . GLY A 1 353 ? -13.665 -8.678 17.391 1.00 95.00 353 GLY A N 1
ATOM 2763 C CA . GLY A 1 353 ? -14.348 -8.685 16.099 1.00 95.00 353 GLY A CA 1
ATOM 2764 C C . GLY A 1 353 ? -14.990 -7.346 15.720 1.00 95.00 353 GLY A C 1
ATOM 2765 O O . GLY A 1 353 ? -15.746 -7.291 14.746 1.00 95.00 353 GLY A O 1
ATOM 2766 N N . HIS A 1 354 ? -14.713 -6.267 16.456 1.00 96.19 354 HIS A N 1
ATOM 2767 C CA . HIS A 1 354 ? -15.106 -4.921 16.051 1.00 96.19 354 HIS A CA 1
ATOM 2768 C C . HIS A 1 354 ? -14.165 -4.395 14.978 1.00 96.19 354 HIS A C 1
ATOM 2770 O O . HIS A 1 354 ? -12.993 -4.761 14.914 1.00 96.19 354 HIS A O 1
ATOM 2776 N N . VAL A 1 355 ? -14.678 -3.502 14.140 1.00 97.25 355 VAL A N 1
ATOM 2777 C CA . VAL A 1 355 ? -13.877 -2.838 13.116 1.00 97.25 355 VAL A CA 1
ATOM 2778 C C . VAL A 1 355 ? -13.580 -1.413 13.549 1.00 97.25 355 VAL A C 1
ATOM 2780 O O . VAL A 1 355 ? -14.489 -0.685 13.934 1.00 97.25 355 VAL A O 1
ATOM 2783 N N . HIS A 1 356 ? -12.328 -0.991 13.422 1.00 97.94 356 HIS A N 1
ATOM 2784 C CA . HIS A 1 356 ? -11.896 0.369 13.720 1.00 97.94 356 HIS A CA 1
ATOM 2785 C C . HIS A 1 356 ? -11.275 1.012 12.487 1.00 97.94 356 HIS A C 1
ATOM 2787 O O . HIS A 1 356 ? -10.568 0.354 11.725 1.00 97.94 356 HIS A O 1
ATOM 2793 N N . LEU A 1 357 ? -11.548 2.301 12.308 1.00 97.69 357 LEU A N 1
ATOM 2794 C CA . LEU A 1 357 ? -10.971 3.170 11.294 1.00 97.69 357 LEU A CA 1
ATOM 2795 C C . LEU A 1 357 ? -10.306 4.345 12.009 1.00 97.69 357 LEU A C 1
ATOM 2797 O O . LEU A 1 357 ? -10.925 5.009 12.841 1.00 97.69 357 LEU A O 1
ATOM 2801 N N . ILE A 1 358 ? -9.063 4.616 11.650 1.00 97.25 358 ILE A N 1
ATOM 2802 C CA . ILE A 1 358 ? -8.305 5.784 12.073 1.00 97.25 358 ILE A CA 1
ATOM 2803 C C . ILE A 1 358 ? -8.059 6.604 10.821 1.00 97.25 358 ILE A C 1
ATOM 2805 O O . ILE A 1 358 ? -7.397 6.129 9.897 1.00 97.25 358 ILE A O 1
ATOM 2809 N N . VAL A 1 359 ? -8.638 7.798 10.772 1.00 96.62 359 VAL A N 1
ATOM 2810 C CA . VAL A 1 359 ? -8.493 8.705 9.630 1.00 96.62 359 VAL A CA 1
ATOM 2811 C C . VAL A 1 359 ? -7.678 9.893 10.088 1.00 96.62 359 VAL A C 1
ATOM 2813 O O . VAL A 1 359 ? -8.045 10.547 11.064 1.00 96.62 359 VAL A O 1
ATOM 2816 N N . GLU A 1 360 ? -6.580 10.158 9.398 1.00 95.06 360 GLU A N 1
ATOM 2817 C CA . GLU A 1 360 ? -5.605 11.166 9.801 1.00 95.06 360 GLU A CA 1
ATOM 2818 C C . GLU A 1 360 ? -5.440 12.219 8.711 1.00 95.06 360 GLU A C 1
ATOM 2820 O O . GLU A 1 360 ? -5.321 11.898 7.526 1.00 95.06 360 GLU A O 1
ATOM 2825 N N . GLU A 1 361 ? -5.400 13.485 9.114 1.00 91.94 361 GLU A N 1
ATOM 2826 C CA . GLU A 1 361 ? -4.826 14.533 8.284 1.00 91.94 361 GLU A CA 1
ATOM 2827 C C . GLU A 1 361 ? -3.321 14.284 8.151 1.00 91.94 361 GLU A C 1
ATOM 2829 O O . GLU A 1 361 ? -2.622 14.061 9.143 1.00 91.94 361 GLU A O 1
ATOM 2834 N N . ASP A 1 362 ? -2.838 14.272 6.911 1.00 83.06 362 ASP A N 1
ATOM 2835 C CA . ASP A 1 362 ? -1.478 13.858 6.588 1.00 83.06 362 ASP A CA 1
ATOM 2836 C C . ASP A 1 362 ? -0.914 14.666 5.415 1.00 83.06 362 ASP A C 1
ATOM 2838 O O . ASP A 1 362 ? -0.597 14.138 4.354 1.00 83.06 362 ASP A O 1
ATOM 2842 N N . ALA A 1 363 ? -0.817 15.985 5.578 1.00 75.56 363 ALA A N 1
ATOM 2843 C CA . ALA A 1 363 ? -0.095 16.814 4.617 1.00 75.56 363 ALA A CA 1
ATOM 2844 C C . ALA A 1 363 ? 1.434 16.700 4.745 1.00 75.56 363 ALA A C 1
ATOM 2846 O O . ALA A 1 363 ? 2.143 17.256 3.914 1.00 75.56 363 ALA A O 1
ATOM 2847 N N . HIS A 1 364 ? 1.955 15.991 5.751 1.00 65.31 364 HIS A N 1
ATOM 2848 C CA . HIS A 1 364 ? 3.388 15.902 6.020 1.00 65.31 364 HIS A CA 1
ATOM 2849 C C . HIS A 1 364 ? 4.187 15.398 4.789 1.00 65.31 364 HIS A C 1
ATOM 2851 O O . HIS A 1 364 ? 3.820 14.360 4.243 1.00 65.31 364 HIS A O 1
ATOM 2857 N N . PRO A 1 365 ? 5.285 16.064 4.359 1.00 53.47 365 PRO A N 1
ATOM 2858 C CA . PRO A 1 365 ? 6.002 17.158 5.022 1.00 53.47 365 PRO A CA 1
ATOM 2859 C C . PRO A 1 365 ? 5.468 18.572 4.817 1.00 53.47 365 PRO A C 1
ATOM 2861 O O . PRO A 1 365 ? 5.953 19.484 5.483 1.00 53.47 365 PRO A O 1
ATOM 2864 N N . LEU A 1 366 ? 4.468 18.761 3.963 1.00 69.44 366 LEU A N 1
ATOM 2865 C CA . LEU A 1 366 ? 3.827 20.054 3.740 1.00 69.44 366 LEU A CA 1
ATOM 2866 C C . LEU A 1 366 ? 3.055 20.522 4.991 1.00 69.44 366 LEU A C 1
ATOM 2868 O O . LEU A 1 366 ? 2.732 19.710 5.867 1.00 69.44 366 LEU A O 1
ATOM 2872 N N . PRO A 1 367 ? 2.743 21.830 5.092 1.00 72.56 367 PRO A N 1
ATOM 2873 C CA . PRO A 1 367 ? 1.889 22.346 6.153 1.00 72.56 367 PRO A CA 1
ATOM 2874 C C . PRO A 1 367 ? 0.570 21.584 6.240 1.00 72.56 367 PRO A C 1
ATOM 2876 O O . PRO A 1 367 ? -0.094 21.364 5.221 1.00 72.56 367 PRO A O 1
ATOM 2879 N N . ALA A 1 368 ? 0.207 21.213 7.469 1.00 82.81 368 ALA A N 1
ATOM 2880 C CA . ALA A 1 368 ? -1.092 20.645 7.781 1.00 82.81 368 ALA A CA 1
ATOM 2881 C C . ALA A 1 368 ? -2.199 21.550 7.237 1.00 82.81 368 ALA A C 1
ATOM 2883 O O . ALA A 1 368 ? -2.080 22.777 7.229 1.00 82.81 368 ALA A O 1
ATOM 2884 N N . LYS A 1 369 ? -3.279 20.938 6.757 1.00 89.31 369 LYS A N 1
ATOM 2885 C CA . LYS A 1 369 ? -4.417 21.671 6.197 1.00 89.31 369 LYS A CA 1
ATOM 2886 C C . LYS A 1 369 ? -5.722 21.049 6.646 1.00 89.31 369 LYS A C 1
ATOM 2888 O O . LYS A 1 369 ? -5.813 19.842 6.842 1.00 89.31 369 LYS A O 1
ATOM 2893 N N . LYS A 1 370 ? -6.775 21.859 6.726 1.00 94.19 370 LYS A N 1
ATOM 2894 C CA . LYS A 1 370 ? -8.127 21.326 6.902 1.00 94.19 370 LYS A CA 1
ATOM 2895 C C . LYS A 1 370 ? -8.488 20.414 5.726 1.00 94.19 370 LYS A C 1
ATOM 2897 O O . LYS A 1 370 ? -8.369 20.814 4.566 1.00 94.19 370 LYS A O 1
ATOM 2902 N N . ILE A 1 371 ? -8.980 19.217 6.027 1.00 95.31 371 ILE A N 1
ATOM 2903 C CA . ILE A 1 371 ? -9.464 18.253 5.034 1.00 95.31 371 ILE A CA 1
ATOM 2904 C C . ILE A 1 371 ? -10.858 17.746 5.402 1.00 95.31 371 ILE A C 1
ATOM 2906 O O . ILE A 1 371 ? -11.284 17.795 6.556 1.00 95.31 371 ILE A O 1
ATOM 2910 N N . ALA A 1 372 ? -11.580 17.238 4.407 1.00 96.94 372 ALA A N 1
ATOM 2911 C CA . ALA A 1 372 ? -12.897 16.648 4.602 1.00 96.94 372 ALA A CA 1
ATOM 2912 C C . ALA A 1 372 ? -12.942 15.248 3.973 1.00 96.94 372 ALA A C 1
ATOM 2914 O O . ALA A 1 372 ? -13.499 15.111 2.889 1.00 96.94 372 ALA A O 1
ATOM 2915 N N . PRO A 1 373 ? -12.322 14.220 4.578 1.00 97.19 373 PRO A N 1
ATOM 2916 C CA . PRO A 1 373 ? -12.145 12.922 3.931 1.00 97.19 373 PRO A CA 1
ATOM 2917 C C . PRO A 1 373 ? -13.472 12.172 3.742 1.00 97.19 373 PRO A C 1
ATOM 2919 O O . PRO A 1 373 ? -14.294 12.106 4.663 1.00 97.19 373 PRO A O 1
ATOM 2922 N N . LEU A 1 374 ? -13.674 11.602 2.550 1.00 97.88 374 LEU A N 1
ATOM 2923 C CA . LEU A 1 374 ? -14.701 10.609 2.232 1.00 97.88 374 LEU A CA 1
ATOM 2924 C C . LEU A 1 374 ? -14.130 9.210 2.421 1.00 97.88 374 LEU A C 1
ATOM 2926 O O . LEU A 1 374 ? -13.424 8.689 1.559 1.00 97.88 374 LEU A O 1
ATOM 2930 N N . VAL A 1 375 ? -14.501 8.566 3.516 1.00 97.81 375 VAL A N 1
ATOM 2931 C CA . VAL A 1 375 ? -14.101 7.190 3.788 1.00 97.81 375 VAL A CA 1
ATOM 2932 C C . VAL A 1 375 ? -15.148 6.239 3.237 1.00 97.81 375 VAL A C 1
ATOM 2934 O O . VAL A 1 375 ? -16.324 6.326 3.583 1.00 97.81 375 VAL A O 1
ATOM 2937 N N . THR A 1 376 ? -14.724 5.309 2.389 1.00 97.38 376 THR A N 1
ATOM 2938 C CA . THR A 1 376 ? -15.559 4.210 1.897 1.00 97.38 376 THR A CA 1
ATOM 2939 C C . THR A 1 376 ? -15.200 2.937 2.647 1.00 97.38 376 THR A C 1
ATOM 2941 O O . THR A 1 376 ? -14.024 2.593 2.719 1.00 97.38 376 THR A O 1
ATOM 2944 N N . VAL A 1 377 ? -16.200 2.212 3.155 1.00 96.81 377 VAL A N 1
ATOM 2945 C CA . VAL A 1 377 ? -16.022 0.896 3.787 1.00 96.81 377 VAL A CA 1
ATOM 2946 C C . VAL A 1 377 ? -17.000 -0.106 3.187 1.00 96.81 377 VAL A C 1
ATOM 2948 O O . VAL A 1 377 ? -18.211 0.084 3.258 1.00 96.81 377 VAL A O 1
ATOM 2951 N N . ARG A 1 378 ? -16.480 -1.188 2.609 1.00 95.50 378 ARG A N 1
ATOM 2952 C CA . ARG A 1 378 ? -17.213 -2.245 1.902 1.00 95.50 378 ARG A CA 1
ATOM 2953 C C . ARG A 1 378 ? -17.392 -3.465 2.796 1.00 95.50 378 ARG A C 1
ATOM 2955 O O . ARG A 1 378 ? -16.704 -4.472 2.649 1.00 95.50 378 ARG A O 1
ATOM 2962 N N . LEU A 1 379 ? -18.302 -3.351 3.757 1.00 93.88 379 LEU A N 1
ATOM 2963 C CA . LEU A 1 379 ? -18.673 -4.449 4.643 1.00 93.88 379 LEU A CA 1
ATOM 2964 C C . LEU A 1 379 ? -20.160 -4.783 4.463 1.00 93.88 379 LEU A C 1
ATOM 2966 O O . LEU A 1 379 ? -20.984 -3.871 4.398 1.00 93.88 379 LEU A O 1
ATOM 2970 N N . PRO A 1 380 ? -20.534 -6.073 4.417 1.00 92.50 380 PRO A N 1
ATOM 2971 C CA . PRO A 1 380 ? -21.925 -6.462 4.246 1.00 92.50 380 PRO A CA 1
ATOM 2972 C C . PRO A 1 380 ? -22.731 -6.250 5.530 1.00 92.50 380 PRO A C 1
ATOM 2974 O O . PRO A 1 380 ? -22.230 -6.513 6.625 1.00 92.50 380 PRO A O 1
ATOM 2977 N N . GLY A 1 381 ? -23.997 -5.853 5.399 1.00 91.06 381 GLY A N 1
ATOM 2978 C CA . GLY A 1 381 ? -24.965 -5.827 6.501 1.00 91.06 381 GLY A CA 1
ATOM 2979 C C . GLY A 1 381 ? -24.784 -4.685 7.503 1.00 91.06 381 GLY A C 1
ATOM 2980 O O . GLY A 1 381 ? -25.207 -4.830 8.647 1.00 91.06 381 GLY A O 1
ATOM 2981 N N . LEU A 1 382 ? -24.158 -3.579 7.092 1.00 92.44 382 LEU A N 1
ATOM 2982 C CA . LEU A 1 382 ? -23.983 -2.396 7.936 1.00 92.44 382 LEU A CA 1
ATOM 2983 C C . LEU A 1 382 ? -25.321 -1.715 8.247 1.00 92.44 382 LEU A C 1
ATOM 2985 O O . LEU A 1 382 ? -26.146 -1.492 7.357 1.00 92.44 382 LEU A O 1
ATOM 2989 N N . LYS A 1 383 ? -25.507 -1.324 9.507 1.00 92.56 383 LYS A N 1
ATOM 2990 C CA . LYS A 1 383 ? -26.646 -0.537 9.990 1.00 92.56 383 LYS A CA 1
ATOM 2991 C C . LYS A 1 383 ? -26.157 0.772 10.593 1.00 92.56 383 LYS A C 1
ATOM 2993 O O . LYS A 1 383 ? -25.063 0.854 11.136 1.00 92.56 383 LYS A O 1
ATOM 2998 N N . ARG A 1 384 ? -27.010 1.803 10.571 1.00 90.50 384 ARG A N 1
ATOM 2999 C CA . ARG A 1 384 ? -26.686 3.112 11.175 1.00 90.50 384 ARG A CA 1
ATOM 3000 C C . ARG A 1 384 ? -26.330 3.016 12.663 1.00 90.50 384 ARG A C 1
ATOM 3002 O O . ARG A 1 384 ? -25.506 3.788 13.128 1.00 90.50 384 ARG A O 1
ATOM 3009 N N . SER A 1 385 ? -26.941 2.075 13.382 1.00 90.44 385 SER A N 1
ATOM 3010 C CA . SER A 1 385 ? -26.690 1.812 14.804 1.00 90.44 385 SER A CA 1
ATOM 3011 C C . SER A 1 385 ? -25.318 1.207 15.099 1.00 90.44 385 SER A C 1
ATOM 3013 O O . SER A 1 385 ? -24.935 1.159 16.261 1.00 90.44 385 SER A O 1
ATOM 3015 N N . ASP A 1 386 ? -24.597 0.722 14.083 1.00 92.81 386 ASP A N 1
ATOM 3016 C CA . ASP A 1 386 ? -23.303 0.060 14.278 1.00 92.81 386 ASP A CA 1
ATOM 3017 C C . ASP A 1 386 ? -22.163 1.073 14.474 1.00 92.81 386 ASP A C 1
ATOM 3019 O O . ASP A 1 386 ? -21.054 0.692 14.834 1.00 92.81 386 ASP A O 1
ATOM 3023 N N . PHE A 1 387 ? -22.394 2.358 14.200 1.00 94.31 387 PHE A N 1
ATOM 3024 C CA . PHE A 1 387 ? -21.341 3.366 14.100 1.00 94.31 387 PHE A CA 1
ATOM 3025 C C . PHE A 1 387 ? -21.146 4.138 15.405 1.00 94.31 387 PHE A C 1
ATOM 3027 O O . PHE A 1 387 ? -22.082 4.743 15.926 1.00 94.31 387 PHE A O 1
ATOM 3034 N N . VAL A 1 388 ? -19.906 4.173 15.895 1.00 94.44 388 VAL A N 1
ATOM 3035 C CA . VAL A 1 388 ? -19.499 4.910 17.097 1.00 94.44 388 VAL A CA 1
ATOM 3036 C C . VAL A 1 388 ? -18.303 5.794 16.764 1.00 94.44 388 VAL A C 1
ATOM 3038 O O . VAL A 1 388 ? -17.280 5.314 16.281 1.00 94.44 388 VAL A O 1
ATOM 3041 N N . CYS A 1 389 ? -18.424 7.090 17.033 1.00 93.88 389 CYS A N 1
ATOM 3042 C CA . CYS A 1 389 ? -17.391 8.084 16.768 1.00 93.88 389 CYS A CA 1
ATOM 3043 C C . CYS A 1 389 ? -17.464 9.185 17.823 1.00 93.88 389 CYS A C 1
ATOM 3045 O O . CYS A 1 389 ? -18.558 9.616 18.179 1.00 93.88 389 CYS A O 1
ATOM 3047 N N . GLU A 1 390 ? -16.314 9.651 18.307 1.00 88.06 390 GLU A N 1
ATOM 3048 C CA . GLU A 1 390 ? -16.256 10.789 19.236 1.00 88.06 390 GLU A CA 1
ATOM 3049 C C . GLU A 1 390 ? -16.431 12.144 18.531 1.00 88.06 390 GLU A C 1
ATOM 3051 O O . GLU A 1 390 ? -16.776 13.137 19.168 1.00 88.06 390 GLU A O 1
ATOM 3056 N N . LYS A 1 391 ? -16.205 12.184 17.212 1.00 91.81 391 LYS A N 1
ATOM 3057 C CA . LYS A 1 391 ? -16.392 13.369 16.369 1.00 91.81 391 LYS A CA 1
ATOM 3058 C C . LYS A 1 391 ? -17.664 13.262 15.542 1.00 91.81 391 LYS A C 1
ATOM 3060 O O . LYS A 1 391 ? -18.074 12.168 15.152 1.00 91.81 391 LYS A O 1
ATOM 3065 N N . GLU A 1 392 ? -18.236 14.414 15.211 1.00 93.19 392 GLU A N 1
ATOM 3066 C CA . GLU A 1 392 ? -19.326 14.498 14.245 1.00 93.19 392 GLU A CA 1
ATOM 3067 C C . GLU A 1 392 ? -18.894 13.946 12.880 1.00 93.19 392 GLU A C 1
ATOM 3069 O O . GLU A 1 392 ? -17.783 14.182 12.397 1.00 93.19 392 GLU A O 1
ATOM 3074 N N . PHE A 1 393 ? -19.798 13.205 12.249 1.00 96.19 393 PHE A N 1
ATOM 3075 C CA . PHE A 1 393 ? -19.611 12.650 10.917 1.00 96.19 393 PHE A CA 1
ATOM 3076 C C . PHE A 1 393 ? -20.954 12.586 10.196 1.00 96.19 393 PHE A C 1
ATOM 3078 O O . PHE A 1 393 ? -22.019 12.589 10.812 1.00 96.19 393 PHE A O 1
ATOM 3085 N N . SER A 1 394 ? -20.905 12.510 8.870 1.00 96.88 394 SER A N 1
ATOM 3086 C CA . SER A 1 394 ? -22.093 12.325 8.037 1.00 96.88 394 SER A CA 1
ATOM 3087 C C . SER A 1 394 ? -22.020 11.002 7.292 1.00 96.88 394 SER A C 1
ATOM 3089 O O . SER A 1 394 ? -21.007 10.685 6.670 1.00 96.88 394 SER A O 1
ATOM 3091 N N . ILE A 1 395 ? -23.114 10.244 7.304 1.00 97.00 395 ILE A N 1
ATOM 3092 C CA . ILE A 1 395 ? -23.292 9.101 6.405 1.00 97.00 395 ILE A CA 1
ATOM 3093 C C . ILE A 1 395 ? -23.788 9.665 5.074 1.00 97.00 395 ILE A C 1
ATOM 3095 O O . ILE A 1 395 ? -24.957 10.024 4.946 1.00 97.00 395 ILE A O 1
ATOM 3099 N N . VAL A 1 396 ? -22.890 9.754 4.097 1.00 97.56 396 VAL A N 1
ATOM 3100 C CA . VAL A 1 396 ? -23.214 10.215 2.738 1.00 97.56 396 VAL A CA 1
ATOM 3101 C C . VAL A 1 396 ? -24.026 9.152 2.008 1.00 97.56 396 VAL A C 1
ATOM 3103 O O . VAL A 1 396 ? -24.962 9.462 1.279 1.00 97.56 396 VAL A O 1
ATOM 3106 N N . GLU A 1 397 ? -23.671 7.887 2.219 1.00 97.44 397 GLU A N 1
ATOM 3107 C CA . GLU A 1 397 ? -24.310 6.758 1.559 1.00 97.44 397 GLU A CA 1
ATOM 3108 C C . GLU A 1 397 ? -24.224 5.515 2.442 1.00 97.44 397 GLU A C 1
ATOM 3110 O O . GLU A 1 397 ? -23.182 5.251 3.039 1.00 97.44 397 GLU A O 1
ATOM 3115 N N . LEU A 1 398 ? -25.306 4.741 2.521 1.00 96.44 398 LEU A N 1
ATOM 3116 C CA . LEU A 1 398 ? -25.336 3.452 3.207 1.00 96.44 398 LEU A CA 1
ATOM 3117 C C . LEU A 1 398 ? -26.147 2.469 2.368 1.00 96.44 398 LEU A C 1
ATOM 3119 O O . LEU A 1 398 ? -27.342 2.666 2.156 1.00 96.44 398 LEU A O 1
ATOM 3123 N N . THR A 1 399 ? -25.491 1.410 1.916 1.00 93.69 399 THR A N 1
ATOM 3124 C CA . THR A 1 399 ? -26.088 0.310 1.159 1.00 93.69 399 THR A CA 1
ATOM 3125 C C . THR A 1 399 ? -25.853 -1.009 1.901 1.00 93.69 399 THR A C 1
ATOM 3127 O O . THR A 1 399 ? -25.036 -1.060 2.825 1.00 93.69 399 THR A O 1
ATOM 3130 N N . PRO A 1 400 ? -26.505 -2.117 1.500 1.00 89.00 400 PRO A N 1
ATOM 3131 C CA . PRO A 1 400 ? -26.245 -3.422 2.106 1.00 89.00 400 PRO A CA 1
ATOM 3132 C C . PRO A 1 400 ? -24.787 -3.899 2.015 1.00 89.00 400 PRO A C 1
ATOM 3134 O O . PRO A 1 400 ? -24.406 -4.774 2.789 1.00 89.00 400 PRO A O 1
ATOM 3137 N N . GLY A 1 401 ? -23.990 -3.369 1.078 1.00 89.62 401 GLY A N 1
ATOM 3138 C CA . GLY A 1 401 ? -22.611 -3.804 0.830 1.00 89.62 401 GLY A CA 1
ATOM 3139 C C . GLY A 1 401 ? -21.527 -2.784 1.181 1.00 89.62 401 GLY A C 1
ATOM 3140 O O . GLY A 1 401 ? -20.354 -3.155 1.210 1.00 89.62 401 GLY A O 1
ATOM 3141 N N . TYR A 1 402 ? -21.876 -1.514 1.416 1.00 94.31 402 TYR A N 1
ATOM 3142 C CA . TYR A 1 402 ? -20.900 -0.490 1.792 1.00 94.31 402 TYR A CA 1
ATOM 3143 C C . TYR A 1 402 ? -21.520 0.740 2.462 1.00 94.31 402 TYR A C 1
ATOM 3145 O O . TYR A 1 402 ? -22.712 1.014 2.339 1.00 94.31 402 TYR A O 1
ATOM 3153 N N . VAL A 1 403 ? -20.662 1.529 3.105 1.00 96.56 403 VAL A N 1
ATOM 3154 C CA . VAL A 1 403 ? -20.959 2.865 3.629 1.00 96.56 403 VAL A CA 1
ATOM 3155 C C . VAL A 1 403 ? -19.935 3.877 3.116 1.00 96.56 403 VAL A C 1
ATOM 3157 O O . VAL A 1 403 ? -18.764 3.542 2.928 1.00 96.56 403 VAL A O 1
ATOM 3160 N N . LYS A 1 404 ? -20.378 5.117 2.896 1.00 97.75 404 LYS A N 1
ATOM 3161 C CA . LYS A 1 404 ? -19.521 6.288 2.696 1.00 97.75 404 LYS A CA 1
ATOM 3162 C C . LYS A 1 404 ? -19.734 7.280 3.831 1.00 97.75 404 LYS A C 1
ATOM 3164 O O . LYS A 1 404 ? -20.858 7.725 4.071 1.00 97.75 404 LYS A O 1
ATOM 3169 N N . LEU A 1 405 ? -18.650 7.627 4.508 1.00 97.38 405 LEU A N 1
ATOM 3170 C CA . LEU A 1 405 ? -18.616 8.496 5.678 1.00 97.38 405 LEU A CA 1
ATOM 3171 C C . LEU A 1 405 ? -17.832 9.759 5.335 1.00 97.38 405 LEU A C 1
ATOM 3173 O O . LEU A 1 405 ? -16.749 9.669 4.766 1.00 97.38 405 LEU A O 1
ATOM 3177 N N . ARG A 1 406 ? -18.361 10.928 5.684 1.00 97.81 406 ARG A N 1
ATOM 3178 C CA . ARG A 1 406 ? -17.649 12.203 5.574 1.00 97.81 406 ARG A CA 1
ATOM 3179 C C . ARG A 1 406 ? -17.286 12.696 6.967 1.00 97.81 406 ARG A C 1
ATOM 3181 O O . ARG A 1 406 ? -18.165 12.802 7.824 1.00 97.81 406 ARG A O 1
ATOM 3188 N N . PHE A 1 407 ? -16.018 13.045 7.147 1.00 96.75 407 PHE A N 1
ATOM 3189 C CA . PHE A 1 407 ? -15.507 13.722 8.339 1.00 96.75 407 PHE A CA 1
ATOM 3190 C C . PHE A 1 407 ? -15.043 15.138 7.985 1.00 96.75 407 PHE A C 1
ATOM 3192 O O . PHE A 1 407 ? -14.820 15.448 6.816 1.00 96.75 407 PHE A O 1
ATOM 3199 N N . SER A 1 408 ? -14.873 15.985 8.998 1.00 96.81 408 SER A N 1
ATOM 3200 C CA . SER A 1 408 ? -14.148 17.254 8.900 1.00 96.81 408 SER A CA 1
ATOM 3201 C C . SER A 1 408 ? -12.985 17.191 9.880 1.00 96.81 408 SER A C 1
ATOM 3203 O O . SER A 1 408 ? -13.218 17.111 11.083 1.00 96.81 408 SER A O 1
ATOM 3205 N N . LEU A 1 409 ? -11.756 17.217 9.370 1.00 95.25 409 LEU A N 1
ATOM 3206 C CA . LEU A 1 409 ? -10.542 17.218 10.182 1.00 95.25 409 LEU A CA 1
ATOM 3207 C C . LEU A 1 409 ? -9.857 18.572 10.031 1.00 95.25 409 LEU A C 1
ATOM 3209 O O . LEU A 1 409 ? -9.613 19.020 8.907 1.00 95.25 409 LEU A O 1
ATOM 3213 N N . ASN A 1 410 ? -9.574 19.230 11.154 1.00 92.88 410 ASN A N 1
ATOM 3214 C CA . ASN A 1 410 ? -8.700 20.400 11.141 1.00 92.88 410 ASN A CA 1
ATOM 3215 C C . ASN A 1 410 ? -7.241 19.975 10.908 1.00 92.88 410 ASN A C 1
ATOM 3217 O O . ASN A 1 410 ? -6.921 18.792 10.788 1.00 92.88 410 ASN A O 1
ATOM 3221 N N . GLU A 1 411 ? -6.362 20.966 10.840 1.00 89.25 411 GLU A N 1
ATOM 3222 C CA . GLU A 1 411 ? -4.917 20.777 10.738 1.00 89.25 411 GLU A CA 1
ATOM 3223 C C . GLU A 1 411 ? -4.408 19.828 11.832 1.00 89.25 411 GLU A C 1
ATOM 3225 O O . GLU A 1 411 ? -4.766 19.962 13.004 1.00 89.25 411 GLU A O 1
ATOM 3230 N N . ASP A 1 412 ? -3.596 18.845 11.439 1.00 85.56 412 ASP A N 1
ATOM 3231 C CA . ASP A 1 412 ? -2.993 17.854 12.325 1.00 85.56 412 ASP A CA 1
ATOM 3232 C C . ASP A 1 412 ? -3.967 16.990 13.139 1.00 85.56 412 ASP A C 1
ATOM 3234 O O . ASP A 1 412 ? -3.558 16.316 14.090 1.00 85.56 412 ASP A O 1
ATOM 3238 N N . GLU A 1 413 ? -5.249 16.960 12.782 1.00 92.31 413 GLU A N 1
ATOM 3239 C CA . GLU A 1 413 ? -6.234 16.134 13.465 1.00 92.31 413 GLU A CA 1
ATOM 3240 C C . GLU A 1 413 ? -6.285 14.694 12.946 1.00 92.31 413 GLU A C 1
ATOM 3242 O O . GLU A 1 413 ? -5.927 14.372 11.815 1.00 92.31 413 GLU A O 1
ATOM 3247 N N . PHE A 1 414 ? -6.825 13.823 13.793 1.00 94.81 414 PHE A N 1
ATOM 3248 C CA . PHE A 1 414 ? -7.295 12.500 13.413 1.00 94.81 414 PHE A CA 1
ATOM 3249 C C . PHE A 1 414 ? -8.684 12.244 14.006 1.00 94.81 414 PHE A C 1
ATOM 3251 O O . PHE A 1 414 ? -9.190 13.033 14.817 1.00 94.81 414 PHE A O 1
ATOM 3258 N N . VAL A 1 415 ? -9.315 11.152 13.586 1.00 96.00 415 VAL A N 1
ATOM 3259 C CA . VAL A 1 415 ? -10.557 10.631 14.163 1.00 96.00 415 VAL A CA 1
ATOM 3260 C C . VAL A 1 415 ? -10.464 9.120 14.331 1.00 96.00 415 VAL A C 1
ATOM 3262 O O . VAL A 1 415 ? -9.977 8.419 13.444 1.00 96.00 415 VAL A O 1
ATOM 3265 N N . LEU A 1 416 ? -10.949 8.633 15.473 1.00 96.31 416 LEU A N 1
ATOM 3266 C CA . LEU A 1 416 ? -11.158 7.216 15.746 1.00 96.31 416 LEU A CA 1
ATOM 3267 C C . LEU A 1 416 ? -12.640 6.894 15.557 1.00 96.31 416 LEU A C 1
ATOM 3269 O O . LEU A 1 416 ? -13.507 7.418 16.258 1.00 96.31 416 LEU A O 1
ATOM 3273 N N . PHE A 1 417 ? -12.927 6.015 14.608 1.00 96.44 417 PHE A N 1
ATOM 3274 C CA . PHE A 1 417 ? -14.273 5.586 14.264 1.00 96.44 417 PHE A CA 1
ATOM 3275 C C . PHE A 1 417 ? -14.378 4.072 14.422 1.00 96.44 417 PHE A C 1
ATOM 3277 O O . PHE A 1 417 ? -13.503 3.334 13.980 1.00 96.44 417 PHE A O 1
ATOM 3284 N N . SER A 1 418 ? -15.449 3.593 15.045 1.00 97.00 418 SER A N 1
ATOM 3285 C CA . SER A 1 418 ? -15.663 2.169 15.302 1.00 97.00 418 SER A CA 1
ATOM 3286 C C . SER A 1 418 ? -16.978 1.696 14.692 1.00 97.00 418 SER A C 1
ATOM 3288 O O . SER A 1 418 ? -17.997 2.379 14.774 1.00 97.00 418 SER A O 1
ATOM 3290 N N . ILE A 1 419 ? -16.954 0.504 14.106 1.00 96.00 419 ILE A N 1
ATOM 3291 C CA . ILE A 1 419 ? -18.117 -0.244 13.639 1.00 96.00 419 ILE A CA 1
ATOM 3292 C C . ILE A 1 419 ? -18.281 -1.438 14.578 1.00 96.00 419 ILE A C 1
ATOM 3294 O O . ILE A 1 419 ? -17.543 -2.425 14.504 1.00 96.00 419 ILE A O 1
ATOM 3298 N N . ILE A 1 420 ? -19.256 -1.330 15.470 1.00 93.44 420 ILE A N 1
ATOM 3299 C CA . ILE A 1 420 ? -19.585 -2.319 16.488 1.00 93.44 420 ILE A CA 1
ATOM 3300 C C . ILE A 1 420 ? -20.873 -3.002 16.053 1.00 93.44 420 ILE A C 1
ATOM 3302 O O . ILE A 1 420 ? -21.969 -2.466 16.202 1.00 93.44 420 ILE A O 1
ATOM 3306 N N . ARG A 1 421 ? -20.745 -4.204 15.491 1.00 85.50 421 ARG A N 1
ATOM 3307 C CA . ARG A 1 421 ? -21.914 -5.012 15.148 1.00 85.50 421 ARG A CA 1
ATOM 3308 C C . ARG A 1 421 ? -22.515 -5.538 16.439 1.00 85.50 421 ARG A C 1
ATOM 3310 O O . ARG A 1 421 ? -21.890 -6.348 17.117 1.00 85.50 421 ARG A O 1
ATOM 3317 N N . GLN A 1 422 ? -23.731 -5.109 16.761 1.00 72.62 422 GLN A N 1
ATOM 3318 C CA . GLN A 1 422 ? -24.500 -5.781 17.802 1.00 72.62 422 GLN A CA 1
ATOM 3319 C C . GLN A 1 422 ? -24.683 -7.231 17.358 1.00 72.62 422 GLN A C 1
ATOM 3321 O O . GLN A 1 422 ? -25.267 -7.490 16.300 1.00 72.62 422 GLN A O 1
ATOM 3326 N N . GLY A 1 423 ? -24.091 -8.163 18.106 1.00 58.59 423 GLY A N 1
ATOM 3327 C CA . GLY A 1 423 ? -24.161 -9.579 17.782 1.00 58.59 423 GLY A CA 1
ATOM 3328 C C . GLY A 1 423 ? -25.609 -9.997 17.543 1.00 58.59 423 GLY A C 1
ATOM 3329 O O . GLY A 1 423 ? -26.524 -9.549 18.237 1.00 58.59 423 GLY A O 1
ATOM 3330 N N . LYS A 1 424 ? -25.816 -10.888 16.566 1.00 46.41 424 LYS A N 1
ATOM 3331 C CA . LYS A 1 424 ? -26.933 -11.828 16.664 1.00 46.41 424 LYS A CA 1
ATOM 3332 C C . LYS A 1 424 ? -26.769 -12.476 18.035 1.00 46.41 424 LYS A C 1
ATOM 3334 O O . LYS A 1 424 ? -25.768 -13.159 18.235 1.00 46.41 424 LYS A O 1
ATOM 3339 N N . GLY A 1 425 ? -27.672 -12.178 18.969 1.00 36.09 425 GLY A N 1
ATOM 3340 C CA . GLY A 1 425 ? -27.737 -12.917 20.219 1.00 36.09 425 GLY A CA 1
ATOM 3341 C C . GLY A 1 425 ? -27.680 -14.399 19.883 1.00 36.09 425 GLY A C 1
ATOM 3342 O O . GLY A 1 425 ? -28.310 -14.824 18.910 1.00 36.09 425 GLY A O 1
ATOM 3343 N N . GLU A 1 426 ? -26.845 -15.123 20.618 1.00 38.78 426 GLU A N 1
ATOM 3344 C CA . GLU A 1 426 ? -26.842 -16.578 20.639 1.00 38.78 426 GLU A CA 1
ATOM 3345 C C . GLU A 1 426 ? -28.301 -17.036 20.706 1.00 38.78 426 GLU A C 1
ATOM 3347 O O . GLU A 1 426 ? -29.011 -16.741 21.669 1.00 38.78 426 GLU A O 1
ATOM 3352 N N . SER A 1 427 ? -28.768 -17.627 19.608 1.00 34.91 427 SER A N 1
ATOM 3353 C CA . SER A 1 427 ? -30.096 -18.216 19.481 1.00 34.91 427 SER A CA 1
ATOM 3354 C C . SER A 1 427 ? -29.970 -19.720 19.503 1.00 34.91 427 SER A C 1
ATOM 3356 O O . SER A 1 427 ? -29.154 -20.201 18.677 1.00 34.91 427 SER A O 1
#

Sequence (427 aa):
MAASVRLEYGKVKLYPEIYTPNNGGICPDAAVARAWPSLGMWGGKDFPFPVSLTLKRVLEYVYGSIRHDGKDFHYWTDFGFHSRTWERARYEALLKLWGFIAKHPAKRPLKACAFLCSEECCRNHKVCYDEYGEKDCYTPFGDLFNTAEEVPAYAYEMSRIAGMNGGFAVNRKSLAGLSGNDLDVLVLPPLTGVTGKDLREIRRLHKEGVSLLGFEEVAGLEDLFGVKAGRAVRVHRIQVSPGAHPLAELSSLTEYTDHRAAAGQYRAKEAAVLLEGEIPVLFTHTTRWGKTALFNIPPTVVRREDQFNRVGNGRDSISPLLNRATQEILRFLSAGIAGTDAGKLLAFEDMSGHVHLIVEEDAHPLPAKKIAPLVTVRLPGLKRSDFVCEKEFSIVELTPGYVKLRFSLNEDEFVLFSIIRQGKGES

pLDDT: mean 85.21, std 17.44, range [33.28, 98.81]

Radius of gyration: 21.66 Å; chains: 1; bounding box: 62×53×57 Å